Protein 8ZU4 (pdb70)

InterPro domains:
  IPR001279 Metallo-beta-lactamase [PF00753] (97-283)
  IPR001279 Metallo-beta-lactamase [SM00849] (96-302)
  IPR036866 Ribonuclease Z/Hydroxyacylglutathione hydrolase-like [G3DSA:3.60.15.10] (36-331)
  IPR036866 Ribonuclease Z/Hydroxyacylglutathione hydrolase-like [SSF56281] (36-324)
  IPR051013 N-acyl homoserine lactonase-like [PTHR42978] (43-320)

Radius of gyration: 25.01 Å; Cα contacts (8 Å, |Δi|>4): 1445; chains: 2; bounding box: 85×46×51 Å

Solvent-accessible surface area: 22946 Å² total; per-residue (Å²): 102,13,101,47,44,35,63,31,22,47,6,20,31,4,21,71,5,28,72,20,0,0,0,0,0,3,1,5,10,31,62,64,46,8,26,154,62,8,79,33,89,40,104,109,0,58,63,22,0,57,142,22,72,40,147,12,95,20,48,8,2,3,3,0,6,1,0,0,18,53,83,78,0,0,0,2,2,1,2,0,29,64,84,79,27,120,66,7,30,97,1,36,63,16,0,101,50,0,46,1,87,6,86,51,1,34,32,0,0,1,2,0,0,11,4,16,1,0,3,3,0,22,87,56,156,108,43,9,0,52,93,0,49,0,26,0,3,74,122,0,4,87,62,12,40,26,139,86,33,27,106,154,11,123,77,122,82,23,57,33,23,12,118,8,0,26,67,4,0,62,40,0,66,188,52,68,50,35,117,44,10,90,22,104,38,101,15,16,121,26,1,97,2,81,34,4,43,3,2,0,40,0,0,1,3,0,14,0,68,11,130,77,91,68,0,4,3,4,3,4,1,0,24,7,28,14,6,0,9,93,50,8,56,10,10,4,82,55,13,63,71,46,178,28,0,12,84,32,0,89,117,18,0,47,67,0,28,184,54,31,31,21,0,0,0,2,18,0,47,25,29,2,2,0,36,0,52,68,68,86,208,5,31,61,32,21,73,32,40,29,41,45,8,135,60,13,109,47,49,77,69,31,20,47,6,20,29,4,22,72,5,28,82,20,1,0,0,0,0,2,1,3,9,35,65,65,58,8,26,160,62,8,81,30,91,43,96,106,0,62,70,26,0,64,144,27,63,43,154,9,94,20,50,10,3,2,3,0,5,0,0,1,20,41,68,79,0,0,0,1,3,1,1,0,32,66,83,81,33,121,68,6,30,92,1,29,64,15,0,104,49,0,47,1,91,9,92,62,0,45,33,0,0,1,1,0,0,10,6,15,1,0,3,2,0,23,92,64,164,126,41,7,0,46,96,0,48,0,28,0,1,70,115,0,5,88,64,11,40,25,102,82,44,18,96,162,9,121,77,122,75,20,57,34,21,9,121,7,0,21,65,4,0,43,37,0,66,164,55,68,50,34,116,46,12,85,20,105,40,104,16,16,110,19,1,76,2,82,32,4,42,3,3,0,42,0,0,0,3,0,15,0,63,11,131,79,92,64,0,5,3,3,3,4,1,0,25,7,27,13,4,0,10,84,47,7,56,11,10,4,81,51,14,66,71,48,171,30,0,12,86,30,0,88,120,20,0,48,74,0,26,192,53,31,32,21,0,0,0,2,16,0,44,25,30,2,2,0,33,1,58,69,64,85,200,5,33,57,31,22,72,34,38,30,40,48,8,97,76,127

Foldseek 3Di:
DDDDDPDDDQFWAWDDFAPKIKIKFWQFWDFAQVLAWWPDHSVVVQVLQVVVVHGHSGTWIFIKMWIDNVVAIEIEFFFQCPLPHDRGNCRQVSCVVVPDHLQRHAEYEYLAQFRGGQNRQDDVQHGRRNRYAYEFAPQRCCQLQDPVNLVVPDDPNVVSSSVSSCSRCVVCVVVVRYDYDHAWADDPPQKIWHAQAWLHRGRTWIWGHHPRAIEIEREVLDADQSPCQLPVLIDTPSTRHSVSSSVSSVVVQVVQQVSVHKYAYRTQPPVRIFGWHADDPGIDTGHDDRDDDD/DDDDDPDDDQFWAWDDFAQKIKIKFWQFWDFAQVLAFWPDHSVVVQVLQVVVVHGHSGTWIFIKMWIGNVVAIEIEFFFQCCLPHDRGNCRQVSCVVVPDHLQRHAEYEYLAQFRGGQNRQDDVQHGRRNRYQYEFAPQRCCQLQDPVNLVVPDDPNSVSSSVSSCSRCVVCVVVVRYDYDHAWADDPPQKIWHAQAWLHRGRIWIWGHHPRAIEIEREVLDADQSPCQLPVLIDTPSTRHSVSSSVSSQVVLVVQQVSVHKYAYRTQPPVRIFGWHADDPGIDTGHDDRDDDDDD

Nearest PDB structures (foldseek):
  1p9e-assembly1_A  TM=9.949E-01  e=3.026E-61  Pseudomonas sp. WBC-3
  5hif-assembly1_B  TM=9.971E-01  e=7.397E-59  synthetic construct
  4o98-assembly1_A  TM=9.680E-01  e=7.013E-42  Ectopseudomonas oleovorans
  7y7u-assembly1_B  TM=9.588E-01  e=6.552E-36  Labrenzia sp. VG12
  4zo3-assembly1_A  TM=9.083E-01  e=2.420E-29  Chryseobacterium sp. StRB126

Secondary structure (DSSP, 8-state):
-PPP---PPPSEEEEEETTEEEEEEEEEEEEE-HHHHBSS-HHHHHHHHHHTT--SSEEEEEEEEEEE-SS-EEEE----TTTT-TT---HHHHHHHTT--GGG--EEE-S--SHHHHGGGEETTEESSTTPEEE-BHHHHHHHT-HHHHHH--SHHHHHHHHHHHHHHHHHHHTT-B--B-SSEE-STTEEEEE-TTSSTT-EEEEEEETTEEEEE-TTS-S-HHHHTT-TT--BTT-S-HHHHHHHHHHHHHHHHHHT-EEE-TTSSTT-EEEEEEETTEEEEEEPPP----/-------PPPSEEEEEETTEEEEEEEEEEEEE-HHHHBSS-HHHHHHHHHHTT--SSEEEEEEEEEEE-SS-EEEE----TTTT-TT---HHHHHHHTT--GGG--EEE-S--SHHHHGGGEETTEESSTTPEEE-BHHHHHHHT-HHHHHT-SSHHHHHHHHHHHHHHHHHHHTT-B--B-SSEE-STTEEEEE-TTSSTT-EEEEEEETTEEEEE-TTS---HHHHTT-TT--BTT-S-HHHHHHHHHHHHHHHHHHT-EEE-TTSSTT-EEEEEEETTEEEEEEPPP------

Sequence (590 aa):
AAPQVRTSAPGYYRMLLGDFEITALSDGTVALPVDKRLNQPAPKTQSALAKSFQKAPLETSVTGYLVNTGSKLVLVDTGAAGLFGPTLGRLLANLKAAGYQPEQVDEIYLTHMHPDHVGGLMVGEQLAFPNAVVRADQKEADFWLSQTNLDKAPDDESKGFFKGAMASLNPYVKAGKFKPFSGNTDLVPGIKALASHGHTPGHTTYVVESQGQKLALLGDLILVAAVQFDDPSVTTDLDSDSKAVAVERKKAFADAAKGGYLIAASHLPFPGIGHIRAEGKGYRFVPVNYSVVNAAPQVRTSAPGYYRMLLGDFEITALSDGTVALPVDKRLNQPAPKTQSALAKSFQKAPLETSVTGYLVNTGSKLVLVDTGAAGLFGPTLGRLLANLKAAGYQPEQVDEIYLTHMHPDHVGGLMVGEQLAFPNAVVRADQKEADFWLSQTNLDKAPDDESKGFFKGAMASLNPYVKAGKFKPFSGNTDLVPGIKALASHGHTPGHTTYVVESQGQKLALLGDLILVAAVQFDDPSVTTDLDSDSKAVAVERKKAFADAAKGGYLIAASHLPFPGIGHIRAEGKGYRFVPVNYSVVNAA

Organism: Pseudomonas sp. (strain WBC-3) (NCBI:txid165468)

B-factor: mean 28.53, std 10.6, range [12.4, 88.19]

Structure (mmCIF, N/CA/C/O backbone):
data_8ZU4
#
_entry.id   8ZU4
#
_cell.length_a   127.233
_cell.length_b   86.320
_cell.length_c   58.800
_cell.angle_alpha   90.00
_cell.angle_beta   112.81
_cell.angle_gamma   90.00
#
_symmetry.space_group_name_H-M   'C 1 2 1'
#
loop_
_entity.id
_entity.type
_entity.pdbx_description
1 polymer 'Methyl parathion hydrolase'
2 non-polymer 'ZINC ION'
3 water water
#
loop_
_atom_site.group_PDB
_atom_site.id
_atom_site.type_symbol
_atom_site.label_atom_id
_atom_site.label_alt_id
_atom_site.label_comp_id
_atom_site.label_asym_id
_atom_site.label_entity_id
_atom_site.label_seq_id
_atom_site.pdbx_PDB_ins_code
_atom_site.Cartn_x
_atom_site.Cartn_y
_atom_site.Cartn_z
_atom_site.occupancy
_atom_site.B_iso_or_equiv
_atom_site.auth_seq_id
_atom_site.auth_comp_id
_atom_site.auth_asym_id
_atom_site.auth_atom_id
_atom_site.pdbx_PDB_model_num
ATOM 1 N N . ALA A 1 1 ? 36.230 -60.833 -8.575 1.00 33.15 36 ALA A N 1
ATOM 2 C CA . ALA A 1 1 ? 35.912 -59.636 -7.798 1.00 30.99 36 ALA A CA 1
ATOM 3 C C . ALA A 1 1 ? 35.028 -59.943 -6.586 1.00 40.50 36 ALA A C 1
ATOM 4 O O . ALA A 1 1 ? 34.052 -60.689 -6.692 1.00 32.62 36 ALA A O 1
ATOM 6 N N . ALA A 1 2 ? 35.361 -59.354 -5.441 1.00 30.42 37 ALA A N 1
ATOM 7 C CA . ALA A 1 2 ? 34.558 -59.565 -4.240 1.00 27.71 37 ALA A CA 1
ATOM 8 C C . ALA A 1 2 ? 33.176 -58.950 -4.432 1.00 28.27 37 ALA A C 1
ATOM 9 O O . ALA A 1 2 ? 33.072 -57.768 -4.781 1.00 29.09 37 ALA A O 1
ATOM 11 N N . PRO A 1 3 ? 32.100 -59.705 -4.226 1.00 27.03 38 PRO A N 1
ATOM 12 C CA . PRO A 1 3 ? 30.760 -59.120 -4.360 1.00 26.60 38 PRO A CA 1
ATOM 13 C C . PRO A 1 3 ? 30.520 -58.043 -3.319 1.00 27.43 38 PRO A C 1
ATOM 14 O O . PRO A 1 3 ? 31.031 -58.101 -2.199 1.00 27.08 38 PRO A O 1
ATOM 18 N N . GLN A 1 4 ? 29.725 -57.048 -3.692 1.00 25.06 39 GLN A N 1
ATOM 19 C CA . GLN A 1 4 ? 29.297 -56.084 -2.695 1.00 24.18 39 GLN A CA 1
ATOM 20 C C . GLN A 1 4 ? 28.302 -56.744 -1.751 1.00 33.08 39 GLN A C 1
ATOM 21 O O . GLN A 1 4 ? 27.633 -57.719 -2.104 1.00 28.85 39 GLN A O 1
ATOM 27 N N . VAL A 1 5 ? 28.231 -56.227 -0.531 1.00 26.56 40 VAL A N 1
ATOM 28 C CA . VAL A 1 5 ? 27.345 -56.763 0.496 1.00 28.49 40 VAL A CA 1
ATOM 29 C C . VAL A 1 5 ? 26.060 -55.955 0.598 1.00 23.36 40 VAL A C 1
ATOM 30 O O . VAL A 1 5 ? 24.963 -56.513 0.547 1.00 28.22 40 VAL A O 1
ATOM 34 N N . ARG A 1 6 ? 26.187 -54.631 0.725 1.00 23.59 41 ARG A N 1
ATOM 35 C CA . ARG A 1 6 ? 25.051 -53.708 0.653 1.00 25.30 41 ARG A CA 1
ATOM 36 C C . ARG A 1 6 ? 23.990 -53.984 1.718 1.00 32.24 41 ARG A C 1
ATOM 37 O O . ARG A 1 6 ? 22.789 -53.986 1.445 1.00 29.02 41 ARG A O 1
ATOM 45 N N . THR A 1 7 ? 24.438 -54.211 2.945 1.00 24.54 42 THR A N 1
ATOM 46 C CA . THR A 1 7 ? 23.534 -54.255 4.081 1.00 21.36 42 THR A CA 1
ATOM 47 C C . THR A 1 7 ? 24.082 -53.369 5.189 1.00 29.70 42 THR A C 1
ATOM 48 O O . THR A 1 7 ? 25.296 -53.218 5.348 1.00 24.48 42 THR A O 1
ATOM 52 N N . SER A 1 8 ? 23.175 -52.762 5.939 1.00 23.69 43 SER A N 1
ATOM 53 C CA . SER A 1 8 ? 23.585 -51.881 7.014 1.00 19.90 43 SER A CA 1
ATOM 54 C C . SER A 1 8 ? 23.870 -52.682 8.279 1.00 20.84 43 SER A C 1
ATOM 55 O O . SER A 1 8 ? 23.400 -53.809 8.455 1.00 24.81 43 SER A O 1
ATOM 58 N N . ALA A 1 9 ? 24.645 -52.070 9.174 1.00 19.00 44 ALA A N 1
ATOM 59 C CA . ALA A 1 9 ? 24.938 -52.672 10.460 1.00 24.78 44 ALA A CA 1
ATOM 60 C C . ALA A 1 9 ? 23.656 -52.783 11.285 1.00 23.89 44 ALA A C 1
ATOM 61 O O . ALA A 1 9 ? 22.686 -52.063 11.032 1.00 22.78 44 ALA A O 1
ATOM 63 N N . PRO A 1 10 ? 23.627 -53.681 12.275 1.00 23.33 45 PRO A N 1
ATOM 64 C CA . PRO A 1 10 ? 22.461 -53.759 13.164 1.00 25.34 45 PRO A CA 1
ATOM 65 C C . PRO A 1 10 ? 22.149 -52.396 13.763 1.00 26.75 45 PRO A C 1
ATOM 66 O O . PRO A 1 10 ? 23.041 -51.654 14.182 1.00 21.82 45 PRO A O 1
ATOM 70 N N . GLY A 1 11 ? 20.865 -52.057 13.775 1.00 24.90 46 GLY A N 1
ATOM 71 C CA . GLY A 1 11 ? 20.461 -50.710 14.116 1.00 19.51 46 GLY A CA 1
ATOM 72 C C . GLY A 1 11 ? 20.241 -50.519 15.599 1.00 23.11 46 GLY A C 1
ATOM 73 O O . GLY A 1 11 ? 19.109 -50.310 16.041 1.00 21.03 46 GLY A O 1
ATOM 74 N N . TYR A 1 12 ? 21.308 -50.621 16.386 1.00 20.04 47 TYR A N 1
ATOM 75 C CA . TYR A 1 12 ? 21.252 -50.245 17.790 1.00 20.43 47 TYR A CA 1
ATOM 76 C C . TYR A 1 12 ? 22.491 -49.440 18.144 1.00 28.35 47 TYR A C 1
ATOM 77 O O . TYR A 1 12 ? 23.571 -49.648 17.581 1.00 23.89 47 TYR A O 1
ATOM 86 N N . TYR A 1 13 ? 22.312 -48.498 19.066 1.00 19.41 48 TYR A N 1
ATOM 87 C CA . TYR A 1 13 ? 23.393 -47.626 19.514 1.00 17.45 48 TYR A CA 1
ATOM 88 C C . TYR A 1 13 ? 23.408 -47.594 21.036 1.00 18.79 48 TYR A C 1
ATOM 89 O O . TYR A 1 13 ? 22.444 -47.137 21.656 1.00 20.32 48 TYR A O 1
ATOM 98 N N . ARG A 1 14 ? 24.498 -48.062 21.638 1.00 17.12 49 ARG A N 1
ATOM 99 C CA . ARG A 1 14 ? 24.592 -48.143 23.091 1.00 17.42 49 ARG A CA 1
ATOM 100 C C . ARG A 1 14 ? 25.254 -46.899 23.678 1.00 18.85 49 ARG A C 1
ATOM 101 O O . ARG A 1 14 ? 26.245 -46.387 23.142 1.00 21.75 49 ARG A O 1
ATOM 109 N N . MET A 1 15 ? 24.725 -46.433 24.811 1.00 20.80 50 MET A N 1
ATOM 110 C CA . MET A 1 15 ? 25.290 -45.255 25.447 1.00 24.03 50 MET A CA 1
ATOM 111 C C . MET A 1 15 ? 25.029 -45.343 26.942 1.00 24.16 50 MET A C 1
ATOM 112 O O . MET A 1 15 ? 23.929 -45.695 27.368 1.00 23.99 50 MET A O 1
ATOM 117 N N . LEU A 1 16 ? 26.030 -45.018 27.744 1.00 22.97 51 LEU A N 1
ATOM 118 C CA . LEU A 1 16 ? 25.832 -44.999 29.184 1.00 22.54 51 LEU A CA 1
ATOM 119 C C . LEU A 1 16 ? 25.307 -43.634 29.604 1.00 28.60 51 LEU A C 1
ATOM 120 O O . LEU A 1 16 ? 25.706 -42.606 29.053 1.00 28.19 51 LEU A O 1
ATOM 125 N N . LEU A 1 17 ? 24.396 -43.630 30.573 1.00 24.77 52 LEU A N 1
ATOM 126 C CA . LEU A 1 17 ? 23.887 -42.401 31.173 1.00 23.06 52 LEU A CA 1
ATOM 127 C C . LEU A 1 17 ? 23.934 -42.614 32.681 1.00 27.73 52 LEU A C 1
ATOM 128 O O . LEU A 1 17 ? 23.020 -43.213 33.259 1.00 23.96 52 LEU A O 1
ATOM 133 N N . GLY A 1 18 ? 24.993 -42.122 33.317 1.00 29.28 53 GLY A N 1
ATOM 134 C CA . GLY A 1 18 ? 25.210 -42.454 34.714 1.00 25.97 53 GLY A CA 1
ATOM 135 C C . GLY A 1 18 ? 25.367 -43.957 34.848 1.00 27.13 53 GLY A C 1
ATOM 136 O O . GLY A 1 18 ? 26.220 -44.575 34.192 1.00 32.09 53 GLY A O 1
ATOM 137 N N . ASP A 1 19 ? 24.542 -44.562 35.703 1.00 26.05 54 ASP A N 1
ATOM 138 C CA . ASP A 1 19 ? 24.520 -46.010 35.872 1.00 32.96 54 ASP A CA 1
ATOM 139 C C . ASP A 1 19 ? 23.545 -46.707 34.929 1.00 28.60 54 ASP A C 1
ATOM 140 O O . ASP A 1 19 ? 23.495 -47.943 34.922 1.00 29.02 54 ASP A O 1
ATOM 145 N N . PHE A 1 20 ? 22.777 -45.954 34.143 1.00 28.40 55 PHE A N 1
ATOM 146 C CA . PHE A 1 20 ? 21.785 -46.527 33.246 1.00 28.52 55 PHE A CA 1
ATOM 147 C C . PHE A 1 20 ? 22.407 -46.842 31.892 1.00 26.32 55 PHE A C 1
ATOM 148 O O . PHE A 1 20 ? 23.347 -46.180 31.444 1.00 26.60 55 PHE A O 1
ATOM 156 N N . GLU A 1 21 ? 21.854 -47.852 31.230 1.00 26.27 56 GLU A N 1
ATOM 157 C CA . GLU A 1 21 ? 22.255 -48.207 29.876 1.00 22.72 56 GLU A CA 1
ATOM 158 C C . GLU A 1 21 ? 21.138 -47.788 28.929 1.00 23.23 56 GLU A C 1
ATOM 159 O O . GLU A 1 21 ? 19.993 -48.224 29.085 1.00 20.78 56 GLU A O 1
ATOM 165 N N . ILE A 1 22 ? 21.462 -46.943 27.959 1.00 21.39 57 ILE A N 1
ATOM 166 C CA . ILE A 1 22 ? 20.524 -46.515 26.928 1.00 18.59 57 ILE A CA 1
ATOM 167 C C . ILE A 1 22 ? 20.880 -47.260 25.655 1.00 26.40 57 ILE A C 1
ATOM 168 O O . ILE A 1 22 ? 22.058 -47.353 25.292 1.00 21.87 57 ILE A O 1
ATOM 173 N N . THR A 1 23 ? 19.878 -47.818 24.987 1.00 20.52 58 THR A N 1
ATOM 174 C CA . THR A 1 23 ? 20.081 -48.395 23.664 1.00 19.64 58 THR A CA 1
ATOM 175 C C . THR A 1 23 ? 19.079 -47.754 22.717 1.00 18.10 58 THR A C 1
ATOM 176 O O . THR A 1 23 ? 17.871 -47.986 22.836 1.00 21.21 58 THR A O 1
ATOM 180 N N . ALA A 1 24 ? 19.572 -46.930 21.803 1.00 16.13 59 ALA A N 1
ATOM 181 C CA . ALA A 1 24 ? 18.721 -46.453 20.720 1.00 17.29 59 ALA A CA 1
ATOM 182 C C . ALA A 1 24 ? 18.472 -47.614 19.770 1.00 19.96 59 ALA A C 1
ATOM 183 O O . ALA A 1 24 ? 19.412 -48.316 19.379 1.00 17.48 59 ALA A O 1
ATOM 185 N N . LEU A 1 25 ? 17.210 -47.833 19.412 1.00 16.02 60 LEU A N 1
ATOM 186 C CA . LEU A 1 25 ? 16.810 -48.952 18.572 1.00 17.67 60 LEU A CA 1
ATOM 187 C C . LEU A 1 25 ? 16.161 -48.413 17.309 1.00 19.04 60 LEU A C 1
ATOM 188 O O . LEU A 1 25 ? 15.108 -47.766 17.373 1.00 19.11 60 LEU A O 1
ATOM 193 N N . SER A 1 26 ? 16.784 -48.690 16.163 1.00 19.07 61 SER A N 1
ATOM 194 C CA . SER A 1 26 ? 16.227 -48.272 14.885 1.00 17.92 61 SER A CA 1
ATOM 195 C C . SER A 1 26 ? 15.058 -49.166 14.489 1.00 16.50 61 SER A C 1
ATOM 196 O O . SER A 1 26 ? 15.154 -50.395 14.534 1.00 20.16 61 SER A O 1
ATOM 199 N N . ASP A 1 27 ? 13.948 -48.546 14.101 1.00 16.20 62 ASP A N 1
ATOM 200 C CA . ASP A 1 27 ? 12.860 -49.242 13.437 1.00 21.13 62 ASP A CA 1
ATOM 201 C C . ASP A 1 27 ? 13.028 -49.241 11.930 1.00 17.15 62 ASP A C 1
ATOM 202 O O . ASP A 1 27 ? 12.210 -49.844 11.226 1.00 18.63 62 ASP A O 1
ATOM 207 N N . GLY A 1 28 ? 14.058 -48.577 11.432 1.00 17.67 63 GLY A N 1
ATOM 208 C CA . GLY A 1 28 ? 14.280 -48.390 10.016 1.00 19.52 63 GLY A CA 1
ATOM 209 C C . GLY A 1 28 ? 14.232 -46.921 9.661 1.00 19.72 63 GLY A C 1
ATOM 210 O O . GLY A 1 28 ? 14.304 -46.037 10.521 1.00 20.04 63 GLY A O 1
ATOM 211 N N . THR A 1 29 ? 14.140 -46.660 8.361 1.00 20.63 64 THR A N 1
ATOM 212 C CA . THR A 1 29 ? 13.970 -45.309 7.853 1.00 21.56 64 THR A CA 1
ATOM 213 C C . THR A 1 29 ? 12.872 -45.316 6.804 1.00 20.96 64 THR A C 1
ATOM 214 O O . THR A 1 29 ? 12.575 -46.344 6.192 1.00 22.28 64 THR A O 1
ATOM 218 N N . VAL A 1 30 ? 12.292 -44.144 6.583 1.00 20.18 65 VAL A N 1
ATOM 219 C CA . VAL A 1 30 ? 11.240 -43.967 5.591 1.00 21.79 65 VAL A CA 1
ATOM 220 C C . VAL A 1 30 ? 11.421 -42.615 4.909 1.00 21.70 65 VAL A C 1
ATOM 221 O O . VAL A 1 30 ? 11.798 -41.627 5.547 1.00 18.39 65 VAL A O 1
ATOM 225 N N . ALA A 1 31 ? 11.176 -42.574 3.601 1.00 22.40 66 ALA A N 1
ATOM 226 C CA . ALA A 1 31 ? 11.303 -41.340 2.835 1.00 23.13 66 ALA A CA 1
ATOM 227 C C . ALA A 1 31 ? 10.005 -40.553 2.966 1.00 25.87 66 ALA A C 1
ATOM 228 O O . ALA A 1 31 ? 8.935 -41.044 2.589 1.00 25.46 66 ALA A O 1
ATOM 230 N N . LEU A 1 32 ? 10.099 -39.333 3.498 1.00 21.41 67 LEU A N 1
ATOM 231 C CA . LEU A 1 32 ? 8.926 -38.542 3.827 1.00 22.49 67 LEU A CA 1
ATOM 232 C C . LEU A 1 32 ? 8.883 -37.262 3.003 1.00 34.46 67 LEU A C 1
ATOM 233 O O . LEU A 1 32 ? 9.897 -36.565 2.885 1.00 22.32 67 LEU A O 1
ATOM 238 N N . PRO A 1 33 ? 7.718 -36.913 2.440 1.00 27.59 68 PRO A N 1
ATOM 239 C CA . PRO A 1 33 ? 7.569 -35.639 1.703 1.00 30.52 68 PRO A CA 1
ATOM 240 C C . PRO A 1 33 ? 7.406 -34.476 2.674 1.00 26.90 68 PRO A C 1
ATOM 241 O O . PRO A 1 33 ? 6.329 -33.882 2.837 1.00 30.07 68 PRO A O 1
ATOM 245 N N . VAL A 1 34 ? 8.497 -34.144 3.369 1.00 24.77 69 VAL A N 1
ATOM 246 C CA . VAL A 1 34 ? 8.421 -33.136 4.421 1.00 30.92 69 VAL A CA 1
ATOM 247 C C . VAL A 1 34 ? 8.074 -31.762 3.862 1.00 31.86 69 VAL A C 1
ATOM 248 O O . VAL A 1 34 ? 7.512 -30.928 4.583 1.00 26.47 69 VAL A O 1
ATOM 252 N N . ASP A 1 35 ? 8.382 -31.514 2.587 1.00 26.67 70 ASP A N 1
ATOM 253 C CA . ASP A 1 35 ? 8.013 -30.247 1.966 1.00 24.33 70 ASP A CA 1
ATOM 254 C C . ASP A 1 35 ? 6.501 -30.089 1.875 1.00 32.55 70 ASP A C 1
ATOM 255 O O . ASP A 1 35 ? 5.998 -28.961 1.853 1.00 38.77 70 ASP A O 1
ATOM 260 N N . LYS A 1 36 ? 5.767 -31.200 1.823 1.00 26.79 71 LYS A N 1
ATOM 261 C CA . LYS A 1 36 ? 4.311 -31.161 1.766 1.00 34.63 71 LYS A CA 1
ATOM 262 C C . LYS A 1 36 ? 3.666 -31.099 3.142 1.00 31.22 71 LYS A C 1
ATOM 263 O O . LYS A 1 36 ? 2.555 -30.569 3.273 1.00 44.18 71 LYS A O 1
ATOM 269 N N . ARG A 1 37 ? 4.332 -31.616 4.174 1.00 26.94 72 ARG A N 1
ATOM 270 C CA . ARG A 1 37 ? 3.724 -31.675 5.498 1.00 32.85 72 ARG A CA 1
ATOM 271 C C . ARG A 1 37 ? 4.032 -30.457 6.360 1.00 29.04 72 ARG A C 1
ATOM 272 O O . ARG A 1 37 ? 3.218 -30.098 7.218 1.00 28.14 72 ARG A O 1
ATOM 280 N N . LEU A 1 38 ? 5.183 -29.820 6.163 1.00 23.63 73 LEU A N 1
ATOM 281 C CA . LEU A 1 38 ? 5.532 -28.642 6.950 1.00 26.46 73 LEU A CA 1
ATOM 282 C C . LEU A 1 38 ? 4.636 -27.458 6.587 1.00 25.38 73 LEU A C 1
ATOM 283 O O . LEU A 1 38 ? 4.330 -27.222 5.416 1.00 28.89 73 LEU A O 1
ATOM 288 N N . ASN A 1 39 ? 4.217 -26.702 7.606 1.00 22.91 74 ASN A N 1
ATOM 289 C CA . ASN A 1 39 ? 3.335 -25.548 7.410 1.00 28.34 74 ASN A CA 1
ATOM 290 C C . ASN A 1 39 ? 4.147 -24.310 7.023 1.00 28.43 74 ASN A C 1
ATOM 291 O O . ASN A 1 39 ? 4.233 -23.316 7.749 1.00 31.39 74 ASN A O 1
ATOM 296 N N . GLN A 1 40 ? 4.741 -24.386 5.836 1.00 26.96 75 GLN A N 1
ATOM 297 C CA . GLN A 1 40 ? 5.439 -23.267 5.219 1.00 29.84 75 GLN A CA 1
ATOM 298 C C . GLN A 1 40 ? 5.616 -23.589 3.741 1.00 32.07 75 GLN A C 1
ATOM 299 O O . GLN A 1 40 ? 5.482 -24.754 3.344 1.00 30.41 75 GLN A O 1
ATOM 305 N N . PRO A 1 41 ? 5.894 -22.584 2.902 1.00 34.32 76 PRO A N 1
ATOM 306 C CA . PRO A 1 41 ? 5.999 -22.838 1.458 1.00 35.93 76 PRO A CA 1
ATOM 307 C C . PRO A 1 41 ? 7.023 -23.917 1.138 1.00 34.00 76 PRO A C 1
ATOM 308 O O . PRO A 1 41 ? 8.100 -23.980 1.734 1.00 29.89 76 PRO A O 1
ATOM 312 N N . ALA A 1 42 ? 6.658 -24.789 0.200 1.00 37.28 77 ALA A N 1
ATOM 313 C CA . ALA A 1 42 ? 7.533 -25.907 -0.146 1.00 33.91 77 ALA A CA 1
ATOM 314 C C . ALA A 1 42 ? 8.920 -25.479 -0.610 1.00 35.16 77 ALA A C 1
ATOM 315 O O . ALA A 1 42 ? 9.902 -26.130 -0.205 1.00 29.42 77 ALA A O 1
ATOM 317 N N . PRO A 1 43 ? 9.082 -24.454 -1.452 1.00 37.69 78 PRO A N 1
ATOM 318 C CA . PRO A 1 43 ? 10.442 -24.004 -1.793 1.00 36.94 78 PRO A CA 1
ATOM 319 C C . PRO A 1 43 ? 11.274 -23.593 -0.589 1.00 42.07 78 PRO A C 1
ATOM 320 O O . PRO A 1 43 ? 12.494 -23.805 -0.586 1.00 28.87 78 PRO A O 1
ATOM 324 N N . LYS A 1 44 ? 10.647 -22.994 0.430 1.00 35.24 79 LYS A N 1
ATOM 325 C CA . LYS A 1 44 ? 11.367 -22.617 1.645 1.00 31.50 79 LYS A CA 1
ATOM 326 C C . LYS A 1 44 ? 11.920 -23.848 2.356 1.00 27.50 79 LYS A C 1
ATOM 327 O O . LYS A 1 44 ? 13.092 -23.881 2.762 1.00 28.30 79 LYS A O 1
ATOM 333 N N . THR A 1 45 ? 11.090 -24.879 2.503 1.00 24.96 80 THR A N 1
ATOM 334 C CA . THR A 1 45 ? 11.578 -26.133 3.055 1.00 26.12 80 THR A CA 1
ATOM 335 C C . THR A 1 45 ? 12.712 -26.690 2.210 1.00 23.09 80 THR A C 1
ATOM 336 O O . THR A 1 45 ? 13.741 -27.113 2.746 1.00 22.29 80 THR A O 1
ATOM 340 N N . GLN A 1 46 ? 12.550 -26.682 0.885 1.00 24.49 81 GLN A N 1
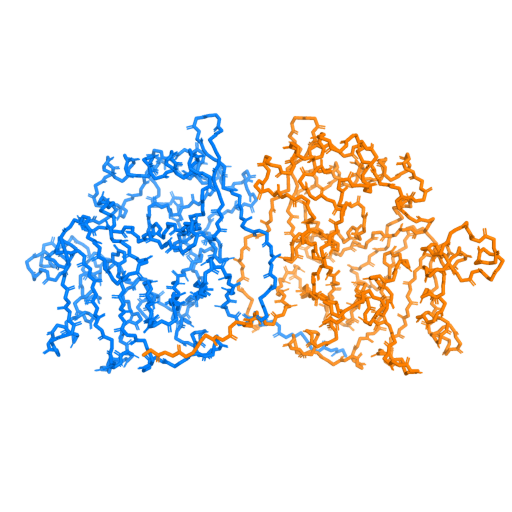ATOM 341 C CA . GLN A 1 46 ? 13.570 -27.273 0.024 1.00 26.61 81 GLN A CA 1
ATOM 342 C C . GLN A 1 46 ? 14.902 -26.539 0.153 1.00 30.64 81 GLN A C 1
ATOM 343 O O . GLN A 1 46 ? 15.964 -27.169 0.160 1.00 23.07 81 GLN A O 1
ATOM 349 N N . SER A 1 47 ? 14.868 -25.207 0.252 1.00 27.71 82 SER A N 1
ATOM 350 C CA . SER A 1 47 ? 16.107 -24.443 0.401 1.00 24.01 82 SER A CA 1
ATOM 351 C C . SER A 1 47 ? 16.744 -24.670 1.774 1.00 23.43 82 SER A C 1
ATOM 352 O O . SER A 1 47 ? 17.980 -24.776 1.892 1.00 25.87 82 SER A O 1
ATOM 355 N N . ALA A 1 48 ? 15.916 -24.775 2.823 1.00 21.89 83 ALA A N 1
ATOM 356 C CA . ALA A 1 48 ? 16.449 -25.130 4.136 1.00 27.20 83 ALA A CA 1
ATOM 357 C C . ALA A 1 48 ? 17.118 -26.499 4.104 1.00 24.96 83 ALA A C 1
ATOM 358 O O . ALA A 1 48 ? 18.196 -26.689 4.679 1.00 24.88 83 ALA A O 1
ATOM 360 N N . LEU A 1 49 ? 16.491 -27.464 3.436 1.00 21.51 84 LEU A N 1
ATOM 361 C CA . LEU A 1 49 ? 17.089 -28.789 3.307 1.00 21.20 84 LEU A CA 1
ATOM 362 C C . LEU A 1 49 ? 18.394 -28.720 2.525 1.00 20.60 84 LEU A C 1
ATOM 363 O O . LEU A 1 49 ? 19.389 -29.350 2.905 1.00 22.21 84 LEU A O 1
ATOM 368 N N . ALA A 1 50 ? 18.416 -27.939 1.438 1.00 20.71 85 ALA A N 1
ATOM 369 C CA . ALA A 1 50 ? 19.624 -27.826 0.627 1.00 22.18 85 ALA A CA 1
ATOM 370 C C . ALA A 1 50 ? 20.793 -27.298 1.446 1.00 20.70 85 ALA A C 1
ATOM 371 O O . ALA A 1 50 ? 21.944 -27.708 1.231 1.00 24.47 85 ALA A O 1
ATOM 373 N N . LYS A 1 51 ? 20.526 -26.375 2.383 1.00 22.28 86 LYS A N 1
ATOM 374 C CA . LYS A 1 51 ? 21.610 -25.896 3.246 1.00 24.82 86 LYS A CA 1
ATOM 375 C C . LYS A 1 51 ? 22.288 -27.043 3.984 1.00 27.45 86 LYS A C 1
ATOM 376 O O . LYS A 1 51 ? 23.495 -26.984 4.245 1.00 28.02 86 LYS A O 1
ATOM 382 N N . SER A 1 52 ? 21.537 -28.090 4.324 1.00 23.03 87 SER A N 1
ATOM 383 C CA . SER A 1 52 ? 22.071 -29.252 5.016 1.00 23.24 87 SER A CA 1
ATOM 384 C C . SER A 1 52 ? 22.351 -30.416 4.072 1.00 25.88 87 SER A C 1
ATOM 385 O O . SER A 1 52 ? 22.455 -31.561 4.529 1.00 21.63 87 SER A O 1
ATOM 388 N N . PHE A 1 53 ? 22.472 -30.146 2.771 1.00 20.18 88 PHE A N 1
ATOM 389 C CA . PHE A 1 53 ? 22.779 -31.179 1.774 1.00 22.31 88 PHE A CA 1
ATOM 390 C C . PHE A 1 53 ? 21.704 -32.271 1.731 1.00 23.83 88 PHE A C 1
ATOM 391 O O . PHE A 1 53 ? 21.995 -33.447 1.506 1.00 25.07 88 PHE A O 1
ATOM 399 N N . GLN A 1 54 ? 20.469 -31.848 1.937 1.00 23.59 89 GLN A N 1
ATOM 400 C CA . GLN A 1 54 ? 19.346 -32.751 1.907 1.00 20.33 89 GLN A CA 1
ATOM 401 C C . GLN A 1 54 ? 18.307 -32.284 0.903 1.00 23.13 89 GLN A C 1
ATOM 402 O O . GLN A 1 54 ? 18.357 -31.169 0.455 1.00 25.40 89 GLN A O 1
ATOM 408 N N . LYS A 1 55 ? 17.455 -33.191 0.478 1.00 24.84 90 LYS A N 1
ATOM 409 C CA . LYS A 1 55 ? 16.370 -32.851 -0.418 1.00 26.01 90 LYS A CA 1
ATOM 410 C C . LYS A 1 55 ? 15.153 -33.708 -0.061 1.00 47.38 90 LYS A C 1
ATOM 411 O O . LYS A 1 55 ? 15.314 -34.810 0.412 1.00 41.61 90 LYS A O 1
ATOM 417 N N . ALA A 1 56 ? 13.954 -33.177 -0.195 1.00 64.77 91 ALA A N 1
ATOM 418 C CA . ALA A 1 56 ? 12.753 -33.970 0.008 1.00 28.94 91 ALA A CA 1
ATOM 419 C C . ALA A 1 56 ? 12.513 -34.759 -1.252 1.00 32.69 91 ALA A C 1
ATOM 420 O O . ALA A 1 56 ? 12.823 -34.266 -2.314 1.00 39.82 91 ALA A O 1
ATOM 422 N N . PRO A 1 57 ? 11.955 -35.962 -1.166 1.00 32.80 92 PRO A N 1
ATOM 423 C CA . PRO A 1 57 ? 11.603 -36.716 0.037 1.00 23.57 92 PRO A CA 1
ATOM 424 C C . PRO A 1 57 ? 12.831 -37.036 0.859 1.00 24.80 92 PRO A C 1
ATOM 425 O O . PRO A 1 57 ? 13.853 -37.416 0.329 1.00 27.97 92 PRO A O 1
ATOM 429 N N . LEU A 1 58 ? 12.688 -36.931 2.163 1.00 20.15 93 LEU A N 1
ATOM 430 C CA . LEU A 1 58 ? 13.827 -37.065 3.029 1.00 18.49 93 LEU A CA 1
ATOM 431 C C . LEU A 1 58 ? 13.795 -38.365 3.801 1.00 22.30 93 LEU A C 1
ATOM 432 O O . LEU A 1 58 ? 12.834 -38.661 4.463 1.00 21.23 93 LEU A O 1
ATOM 437 N N . GLU A 1 59 ? 14.886 -39.102 3.720 1.00 18.93 94 GLU A N 1
ATOM 438 C CA . GLU A 1 59 ? 14.931 -40.335 4.434 1.00 18.38 94 GLU A CA 1
ATOM 439 C C . GLU A 1 59 ? 14.959 -39.950 5.896 1.00 19.23 94 GLU A C 1
ATOM 440 O O . GLU A 1 59 ? 15.878 -39.307 6.337 1.00 19.38 94 GLU A O 1
ATOM 446 N N . THR A 1 60 ? 14.039 -40.506 6.654 1.00 15.71 95 THR A N 1
ATOM 447 C CA . THR A 1 60 ? 13.863 -40.101 8.034 1.00 16.51 95 THR A CA 1
ATOM 448 C C . THR A 1 60 ? 13.921 -41.316 8.952 1.00 17.72 95 THR A C 1
ATOM 449 O O . THR A 1 60 ? 13.289 -42.306 8.691 1.00 19.13 95 THR A O 1
ATOM 453 N N . SER A 1 61 ? 14.708 -41.211 10.000 1.00 15.26 96 SER A N 1
ATOM 454 C CA . SER A 1 61 ? 14.824 -42.282 10.980 1.00 13.83 96 SER A CA 1
ATOM 455 C C . SER A 1 61 ? 13.553 -42.408 11.808 1.00 14.56 96 SER A C 1
ATOM 456 O O . SER A 1 61 ? 12.806 -41.446 12.004 1.00 16.50 96 SER A O 1
ATOM 459 N N . VAL A 1 62 ? 13.306 -43.625 12.283 1.00 15.74 97 VAL A N 1
ATOM 460 C CA . VAL A 1 62 ? 12.271 -43.892 13.274 1.00 15.17 97 VAL A CA 1
ATOM 461 C C . VAL A 1 62 ? 12.947 -44.686 14.384 1.00 16.21 97 VAL A C 1
ATOM 462 O O . VAL A 1 62 ? 13.466 -45.780 14.134 1.00 18.03 97 VAL A O 1
ATOM 466 N N . THR A 1 63 ? 12.977 -44.132 15.596 1.00 13.64 98 THR A N 1
ATOM 467 C CA . THR A 1 63 ? 13.793 -44.704 16.661 1.00 18.11 98 THR A CA 1
ATOM 468 C C . THR A 1 63 ? 12.990 -44.836 17.948 1.00 16.88 98 THR A C 1
ATOM 469 O O . THR A 1 63 ? 12.166 -43.969 18.263 1.00 16.29 98 THR A O 1
ATOM 473 N N . GLY A 1 64 ? 13.227 -45.937 18.671 1.00 16.53 99 GLY A N 1
ATOM 474 C CA . GLY A 1 64 ? 12.803 -46.093 20.047 1.00 17.09 99 GLY A CA 1
ATOM 475 C C . GLY A 1 64 ? 14.019 -46.143 20.966 1.00 16.36 99 GLY A C 1
ATOM 476 O O . GLY A 1 64 ? 15.160 -46.253 20.522 1.00 17.84 99 GLY A O 1
ATOM 477 N N . TYR A 1 65 ? 13.766 -46.045 22.273 1.00 15.49 100 TYR A N 1
ATOM 478 C CA . TYR A 1 65 ? 14.859 -45.925 23.238 1.00 18.78 100 TYR A CA 1
ATOM 479 C C . TYR A 1 65 ? 14.657 -46.878 24.400 1.00 21.93 100 TYR A C 1
ATOM 480 O O . TYR A 1 65 ? 13.682 -46.762 25.146 1.00 19.45 100 TYR A O 1
ATOM 489 N N . LEU A 1 66 ? 15.594 -47.798 24.570 1.00 18.52 101 LEU A N 1
ATOM 490 C CA . LEU A 1 66 ? 15.566 -48.764 25.646 1.00 20.04 101 LEU A CA 1
ATOM 491 C C . LEU A 1 66 ? 16.397 -48.208 26.794 1.00 26.32 101 LEU A C 1
ATOM 492 O O . LEU A 1 66 ? 17.525 -47.758 26.584 1.00 21.63 101 LEU A O 1
ATOM 497 N N . VAL A 1 67 ? 15.834 -48.220 27.997 1.00 21.28 102 VAL A N 1
ATOM 498 C CA . VAL A 1 67 ? 16.516 -47.782 29.205 1.00 20.15 102 VAL A CA 1
ATOM 499 C C . VAL A 1 67 ? 16.566 -48.966 30.156 1.00 27.90 102 VAL A C 1
ATOM 500 O O . VAL A 1 67 ? 15.521 -49.458 30.600 1.00 24.50 102 VAL A O 1
ATOM 504 N N . ASN A 1 68 ? 17.772 -49.436 30.455 1.00 26.49 103 ASN A N 1
ATOM 505 C CA . ASN A 1 68 ? 17.991 -50.409 31.516 1.00 23.43 103 ASN A CA 1
ATOM 506 C C . ASN A 1 68 ? 18.526 -49.655 32.726 1.00 28.28 103 ASN A C 1
ATOM 507 O O . ASN A 1 68 ? 19.676 -49.200 32.729 1.00 28.51 103 ASN A O 1
ATOM 512 N N . THR A 1 69 ? 17.681 -49.506 33.744 1.00 25.61 104 THR A N 1
ATOM 513 C CA . THR A 1 69 ? 18.056 -48.799 34.958 1.00 28.43 104 THR A CA 1
ATOM 514 C C . THR A 1 69 ? 18.893 -49.655 35.894 1.00 31.40 104 THR A C 1
ATOM 515 O O . THR A 1 69 ? 19.391 -49.137 36.901 1.00 37.93 104 THR A O 1
ATOM 519 N N . GLY A 1 70 ? 19.062 -50.941 35.583 1.00 30.20 105 GLY A N 1
ATOM 520 C CA . GLY A 1 70 ? 19.628 -51.913 36.484 1.00 32.72 105 GLY A CA 1
ATOM 521 C C . GLY A 1 70 ? 18.581 -52.734 37.212 1.00 40.98 105 GLY A C 1
ATOM 522 O O . GLY A 1 70 ? 18.831 -53.900 37.532 1.00 44.66 105 GLY A O 1
ATOM 523 N N . SER A 1 71 ? 17.406 -52.153 37.465 1.00 35.10 106 SER A N 1
ATOM 524 C CA . SER A 1 71 ? 16.301 -52.863 38.088 1.00 33.06 106 SER A CA 1
ATOM 525 C C . SER A 1 71 ? 15.090 -53.023 37.184 1.00 34.41 106 SER A C 1
ATOM 526 O O . SER A 1 71 ? 14.276 -53.923 37.427 1.00 32.31 106 SER A O 1
ATOM 529 N N . LYS A 1 72 ? 14.929 -52.168 36.179 1.00 30.46 107 LYS A N 1
ATOM 530 C CA . LYS A 1 72 ? 13.814 -52.251 35.252 1.00 31.64 107 LYS A CA 1
ATOM 531 C C . LYS A 1 72 ? 14.339 -52.054 33.839 1.00 29.52 107 LYS A C 1
ATOM 532 O O . LYS A 1 72 ? 15.286 -51.294 33.610 1.00 29.47 107 LYS A O 1
ATOM 538 N N . LEU A 1 73 ? 13.712 -52.745 32.891 1.00 26.01 108 LEU A N 1
ATOM 539 C CA . LEU A 1 73 ? 13.975 -52.557 31.470 1.00 26.12 108 LEU A CA 1
ATOM 540 C C . LEU A 1 73 ? 12.737 -51.890 30.878 1.00 23.05 108 LEU A C 1
ATOM 541 O O . LEU A 1 73 ? 11.654 -52.490 30.841 1.00 23.19 108 LEU A O 1
ATOM 546 N N . VAL A 1 74 ? 12.902 -50.649 30.431 1.00 20.39 109 VAL A N 1
ATOM 547 C CA . VAL A 1 74 ? 11.820 -49.801 29.952 1.00 23.01 109 VAL A CA 1
ATOM 548 C C . VAL A 1 74 ? 12.096 -49.481 28.496 1.00 24.79 109 VAL A C 1
ATOM 549 O O . VAL A 1 74 ? 13.230 -49.158 28.132 1.00 23.28 109 VAL A O 1
ATOM 553 N N . LEU A 1 75 ? 11.075 -49.573 27.658 1.00 19.13 110 LEU A N 1
ATOM 554 C CA . LEU A 1 75 ? 11.197 -49.211 26.255 1.00 17.08 110 LEU A CA 1
ATOM 555 C C . LEU A 1 75 ? 10.324 -47.995 25.989 1.00 17.91 110 LEU A C 1
ATOM 556 O O . LEU A 1 75 ? 9.125 -48.011 26.295 1.00 17.87 110 LEU A O 1
ATOM 561 N N . VAL A 1 76 ? 10.912 -46.949 25.421 1.00 15.63 111 VAL A N 1
ATOM 562 C CA . VAL A 1 76 ? 10.190 -45.738 25.055 1.00 16.11 111 VAL A CA 1
ATOM 563 C C . VAL A 1 76 ? 9.956 -45.783 23.549 1.00 18.00 111 VAL A C 1
ATOM 564 O O . VAL A 1 76 ? 10.908 -45.663 22.763 1.00 16.34 111 VAL A O 1
ATOM 568 N N . ASP A 1 77 ? 8.682 -45.958 23.164 1.00 16.38 112 ASP A N 1
ATOM 569 C CA . ASP A 1 77 ? 8.243 -46.125 21.775 1.00 15.97 112 ASP A CA 1
ATOM 570 C C . ASP A 1 77 ? 8.692 -47.438 21.147 1.00 17.95 112 ASP A C 1
ATOM 571 O O . ASP A 1 77 ? 9.683 -48.033 21.574 1.00 18.43 112 ASP A O 1
ATOM 576 N N . THR A 1 78 ? 7.944 -47.916 20.143 1.00 16.96 113 THR A N 1
ATOM 577 C CA . THR A 1 78 ? 8.084 -49.291 19.674 1.00 16.03 113 THR A CA 1
ATOM 578 C C . THR A 1 78 ? 8.225 -49.421 18.160 1.00 15.37 113 THR A C 1
ATOM 579 O O . THR A 1 78 ? 8.193 -50.546 17.646 1.00 17.79 113 THR A O 1
ATOM 583 N N . GLY A 1 79 ? 8.344 -48.316 17.434 1.00 16.22 114 GLY A N 1
ATOM 584 C CA . GLY A 1 79 ? 8.348 -48.406 15.990 1.00 17.29 114 GLY A CA 1
ATOM 585 C C . GLY A 1 79 ? 6.958 -48.707 15.432 1.00 20.77 114 GLY A C 1
ATOM 586 O O . GLY A 1 79 ? 5.938 -48.655 16.128 1.00 18.54 114 GLY A O 1
ATOM 587 N N . ALA A 1 80 ? 6.944 -49.045 14.139 1.00 18.55 115 ALA A N 1
ATOM 588 C CA . ALA A 1 80 ? 5.715 -49.132 13.362 1.00 18.63 115 ALA A CA 1
ATOM 589 C C . ALA A 1 80 ? 5.250 -50.554 13.080 1.00 20.56 115 ALA A C 1
ATOM 590 O O . ALA A 1 80 ? 4.161 -50.721 12.520 1.00 21.19 115 ALA A O 1
ATOM 592 N N . ALA A 1 81 ? 6.064 -51.553 13.372 1.00 18.18 116 ALA A N 1
ATOM 593 C CA . ALA A 1 81 ? 5.794 -52.924 12.916 1.00 22.10 116 ALA A CA 1
ATOM 594 C C . ALA A 1 81 ? 5.575 -52.850 11.416 1.00 21.99 116 ALA A C 1
ATOM 595 O O . ALA A 1 81 ? 6.370 -52.287 10.722 1.00 23.81 116 ALA A O 1
ATOM 597 N N . GLY A 1 82 ? 4.496 -53.428 10.920 1.00 24.03 117 GLY A N 1
ATOM 598 C CA . GLY A 1 82 ? 4.153 -53.358 9.511 1.00 25.93 117 GLY A CA 1
ATOM 599 C C . GLY A 1 82 ? 3.182 -52.295 9.068 1.00 29.76 117 GLY A C 1
ATOM 600 O O . GLY A 1 82 ? 2.780 -52.292 7.934 1.00 28.54 117 GLY A O 1
ATOM 601 N N . LEU A 1 83 ? 2.763 -51.428 9.972 1.00 29.40 118 LEU A N 1
ATOM 602 C CA . LEU A 1 83 ? 1.772 -50.384 9.699 1.00 21.52 118 LEU A CA 1
ATOM 603 C C . LEU A 1 83 ? 2.181 -49.357 8.650 1.00 34.51 118 LEU A C 1
ATOM 604 O O . LEU A 1 83 ? 1.331 -48.823 7.974 1.00 33.69 118 LEU A O 1
ATOM 609 N N . PHE A 1 84 ? 3.440 -48.980 8.611 1.00 23.83 119 PHE A N 1
ATOM 610 C CA . PHE A 1 84 ? 3.926 -47.930 7.716 1.00 27.77 119 PHE A CA 1
ATOM 611 C C . PHE A 1 84 ? 4.714 -48.426 6.508 1.00 33.27 119 PHE A C 1
ATOM 612 O O . PHE A 1 84 ? 5.510 -47.696 5.962 1.00 47.42 119 PHE A O 1
ATOM 620 N N . GLY A 1 85 ? 4.565 -49.678 6.157 1.00 26.61 120 GLY A N 1
ATOM 621 C CA . GLY A 1 85 ? 5.311 -50.255 5.079 1.00 30.05 120 GLY A CA 1
ATOM 622 C C . GLY A 1 85 ? 6.572 -51.042 5.313 1.00 42.70 120 GLY A C 1
ATOM 623 O O . GLY A 1 85 ? 7.015 -51.181 6.422 1.00 26.17 120 GLY A O 1
ATOM 624 N N . PRO A 1 86 ? 7.173 -51.537 4.238 1.00 33.17 121 PRO A N 1
ATOM 625 C CA . PRO A 1 86 ? 8.313 -52.459 4.322 1.00 31.37 121 PRO A CA 1
ATOM 626 C C . PRO A 1 86 ? 9.587 -51.905 4.979 1.00 28.16 121 PRO A C 1
ATOM 627 O O . PRO A 1 86 ? 10.348 -52.689 5.501 1.00 31.66 121 PRO A O 1
ATOM 631 N N . THR A 1 87 ? 9.877 -50.641 4.780 1.00 23.02 122 THR A N 1
ATOM 632 C CA . THR A 1 87 ? 11.093 -50.051 5.317 1.00 23.78 122 THR A CA 1
ATOM 633 C C . THR A 1 87 ? 11.152 -49.898 6.853 1.00 24.32 122 THR A C 1
ATOM 634 O O . THR A 1 87 ? 12.193 -49.651 7.385 1.00 22.21 122 THR A O 1
ATOM 638 N N . LEU A 1 88 ? 10.027 -50.069 7.532 1.00 20.33 123 LEU A N 1
ATOM 639 C CA . LEU A 1 88 ? 9.991 -49.931 8.979 1.00 18.35 123 LEU A CA 1
ATOM 640 C C . LEU A 1 88 ? 9.733 -51.291 9.623 1.00 20.79 123 LEU A C 1
ATOM 641 O O . LEU A 1 88 ? 9.727 -52.329 8.949 1.00 27.66 123 LEU A O 1
ATOM 646 N N . GLY A 1 89 ? 9.531 -51.289 10.938 1.00 19.17 124 GLY A N 1
ATOM 647 C CA . GLY A 1 89 ? 9.303 -52.531 11.650 1.00 18.79 124 GLY A CA 1
ATOM 648 C C . GLY A 1 89 ? 10.545 -53.300 12.031 1.00 21.37 124 GLY A C 1
ATOM 649 O O . GLY A 1 89 ? 10.454 -54.498 12.320 1.00 24.38 124 GLY A O 1
ATOM 650 N N . ARG A 1 90 ? 11.707 -52.648 12.045 1.00 19.08 125 ARG A N 1
ATOM 651 C CA . ARG A 1 90 ? 12.961 -53.301 12.404 1.00 20.00 125 ARG A CA 1
ATOM 652 C C . ARG A 1 90 ? 13.252 -53.285 13.901 1.00 19.01 125 ARG A C 1
ATOM 653 O O . ARG A 1 90 ? 14.217 -53.933 14.333 1.00 20.80 125 ARG A O 1
ATOM 661 N N . LEU A 1 91 ? 12.435 -52.594 14.706 1.00 21.18 126 LEU A N 1
ATOM 662 C CA . LEU A 1 91 ? 12.811 -52.362 16.099 1.00 20.60 126 LEU A CA 1
ATOM 663 C C . LEU A 1 91 ? 12.952 -53.666 16.878 1.00 18.33 126 LEU A C 1
ATOM 664 O O . LEU A 1 91 ? 13.883 -53.811 17.673 1.00 19.85 126 LEU A O 1
ATOM 669 N N . LEU A 1 92 ? 12.040 -54.623 16.676 1.00 21.21 127 LEU A N 1
ATOM 670 C CA . LEU A 1 92 ? 12.091 -55.865 17.448 1.00 19.51 127 LEU A CA 1
ATOM 671 C C . LEU A 1 92 ? 13.372 -56.643 17.159 1.00 20.15 127 LEU A C 1
ATOM 672 O O . LEU A 1 92 ? 14.043 -57.140 18.081 1.00 26.36 127 LEU A O 1
ATOM 677 N N . ALA A 1 93 ? 13.748 -56.732 15.881 1.00 22.32 128 ALA A N 1
ATOM 678 C CA . ALA A 1 93 ? 14.973 -57.431 15.520 1.00 26.86 128 ALA A CA 1
ATOM 679 C C . ALA A 1 93 ? 16.194 -56.727 16.099 1.00 21.73 128 ALA A C 1
ATOM 680 O O . ALA A 1 93 ? 17.155 -57.379 16.525 1.00 27.50 128 ALA A O 1
ATOM 682 N N . ASN A 1 94 ? 16.176 -55.392 16.122 1.00 21.91 129 ASN A N 1
ATOM 683 C CA . ASN A 1 94 ? 17.311 -54.656 16.666 1.00 23.33 129 ASN A CA 1
ATOM 684 C C . ASN A 1 94 ? 17.367 -54.760 18.186 1.00 20.69 129 ASN A C 1
ATOM 685 O O . ASN A 1 94 ? 18.456 -54.763 18.767 1.00 25.01 129 ASN A O 1
ATOM 690 N N . LEU A 1 95 ? 16.212 -54.853 18.841 1.00 23.78 130 LEU A N 1
ATOM 691 C CA . LEU A 1 95 ? 16.194 -55.135 20.270 1.00 21.68 130 LEU A CA 1
ATOM 692 C C . LEU A 1 95 ? 16.858 -56.472 20.550 1.00 22.03 130 LEU A C 1
ATOM 693 O O . LEU A 1 95 ? 17.673 -56.595 21.475 1.00 26.06 130 LEU A O 1
ATOM 698 N N . LYS A 1 96 ? 16.535 -57.489 19.744 1.00 24.33 131 LYS A N 1
ATOM 699 C CA . LYS A 1 96 ? 17.196 -58.783 19.893 1.00 27.44 131 LYS A CA 1
ATOM 700 C C . LYS A 1 96 ? 18.694 -58.687 19.606 1.00 26.96 131 LYS A C 1
ATOM 701 O O . LYS A 1 96 ? 19.512 -59.268 20.330 1.00 26.28 131 LYS A O 1
ATOM 707 N N . ALA A 1 97 ? 19.076 -57.952 18.556 1.00 24.56 132 ALA A N 1
ATOM 708 C CA . ALA A 1 97 ? 20.490 -57.781 18.249 1.00 23.29 132 ALA A CA 1
ATOM 709 C C . ALA A 1 97 ? 21.218 -57.052 19.367 1.00 29.95 132 ALA A C 1
ATOM 710 O O . ALA A 1 97 ? 22.401 -57.317 19.616 1.00 26.62 132 ALA A O 1
ATOM 712 N N . ALA A 1 98 ? 20.529 -56.147 20.061 1.00 26.03 133 ALA A N 1
ATOM 713 C CA . ALA A 1 98 ? 21.110 -55.436 21.192 1.00 25.64 133 ALA A CA 1
ATOM 714 C C . ALA A 1 98 ? 21.225 -56.305 22.433 1.00 27.55 133 ALA A C 1
ATOM 715 O O . ALA A 1 98 ? 21.642 -55.802 23.480 1.00 28.03 133 ALA A O 1
ATOM 717 N N . GLY A 1 99 ? 20.859 -57.580 22.347 1.00 28.40 134 GLY A N 1
ATOM 718 C CA . GLY A 1 99 ? 21.070 -58.520 23.425 1.00 28.78 134 GLY A CA 1
ATOM 719 C C . GLY A 1 99 ? 19.908 -58.720 24.369 1.00 31.29 134 GLY A C 1
ATOM 720 O O . GLY A 1 99 ? 20.095 -59.334 25.425 1.00 31.08 134 GLY A O 1
ATOM 721 N N . TYR A 1 100 ? 18.721 -58.239 24.027 1.00 25.70 135 TYR A N 1
ATOM 722 C CA . TYR A 1 100 ? 17.552 -58.389 24.875 1.00 30.28 135 TYR A CA 1
ATOM 723 C C . TYR A 1 100 ? 16.466 -59.154 24.141 1.00 29.28 135 TYR A C 1
ATOM 724 O O . TYR A 1 100 ? 16.425 -59.196 22.909 1.00 36.66 135 TYR A O 1
ATOM 733 N N . GLN A 1 101 ? 15.581 -59.754 24.918 1.00 32.23 136 GLN A N 1
ATOM 734 C CA . GLN A 1 101 ? 14.408 -60.383 24.358 1.00 28.06 136 GLN A CA 1
ATOM 735 C C . GLN A 1 101 ? 13.155 -59.610 24.761 1.00 24.86 136 GLN A C 1
ATOM 736 O O . GLN A 1 101 ? 13.113 -58.990 25.829 1.00 29.92 136 GLN A O 1
ATOM 742 N N . PRO A 1 102 ? 12.123 -59.619 23.915 1.00 25.03 137 PRO A N 1
ATOM 743 C CA . PRO A 1 102 ? 10.918 -58.827 24.213 1.00 27.91 137 PRO A CA 1
ATOM 744 C C . PRO A 1 102 ? 10.299 -59.172 25.553 1.00 29.27 137 PRO A C 1
ATOM 745 O O . PRO A 1 102 ? 9.734 -58.297 26.222 1.00 30.13 137 PRO A O 1
ATOM 749 N N . GLU A 1 103 ? 10.385 -60.437 25.960 1.00 26.16 138 GLU A N 1
ATOM 750 C CA . GLU A 1 103 ? 9.793 -60.867 27.218 1.00 30.86 138 GLU A CA 1
ATOM 751 C C . GLU A 1 103 ? 10.479 -60.241 28.427 1.00 28.26 138 GLU A C 1
ATOM 752 O O . GLU A 1 103 ? 9.900 -60.245 29.519 1.00 29.37 138 GLU A O 1
ATOM 758 N N . GLN A 1 104 ? 11.686 -59.690 28.253 1.00 28.44 139 GLN A N 1
ATOM 759 C CA . GLN A 1 104 ? 12.396 -59.031 29.344 1.00 26.47 139 GLN A CA 1
ATOM 760 C C . GLN A 1 104 ? 11.912 -57.612 29.597 1.00 29.63 139 GLN A C 1
ATOM 761 O O . GLN A 1 104 ? 12.230 -57.043 30.647 1.00 29.45 139 GLN A O 1
ATOM 767 N N . VAL A 1 105 ? 11.169 -57.023 28.663 1.00 24.04 140 VAL A N 1
ATOM 768 C CA . VAL A 1 105 ? 10.754 -55.631 28.801 1.00 27.30 140 VAL A CA 1
ATOM 769 C C . VAL A 1 105 ? 9.679 -55.533 29.878 1.00 26.18 140 VAL A C 1
ATOM 770 O O . VAL A 1 105 ? 8.641 -56.201 29.803 1.00 26.61 140 VAL A O 1
ATOM 774 N N . ASP A 1 106 ? 9.933 -54.702 30.894 1.00 24.55 141 ASP A N 1
ATOM 775 C CA . ASP A 1 106 ? 9.021 -54.559 32.024 1.00 24.58 141 ASP A CA 1
ATOM 776 C C . ASP A 1 106 ? 7.933 -53.526 31.776 1.00 24.61 141 ASP A C 1
ATOM 777 O O . ASP A 1 106 ? 6.772 -53.754 32.138 1.00 24.76 141 ASP A O 1
ATOM 782 N N . GLU A 1 107 ? 8.293 -52.367 31.229 1.00 21.49 142 GLU A N 1
ATOM 783 C CA . GLU A 1 107 ? 7.328 -51.310 30.961 1.00 21.41 142 GLU A CA 1
ATOM 784 C C . GLU A 1 107 ? 7.637 -50.678 29.617 1.00 24.93 142 GLU A C 1
ATOM 785 O O . GLU A 1 107 ? 8.794 -50.624 29.190 1.00 22.34 142 GLU A O 1
ATOM 791 N N . ILE A 1 108 ? 6.587 -50.214 28.946 1.00 19.63 143 ILE A N 1
ATOM 792 C CA . ILE A 1 108 ? 6.701 -49.493 27.686 1.00 17.02 143 ILE A CA 1
ATOM 793 C C . ILE A 1 108 ? 6.035 -48.139 27.879 1.00 17.60 143 ILE A C 1
ATOM 794 O O . ILE A 1 108 ? 4.876 -48.072 28.310 1.00 19.24 143 ILE A O 1
ATOM 799 N N . TYR A 1 109 ? 6.778 -47.069 27.613 1.00 15.84 144 TYR A N 1
ATOM 800 C CA . TYR A 1 109 ? 6.266 -45.710 27.715 1.00 16.85 144 TYR A CA 1
ATOM 801 C C . TYR A 1 109 ? 6.137 -45.165 26.306 1.00 17.87 144 TYR A C 1
ATOM 802 O O . TYR A 1 109 ? 7.080 -45.258 25.516 1.00 18.45 144 TYR A O 1
ATOM 811 N N . LEU A 1 110 ? 4.972 -44.609 25.987 1.00 16.51 145 LEU A N 1
ATOM 812 C CA . LEU A 1 110 ? 4.673 -44.113 24.650 1.00 14.38 145 LEU A CA 1
ATOM 813 C C . LEU A 1 110 ? 4.667 -42.594 24.695 1.00 16.31 145 LEU A C 1
ATOM 814 O O . LEU A 1 110 ? 3.939 -41.997 25.502 1.00 17.53 145 LEU A O 1
ATOM 819 N N . THR A 1 111 ? 5.481 -41.974 23.843 1.00 14.52 146 THR A N 1
ATOM 820 C CA . THR A 1 111 ? 5.410 -40.525 23.730 1.00 13.24 146 THR A CA 1
ATOM 821 C C . THR A 1 111 ? 4.059 -40.112 23.169 1.00 15.23 146 THR A C 1
ATOM 822 O O . THR A 1 111 ? 3.462 -39.131 23.627 1.00 16.27 146 THR A O 1
ATOM 826 N N . HIS A 1 112 ? 3.552 -40.875 22.207 1.00 15.02 147 HIS A N 1
ATOM 827 C CA . HIS A 1 112 ? 2.245 -40.640 21.610 1.00 15.92 147 HIS A CA 1
ATOM 828 C C . HIS A 1 112 ? 1.900 -41.865 20.782 1.00 18.12 147 HIS A C 1
ATOM 829 O O . HIS A 1 112 ? 2.716 -42.781 20.631 1.00 16.86 147 HIS A O 1
ATOM 836 N N . MET A 1 113 ? 0.683 -41.872 20.233 1.00 14.61 148 MET A N 1
ATOM 837 C CA . MET A 1 113 ? 0.126 -43.088 19.656 1.00 13.59 148 MET A CA 1
ATOM 838 C C . MET A 1 113 ? 0.032 -43.068 18.133 1.00 14.48 148 MET A C 1
ATOM 839 O O . MET A 1 113 ? -0.756 -43.832 17.556 1.00 16.84 148 MET A O 1
ATOM 844 N N . HIS A 1 114 ? 0.838 -42.246 17.470 1.00 14.93 149 HIS A N 1
ATOM 845 C CA . HIS A 1 114 ? 0.952 -42.351 16.027 1.00 18.93 149 HIS A CA 1
ATOM 846 C C . HIS A 1 114 ? 1.490 -43.738 15.658 1.00 16.95 149 HIS A C 1
ATOM 847 O O . HIS A 1 114 ? 2.158 -44.390 16.473 1.00 15.59 149 HIS A O 1
ATOM 854 N N . PRO A 1 115 ? 1.176 -44.226 14.447 1.00 17.21 150 PRO A N 1
ATOM 855 C CA . PRO A 1 115 ? 1.484 -45.630 14.104 1.00 16.16 150 PRO A CA 1
ATOM 856 C C . PRO A 1 115 ? 2.954 -45.989 14.206 1.00 16.38 150 PRO A C 1
ATOM 857 O O . PRO A 1 115 ? 3.277 -47.135 14.560 1.00 18.99 150 PRO A O 1
ATOM 861 N N . ASP A 1 116 ? 3.849 -45.049 13.887 1.00 16.76 151 ASP A N 1
ATOM 862 C CA . ASP A 1 116 ? 5.289 -45.290 13.930 1.00 16.69 151 ASP A CA 1
ATOM 863 C C . ASP A 1 116 ? 5.849 -45.348 15.350 1.00 19.91 151 ASP A C 1
ATOM 864 O O . ASP A 1 116 ? 7.065 -45.518 15.515 1.00 16.91 151 ASP A O 1
ATOM 869 N N . HIS A 1 117 ? 4.991 -45.230 16.373 1.00 17.25 152 HIS A N 1
ATOM 870 C CA . HIS A 1 117 ? 5.390 -45.364 17.768 1.00 14.78 152 HIS A CA 1
ATOM 871 C C . HIS A 1 117 ? 4.658 -46.467 18.507 1.00 18.82 152 HIS A C 1
ATOM 872 O O . HIS A 1 117 ? 5.211 -47.006 19.475 1.00 17.45 152 HIS A O 1
ATOM 879 N N . VAL A 1 118 ? 3.451 -46.826 18.073 1.00 15.45 153 VAL A N 1
ATOM 880 C CA . VAL A 1 118 ? 2.664 -47.856 18.738 1.00 19.38 153 VAL A CA 1
ATOM 881 C C . VAL A 1 118 ? 2.599 -49.155 17.959 1.00 19.71 153 VAL A C 1
ATOM 882 O O . VAL A 1 118 ? 2.195 -50.174 18.541 1.00 19.90 153 VAL A O 1
ATOM 886 N N . GLY A 1 119 ? 2.949 -49.156 16.668 1.00 19.74 154 GLY A N 1
ATOM 887 C CA . GLY A 1 119 ? 2.731 -50.343 15.857 1.00 23.00 154 GLY A CA 1
ATOM 888 C C . GLY A 1 119 ? 3.500 -51.548 16.359 1.00 21.23 154 GLY A C 1
ATOM 889 O O . GLY A 1 119 ? 2.998 -52.675 16.324 1.00 20.36 154 GLY A O 1
ATOM 890 N N . GLY A 1 120 ? 4.716 -51.324 16.857 1.00 21.53 155 GLY A N 1
ATOM 891 C CA . GLY A 1 120 ? 5.559 -52.398 17.356 1.00 20.76 155 GLY A CA 1
ATOM 892 C C . GLY A 1 120 ? 5.019 -53.102 18.588 1.00 21.78 155 GLY A C 1
ATOM 893 O O . GLY A 1 120 ? 5.591 -54.121 18.996 1.00 19.13 155 GLY A O 1
ATOM 894 N N . LEU A 1 121 ? 3.933 -52.598 19.182 1.00 18.67 156 LEU A N 1
ATOM 895 C CA . LEU A 1 121 ? 3.342 -53.279 20.329 1.00 19.72 156 LEU A CA 1
ATOM 896 C C . LEU A 1 121 ? 2.824 -54.665 19.976 1.00 21.87 156 LEU A C 1
ATOM 897 O O . LEU A 1 121 ? 2.686 -55.512 20.867 1.00 23.46 156 LEU A O 1
ATOM 902 N N . MET A 1 122 ? 2.537 -54.928 18.707 1.00 20.33 157 MET A N 1
ATOM 903 C CA . MET A 1 122 ? 1.848 -56.153 18.358 1.00 24.15 157 MET A CA 1
ATOM 904 C C . MET A 1 122 ? 2.610 -56.848 17.244 1.00 32.25 157 MET A C 1
ATOM 905 O O . MET A 1 122 ? 3.140 -56.196 16.341 1.00 26.25 157 MET A O 1
ATOM 910 N N . VAL A 1 123 ? 2.685 -58.167 17.322 1.00 26.81 158 VAL A N 1
ATOM 911 C CA . VAL A 1 123 ? 3.170 -58.974 16.213 1.00 30.52 158 VAL A CA 1
ATOM 912 C C . VAL A 1 123 ? 2.002 -59.861 15.795 1.00 44.50 158 VAL A C 1
ATOM 913 O O . VAL A 1 123 ? 1.676 -60.848 16.464 1.00 31.39 158 VAL A O 1
ATOM 917 N N . GLY A 1 124 ? 1.336 -59.489 14.711 1.00 42.16 159 GLY A N 1
ATOM 918 C CA . GLY A 1 124 ? 0.111 -60.184 14.361 1.00 35.09 159 GLY A CA 1
ATOM 919 C C . GLY A 1 124 ? -0.930 -59.925 15.431 1.00 42.03 159 GLY A C 1
ATOM 920 O O . GLY A 1 124 ? -1.151 -58.781 15.846 1.00 42.08 159 GLY A O 1
ATOM 921 N N . GLU A 1 125 ? -1.567 -60.997 15.900 1.00 43.99 160 GLU A N 1
ATOM 922 C CA . GLU A 1 125 ? -2.548 -60.922 16.975 1.00 34.56 160 GLU A CA 1
ATOM 923 C C . GLU A 1 125 ? -1.935 -61.171 18.347 1.00 44.10 160 GLU A C 1
ATOM 924 O O . GLU A 1 125 ? -2.676 -61.294 19.327 1.00 39.77 160 GLU A O 1
ATOM 930 N N . GLN A 1 126 ? -0.611 -61.257 18.438 1.00 35.12 161 GLN A N 1
ATOM 931 C CA . GLN A 1 126 ? 0.078 -61.562 19.684 1.00 28.61 161 GLN A CA 1
ATOM 932 C C . GLN A 1 126 ? 0.758 -60.313 20.226 1.00 31.51 161 GLN A C 1
ATOM 933 O O . GLN A 1 126 ? 1.309 -59.513 19.461 1.00 28.47 161 GLN A O 1
ATOM 939 N N . LEU A 1 127 ? 0.699 -60.133 21.547 1.00 25.01 162 LEU A N 1
ATOM 940 C CA . LEU A 1 127 ? 1.457 -59.055 22.167 1.00 26.77 162 LEU A CA 1
ATOM 941 C C . LEU A 1 127 ? 2.935 -59.249 21.866 1.00 27.66 162 LEU A C 1
ATOM 942 O O . LEU A 1 127 ? 3.485 -60.336 22.072 1.00 28.92 162 LEU A O 1
ATOM 947 N N . ALA A 1 128 ? 3.574 -58.192 21.366 1.00 28.95 163 ALA A N 1
ATOM 948 C CA . ALA A 1 128 ? 5.006 -58.260 21.113 1.00 29.50 163 ALA A CA 1
ATOM 949 C C . ALA A 1 128 ? 5.794 -58.312 22.413 1.00 26.17 163 ALA A C 1
ATOM 950 O O . ALA A 1 128 ? 6.897 -58.863 22.443 1.00 27.23 163 ALA A O 1
ATOM 952 N N . PHE A 1 129 ? 5.238 -57.754 23.492 1.00 23.77 164 PHE A N 1
ATOM 953 C CA . PHE A 1 129 ? 5.927 -57.618 24.774 1.00 26.52 164 PHE A CA 1
ATOM 954 C C . PHE A 1 129 ? 5.038 -58.253 25.827 1.00 24.89 164 PHE A C 1
ATOM 955 O O . PHE A 1 129 ? 4.275 -57.564 26.516 1.00 27.25 164 PHE A O 1
ATOM 963 N N . PRO A 1 130 ? 5.115 -59.577 25.975 1.00 27.67 165 PRO A N 1
ATOM 964 C CA . PRO A 1 130 ? 4.079 -60.306 26.728 1.00 34.48 165 PRO A CA 1
ATOM 965 C C . PRO A 1 130 ? 4.071 -60.051 28.230 1.00 33.38 165 PRO A C 1
ATOM 966 O O . PRO A 1 130 ? 3.078 -60.402 28.884 1.00 27.58 165 PRO A O 1
ATOM 970 N N . ASN A 1 131 ? 5.123 -59.467 28.801 1.00 26.90 166 ASN A N 1
ATOM 971 C CA . ASN A 1 131 ? 5.173 -59.187 30.233 1.00 28.27 166 ASN A CA 1
ATOM 972 C C . ASN A 1 131 ? 5.152 -57.703 30.578 1.00 32.18 166 ASN A C 1
ATOM 973 O O . ASN A 1 131 ? 5.183 -57.357 31.763 1.00 37.57 166 ASN A O 1
ATOM 978 N N . ALA A 1 132 ? 5.086 -56.823 29.588 1.00 25.17 167 ALA A N 1
ATOM 979 C CA . ALA A 1 132 ? 5.217 -55.395 29.823 1.00 24.77 167 ALA A CA 1
ATOM 980 C C . ALA A 1 132 ? 3.876 -54.771 30.185 1.00 26.97 167 ALA A C 1
ATOM 981 O O . ALA A 1 132 ? 2.815 -55.227 29.750 1.00 29.83 167 ALA A O 1
ATOM 983 N N . VAL A 1 133 ? 3.937 -53.725 31.005 1.00 21.84 168 VAL A N 1
ATOM 984 C CA . VAL A 1 133 ? 2.824 -52.801 31.193 1.00 20.39 168 VAL A CA 1
ATOM 985 C C . VAL A 1 133 ? 3.099 -51.584 30.324 1.00 23.52 168 VAL A C 1
ATOM 986 O O . VAL A 1 133 ? 4.217 -51.058 30.323 1.00 23.69 168 VAL A O 1
ATOM 990 N N . VAL A 1 134 ? 2.092 -51.146 29.576 1.00 21.82 169 VAL A N 1
ATOM 991 C CA . VAL A 1 134 ? 2.197 -49.989 28.696 1.00 18.72 169 VAL A CA 1
ATOM 992 C C . VAL A 1 134 ? 1.641 -48.774 29.426 1.00 20.13 169 VAL A C 1
ATOM 993 O O . VAL A 1 134 ? 0.606 -48.856 30.100 1.00 20.52 169 VAL A O 1
ATOM 997 N N . ARG A 1 135 ? 2.346 -47.656 29.328 1.00 16.49 170 ARG A N 1
ATOM 998 C CA . ARG A 1 135 ? 1.911 -46.415 29.952 1.00 16.28 170 ARG A CA 1
ATOM 999 C C . ARG A 1 135 ? 1.959 -45.288 28.932 1.00 19.53 170 ARG A C 1
ATOM 1000 O O . ARG A 1 135 ? 2.861 -45.229 28.088 1.00 18.24 170 ARG A O 1
ATOM 1008 N N . ALA A 1 136 ? 0.961 -44.413 29.005 1.00 18.13 171 ALA A N 1
ATOM 1009 C CA . ALA A 1 136 ? 0.881 -43.210 28.193 1.00 16.02 171 ALA A CA 1
ATOM 1010 C C . ALA A 1 136 ? -0.033 -42.241 28.929 1.00 17.28 171 ALA A C 1
ATOM 1011 O O . ALA A 1 136 ? -0.729 -42.621 29.875 1.00 16.78 171 ALA A O 1
ATOM 1013 N N . ASP A 1 137 ? -0.008 -40.981 28.512 1.00 14.50 172 ASP A N 1
ATOM 1014 C CA . ASP A 1 137 ? -0.908 -40.023 29.139 1.00 17.77 172 ASP A CA 1
ATOM 1015 C C . ASP A 1 137 ? -2.370 -40.382 28.880 1.00 17.09 172 ASP A C 1
ATOM 1016 O O . ASP A 1 137 ? -2.744 -40.844 27.795 1.00 16.30 172 ASP A O 1
ATOM 1021 N N . GLN A 1 138 ? -3.201 -40.150 29.903 1.00 17.64 173 GLN A N 1
ATOM 1022 C CA . GLN A 1 138 ? -4.637 -40.370 29.778 1.00 16.45 173 GLN A CA 1
ATOM 1023 C C . GLN A 1 138 ? -5.217 -39.629 28.578 1.00 17.81 173 GLN A C 1
ATOM 1024 O O . GLN A 1 138 ? -6.080 -40.162 27.871 1.00 18.20 173 GLN A O 1
ATOM 1030 N N . LYS A 1 139 ? -4.764 -38.395 28.335 1.00 17.01 174 LYS A N 1
ATOM 1031 C CA . LYS A 1 139 ? -5.293 -37.625 27.211 1.00 15.48 174 LYS A CA 1
ATOM 1032 C C . LYS A 1 139 ? -4.979 -38.292 25.873 1.00 14.58 174 LYS A C 1
ATOM 1033 O O . LYS A 1 139 ? -5.806 -38.284 24.949 1.00 20.84 174 LYS A O 1
ATOM 1039 N N . GLU A 1 140 ? -3.789 -38.889 25.761 1.00 15.97 175 GLU A N 1
ATOM 1040 C CA . GLU A 1 140 ? -3.402 -39.579 24.538 1.00 17.22 175 GLU A CA 1
ATOM 1041 C C . GLU A 1 140 ? -4.313 -40.773 24.279 1.00 19.15 175 GLU A C 1
ATOM 1042 O O . GLU A 1 140 ? -4.901 -40.910 23.194 1.00 17.65 175 GLU A O 1
ATOM 1048 N N . ALA A 1 141 ? -4.459 -41.637 25.285 1.00 17.44 176 ALA A N 1
ATOM 1049 C CA . ALA A 1 141 ? -5.305 -42.817 25.144 1.00 15.73 176 ALA A CA 1
ATOM 1050 C C . ALA A 1 141 ? -6.753 -42.429 24.884 1.00 18.21 176 ALA A C 1
ATOM 1051 O O . ALA A 1 141 ? -7.416 -43.005 24.011 1.00 18.22 176 ALA A O 1
ATOM 1053 N N . ASP A 1 142 ? -7.267 -41.455 25.634 1.00 16.04 177 ASP A N 1
ATOM 1054 C CA . ASP A 1 142 ? -8.665 -41.074 25.468 1.00 18.47 177 ASP A CA 1
ATOM 1055 C C . ASP A 1 142 ? -8.911 -40.574 24.054 1.00 16.09 177 ASP A C 1
ATOM 1056 O O . ASP A 1 142 ? -9.974 -40.836 23.469 1.00 19.69 177 ASP A O 1
ATOM 1061 N N . PHE A 1 143 ? -7.946 -39.835 23.491 1.00 18.42 178 PHE A N 1
ATOM 1062 C CA . PHE A 1 143 ? -8.133 -39.311 22.149 1.00 16.40 178 PHE A CA 1
ATOM 1063 C C . PHE A 1 143 ? -8.089 -40.417 21.102 1.00 16.22 178 PHE A C 1
ATOM 1064 O O . PHE A 1 143 ? -8.985 -40.510 20.253 1.00 18.73 178 PHE A O 1
ATOM 1072 N N . TRP A 1 144 ? -7.045 -41.258 21.130 1.00 20.28 179 TRP A N 1
ATOM 1073 C CA . TRP A 1 144 ? -6.839 -42.187 20.020 1.00 13.66 179 TRP A CA 1
ATOM 1074 C C . TRP A 1 144 ? -7.684 -43.449 20.122 1.00 17.73 179 TRP A C 1
ATOM 1075 O O . TRP A 1 144 ? -7.907 -44.110 19.097 1.00 18.19 179 TRP A O 1
ATOM 1086 N N . LEU A 1 145 ? -8.156 -43.801 21.314 1.00 14.42 180 LEU A N 1
ATOM 1087 C CA . LEU A 1 145 ? -8.992 -44.975 21.481 1.00 16.74 180 LEU A CA 1
ATOM 1088 C C . LEU A 1 145 ? -10.472 -44.633 21.376 1.00 19.79 180 LEU A C 1
ATOM 1089 O O . LEU A 1 145 ? -11.318 -45.499 21.619 1.00 19.06 180 LEU A O 1
ATOM 1094 N N . SER A 1 146 ? -10.796 -43.393 21.008 1.00 18.54 181 SER A N 1
ATOM 1095 C CA . SER A 1 146 ? -12.173 -42.911 20.909 1.00 18.97 181 SER A CA 1
ATOM 1096 C C . SER A 1 146 ? -12.832 -43.410 19.625 1.00 17.78 181 SER A C 1
ATOM 1097 O O . SER A 1 146 ? -12.436 -43.016 18.523 1.00 20.82 181 SER A O 1
ATOM 1100 N N . GLN A 1 147 ? -13.863 -44.251 19.770 1.00 17.08 182 GLN A N 1
ATOM 1101 C CA . GLN A 1 147 ? -14.619 -44.724 18.608 1.00 20.37 182 GLN A CA 1
ATOM 1102 C C . GLN A 1 147 ? -15.269 -43.572 17.848 1.00 19.53 182 GLN A C 1
ATOM 1103 O O . GLN A 1 147 ? -15.341 -43.598 16.614 1.00 23.54 182 GLN A O 1
ATOM 1109 N N . THR A 1 148 ? -15.778 -42.563 18.561 1.00 19.75 183 THR A N 1
ATOM 1110 C CA . THR A 1 148 ? -16.434 -41.464 17.855 1.00 20.85 183 THR A CA 1
ATOM 1111 C C . THR A 1 148 ? -15.420 -40.562 17.155 1.00 20.04 183 THR A C 1
ATOM 1112 O O . THR A 1 148 ? -15.721 -40.015 16.087 1.00 23.77 183 THR A O 1
ATOM 1116 N N . ASN A 1 149 ? -14.232 -40.386 17.737 1.00 19.15 184 ASN A N 1
ATOM 1117 C CA . ASN A 1 149 ? -13.179 -39.670 17.020 1.00 21.77 184 ASN A CA 1
ATOM 1118 C C . ASN A 1 149 ? -12.836 -40.381 15.718 1.00 20.43 184 ASN A C 1
ATOM 1119 O O . ASN A 1 149 ? -12.621 -39.734 14.688 1.00 21.87 184 ASN A O 1
ATOM 1124 N N . LEU A 1 150 ? -12.775 -41.717 15.749 1.00 20.70 185 LEU A N 1
ATOM 1125 C CA . LEU A 1 150 ? -12.518 -42.473 14.527 1.00 19.85 185 LEU A CA 1
ATOM 1126 C C . LEU A 1 150 ? -13.639 -42.272 13.515 1.00 25.08 185 LEU A C 1
ATOM 1127 O O . LEU A 1 150 ? -13.387 -42.050 12.326 1.00 25.08 185 LEU A O 1
ATOM 1132 N N . ASP A 1 151 ? -14.894 -42.334 13.973 1.00 24.77 186 ASP A N 1
ATOM 1133 C CA . ASP A 1 151 ? -16.004 -42.110 13.055 1.00 29.98 186 ASP A CA 1
ATOM 1134 C C . ASP A 1 151 ? -16.006 -40.703 12.467 1.00 25.00 186 ASP A C 1
ATOM 1135 O O . ASP A 1 151 ? -16.524 -40.509 11.366 1.00 29.45 186 ASP A O 1
ATOM 1140 N N . LYS A 1 152 ? -15.407 -39.735 13.157 1.00 25.85 187 LYS A N 1
ATOM 1141 C CA . LYS A 1 152 ? -15.380 -38.347 12.716 1.00 25.31 187 LYS A CA 1
ATOM 1142 C C . LYS A 1 152 ? -14.149 -38.019 11.876 1.00 31.28 187 LYS A C 1
ATOM 1143 O O . LYS A 1 152 ? -14.092 -36.935 11.285 1.00 33.56 187 LYS A O 1
ATOM 1149 N N . ALA A 1 153 ? -13.186 -38.931 11.787 1.00 31.13 188 ALA A N 1
ATOM 1150 C CA . ALA A 1 153 ? -11.927 -38.629 11.118 1.00 30.68 188 ALA A CA 1
ATOM 1151 C C . ALA A 1 153 ? -12.171 -38.337 9.638 1.00 35.99 188 ALA A C 1
ATOM 1152 O O . ALA A 1 153 ? -12.930 -39.066 8.981 1.00 32.41 188 ALA A O 1
ATOM 1154 N N . PRO A 1 154 ? -11.549 -37.291 9.079 1.00 34.36 189 PRO A N 1
ATOM 1155 C CA . PRO A 1 154 ? -11.953 -36.836 7.736 1.00 36.46 189 PRO A CA 1
ATOM 1156 C C . PRO A 1 154 ? -11.526 -37.749 6.599 1.00 39.65 189 PRO A C 1
ATOM 1157 O O . PRO A 1 154 ? -12.291 -37.915 5.639 1.00 50.02 189 PRO A O 1
ATOM 1161 N N . ASP A 1 155 ? -10.326 -38.326 6.651 1.00 31.45 190 ASP A N 1
ATOM 1162 C CA . ASP A 1 155 ? -9.799 -39.077 5.519 1.00 38.02 190 ASP A CA 1
ATOM 1163 C C . ASP A 1 155 ? -9.235 -40.407 5.998 1.00 39.97 190 ASP A C 1
ATOM 1164 O O . ASP A 1 155 ? -9.229 -40.718 7.194 1.00 36.81 190 ASP A O 1
ATOM 1169 N N . ASP A 1 156 ? -8.734 -41.192 5.042 1.00 40.99 191 ASP A N 1
ATOM 1170 C CA . ASP A 1 156 ? -8.251 -42.528 5.373 1.00 46.52 191 ASP A CA 1
ATOM 1171 C C . ASP A 1 156 ? -6.927 -42.506 6.132 1.00 28.59 191 ASP A C 1
ATOM 1172 O O . ASP A 1 156 ? -6.671 -43.418 6.923 1.00 31.73 191 ASP A O 1
ATOM 1177 N N . GLU A 1 157 ? -6.082 -41.486 5.933 1.00 35.39 192 GLU A N 1
ATOM 1178 C CA . GLU A 1 157 ? -4.869 -41.371 6.749 1.00 35.34 192 GLU A CA 1
ATOM 1179 C C . GLU A 1 157 ? -5.204 -41.242 8.235 1.00 25.58 192 GLU A C 1
ATOM 1180 O O . GLU A 1 157 ? -4.667 -41.974 9.080 1.00 27.38 192 GLU A O 1
ATOM 1186 N N . SER A 1 158 ? -6.105 -40.317 8.577 1.00 29.48 193 SER A N 1
ATOM 1187 C CA . SER A 1 158 ? -6.467 -40.138 9.983 1.00 35.81 193 SER A CA 1
ATOM 1188 C C . SER A 1 158 ? -7.221 -41.349 10.535 1.00 23.54 193 SER A C 1
ATOM 1189 O O . SER A 1 158 ? -6.934 -41.809 11.652 1.00 22.83 193 SER A O 1
ATOM 1192 N N . LYS A 1 159 ? -8.186 -41.877 9.772 1.00 24.38 194 LYS A N 1
ATOM 1193 C CA . LYS A 1 159 ? -8.859 -43.100 10.204 1.00 23.44 194 LYS A CA 1
ATOM 1194 C C . LYS A 1 159 ? -7.848 -44.210 10.461 1.00 29.11 194 LYS A C 1
ATOM 1195 O O . LYS A 1 159 ? -7.970 -44.954 11.440 1.00 25.21 194 LYS A O 1
ATOM 1201 N N . GLY A 1 160 ? -6.834 -44.318 9.599 1.00 25.47 195 GLY A N 1
ATOM 1202 C CA . GLY A 1 160 ? -5.796 -45.314 9.798 1.00 23.36 195 GLY A CA 1
ATOM 1203 C C . GLY A 1 160 ? -5.005 -45.095 11.072 1.00 22.81 195 GLY A C 1
ATOM 1204 O O . GLY A 1 160 ? -4.593 -46.054 11.721 1.00 22.23 195 GLY A O 1
ATOM 1205 N N . PHE A 1 161 ? -4.778 -43.829 11.445 1.00 19.37 196 PHE A N 1
ATOM 1206 C CA . PHE A 1 161 ? -4.127 -43.538 12.725 1.00 21.47 196 PHE A CA 1
ATOM 1207 C C . PHE A 1 161 ? -4.955 -44.072 13.896 1.00 23.55 196 PHE A C 1
ATOM 1208 O O . PHE A 1 161 ? -4.428 -44.738 14.803 1.00 20.46 196 PHE A O 1
ATOM 1216 N N . PHE A 1 162 ? -6.261 -43.788 13.889 1.00 18.90 197 PHE A N 1
ATOM 1217 C CA . PHE A 1 162 ? -7.115 -44.297 14.964 1.00 17.42 197 PHE A CA 1
ATOM 1218 C C . PHE A 1 162 ? -7.143 -45.821 14.975 1.00 21.74 197 PHE A C 1
ATOM 1219 O O . PHE A 1 162 ? -6.993 -46.448 16.033 1.00 22.02 197 PHE A O 1
ATOM 1227 N N . LYS A 1 163 ? -7.328 -46.435 13.801 1.00 17.14 198 LYS A N 1
ATOM 1228 C CA . LYS A 1 163 ? -7.372 -47.891 13.724 1.00 18.29 198 LYS A CA 1
ATOM 1229 C C . LYS A 1 163 ? -6.064 -48.513 14.198 1.00 22.41 198 LYS A C 1
ATOM 1230 O O . LYS A 1 163 ? -6.074 -49.526 14.905 1.00 23.67 198 LYS A O 1
ATOM 1236 N N . GLY A 1 164 ? -4.929 -47.917 13.829 1.00 20.21 199 GLY A N 1
ATOM 1237 C CA . GLY A 1 164 ? -3.647 -48.459 14.247 1.00 22.16 199 GLY A CA 1
ATOM 1238 C C . GLY A 1 164 ? -3.436 -48.359 15.743 1.00 20.37 199 GLY A C 1
ATOM 1239 O O . GLY A 1 164 ? -2.963 -49.310 16.375 1.00 20.80 199 GLY A O 1
ATOM 1240 N N . ALA A 1 165 ? -3.799 -47.216 16.336 1.00 19.55 200 ALA A N 1
ATOM 1241 C CA . ALA A 1 165 ? -3.702 -47.088 17.788 1.00 19.83 200 ALA A CA 1
ATOM 1242 C C . ALA A 1 165 ? -4.585 -48.114 18.482 1.00 21.28 200 ALA A C 1
ATOM 1243 O O . ALA A 1 165 ? -4.171 -48.755 19.456 1.00 20.38 200 ALA A O 1
ATOM 1245 N N . MET A 1 166 ? -5.810 -48.286 17.989 1.00 17.41 201 MET A N 1
ATOM 1246 C CA . MET A 1 166 ? -6.736 -49.226 18.606 1.00 16.65 201 MET A CA 1
ATOM 1247 C C . MET A 1 166 ? -6.203 -50.652 18.510 1.00 20.86 201 MET A C 1
ATOM 1248 O O . MET A 1 166 ? -6.101 -51.362 19.519 1.00 22.29 201 MET A O 1
ATOM 1253 N N . ALA A 1 167 ? -5.787 -51.059 17.312 1.00 17.61 202 ALA A N 1
ATOM 1254 C CA . ALA A 1 167 ? -5.290 -52.413 17.117 1.00 22.61 202 ALA A CA 1
ATOM 1255 C C . ALA A 1 167 ? -4.024 -52.670 17.917 1.00 20.20 202 ALA A C 1
ATOM 1256 O O . ALA A 1 167 ? -3.783 -53.809 18.338 1.00 23.32 202 ALA A O 1
ATOM 1258 N N . SER A 1 168 ? -3.195 -51.638 18.124 1.00 18.54 203 SER A N 1
ATOM 1259 C CA . SER A 1 168 ? -1.928 -51.832 18.817 1.00 20.06 203 SER A CA 1
ATOM 1260 C C . SER A 1 168 ? -2.092 -51.826 20.329 1.00 19.84 203 SER A C 1
ATOM 1261 O O . SER A 1 168 ? -1.367 -52.546 21.026 1.00 23.33 203 SER A O 1
ATOM 1264 N N . LEU A 1 169 ? -3.021 -51.029 20.853 1.00 19.87 204 LEU A N 1
ATOM 1265 C CA . LEU A 1 169 ? -3.096 -50.810 22.288 1.00 16.63 204 LEU A CA 1
ATOM 1266 C C . LEU A 1 169 ? -4.218 -51.590 22.956 1.00 19.81 204 LEU A C 1
ATOM 1267 O O . LEU A 1 169 ? -4.046 -52.055 24.087 1.00 21.18 204 LEU A O 1
ATOM 1272 N N . ASN A 1 170 ? -5.360 -51.756 22.290 1.00 17.99 205 ASN A N 1
ATOM 1273 C CA . ASN A 1 170 ? -6.475 -52.453 22.919 1.00 22.38 205 ASN A CA 1
ATOM 1274 C C . ASN A 1 170 ? -6.168 -53.885 23.355 1.00 22.11 205 ASN A C 1
ATOM 1275 O O . ASN A 1 170 ? -6.772 -54.322 24.349 1.00 24.64 205 ASN A O 1
ATOM 1280 N N . PRO A 1 171 ? -5.294 -54.659 22.695 1.00 21.17 206 PRO A N 1
ATOM 1281 C CA . PRO A 1 171 ? -4.919 -55.957 23.286 1.00 26.39 206 PRO A CA 1
ATOM 1282 C C . PRO A 1 171 ? -4.244 -55.837 24.645 1.00 22.37 206 PRO A C 1
ATOM 1283 O O . PRO A 1 171 ? -4.433 -56.718 25.498 1.00 24.34 206 PRO A O 1
ATOM 1287 N N . TYR A 1 172 ? -3.460 -54.776 24.874 1.00 22.23 207 TYR A N 1
ATOM 1288 C CA . TYR A 1 172 ? -2.884 -54.566 26.199 1.00 21.21 207 TYR A CA 1
ATOM 1289 C C . TYR A 1 172 ? -3.942 -54.099 27.198 1.00 21.01 207 TYR A C 1
ATOM 1290 O O . TYR A 1 172 ? -3.940 -54.526 28.358 1.00 22.30 207 TYR A O 1
ATOM 1299 N N . VAL A 1 173 ? -4.839 -53.206 26.770 1.00 21.39 208 VAL A N 1
ATOM 1300 C CA . VAL A 1 173 ? -5.954 -52.796 27.622 1.00 21.55 208 VAL A CA 1
ATOM 1301 C C . VAL A 1 173 ? -6.758 -54.014 28.061 1.00 23.15 208 VAL A C 1
ATOM 1302 O O . VAL A 1 173 ? -7.085 -54.180 29.244 1.00 24.85 208 VAL A O 1
ATOM 1306 N N . LYS A 1 174 ? -7.085 -54.888 27.107 1.00 21.61 209 LYS A N 1
ATOM 1307 C CA . LYS A 1 174 ? -7.890 -56.065 27.407 1.00 28.52 209 LYS A CA 1
ATOM 1308 C C . LYS A 1 174 ? -7.192 -56.962 28.418 1.00 28.88 209 LYS A C 1
ATOM 1309 O O . LYS A 1 174 ? -7.840 -57.546 29.296 1.00 28.22 209 LYS A O 1
ATOM 1315 N N . ALA A 1 175 ? -5.867 -57.076 28.314 1.00 27.95 210 ALA A N 1
ATOM 1316 C CA . ALA A 1 175 ? -5.087 -57.907 29.218 1.00 28.54 210 ALA A CA 1
ATOM 1317 C C . ALA A 1 175 ? -4.827 -57.246 30.566 1.00 24.68 210 ALA A C 1
ATOM 1318 O O . ALA A 1 175 ? -4.124 -57.834 31.394 1.00 29.44 210 ALA A O 1
ATOM 1320 N N . GLY A 1 176 ? -5.370 -56.051 30.809 1.00 23.89 211 GLY A N 1
ATOM 1321 C CA . GLY A 1 176 ? -5.092 -55.358 32.054 1.00 25.98 211 GLY A CA 1
ATOM 1322 C C . GLY A 1 176 ? -3.695 -54.791 32.155 1.00 30.17 211 GLY A C 1
ATOM 1323 O O . GLY A 1 176 ? -3.192 -54.592 33.263 1.00 27.27 211 GLY A O 1
ATOM 1324 N N . LYS A 1 177 ? -3.053 -54.521 31.021 1.00 22.17 212 LYS A N 1
ATOM 1325 C CA . LYS A 1 177 ? -1.648 -54.138 30.991 1.00 21.71 212 LYS A CA 1
ATOM 1326 C C . LYS A 1 177 ? -1.430 -52.724 30.467 1.00 24.17 212 LYS A C 1
ATOM 1327 O O . LYS A 1 177 ? -0.301 -52.374 30.106 1.00 24.72 212 LYS A O 1
ATOM 1333 N N . PHE A 1 178 ? -2.473 -51.899 30.419 1.00 22.24 213 PHE A N 1
ATOM 1334 C CA . PHE A 1 178 ? -2.328 -50.486 30.101 1.00 21.67 213 PHE A CA 1
ATOM 1335 C C . PHE A 1 178 ? -2.615 -49.674 31.355 1.00 22.20 213 PHE A C 1
ATOM 1336 O O . PHE A 1 178 ? -3.698 -49.785 31.939 1.00 22.14 213 PHE A O 1
ATOM 1344 N N . LYS A 1 179 ? -1.648 -48.858 31.763 1.00 21.39 214 LYS A N 1
ATOM 1345 C CA . LYS A 1 179 ? -1.771 -48.057 32.979 1.00 19.64 214 LYS A CA 1
ATOM 1346 C C . LYS A 1 179 ? -1.466 -46.612 32.618 1.00 24.06 214 LYS A C 1
ATOM 1347 O O . LYS A 1 179 ? -0.289 -46.235 32.473 1.00 18.67 214 LYS A O 1
ATOM 1353 N N . PRO A 1 180 ? -2.485 -45.783 32.424 1.00 19.24 215 PRO A N 1
ATOM 1354 C CA . PRO A 1 180 ? -2.232 -44.390 32.050 1.00 17.08 215 PRO A CA 1
ATOM 1355 C C . PRO A 1 180 ? -1.667 -43.601 33.225 1.00 22.62 215 PRO A C 1
ATOM 1356 O O . PRO A 1 180 ? -1.771 -43.995 34.387 1.00 22.07 215 PRO A O 1
ATOM 1360 N N . PHE A 1 181 ? -1.035 -42.477 32.900 1.00 17.43 216 PHE A N 1
ATOM 1361 C CA . PHE A 1 181 ? -0.702 -41.451 33.881 1.00 20.08 216 PHE A CA 1
ATOM 1362 C C . PHE A 1 181 ? -1.331 -40.146 33.413 1.00 20.68 216 PHE A C 1
ATOM 1363 O O . PHE A 1 181 ? -1.871 -40.057 32.307 1.00 19.93 216 PHE A O 1
ATOM 1371 N N . SER A 1 182 ? -1.275 -39.118 34.256 1.00 19.63 217 SER A N 1
ATOM 1372 C CA . SER A 1 182 ? -1.861 -37.831 33.901 1.00 20.95 217 SER A CA 1
ATOM 1373 C C . SER A 1 182 ? -0.875 -36.716 34.207 1.00 24.86 217 SER A C 1
ATOM 1374 O O . SER A 1 182 ? -0.577 -36.460 35.378 1.00 27.54 217 SER A O 1
ATOM 1377 N N . GLY A 1 183 ? -0.402 -36.034 33.160 1.00 20.21 218 GLY A N 1
ATOM 1378 C CA . GLY A 1 183 ? 0.501 -34.913 33.341 1.00 26.25 218 GLY A CA 1
ATOM 1379 C C . GLY A 1 183 ? 1.859 -35.384 33.838 1.00 28.28 218 GLY A C 1
ATOM 1380 O O . GLY A 1 183 ? 2.221 -36.562 33.733 1.00 27.41 218 GLY A O 1
ATOM 1381 N N . ASN A 1 184 ? 2.617 -34.441 34.399 1.00 24.20 219 ASN A N 1
ATOM 1382 C CA . ASN A 1 184 ? 3.926 -34.780 34.941 1.00 22.05 219 ASN A CA 1
ATOM 1383 C C . ASN A 1 184 ? 3.772 -35.846 36.017 1.00 26.50 219 ASN A C 1
ATOM 1384 O O . ASN A 1 184 ? 2.965 -35.699 36.938 1.00 25.78 219 ASN A O 1
ATOM 1389 N N . THR A 1 185 ? 4.560 -36.914 35.903 1.00 22.46 220 THR A N 1
ATOM 1390 C CA . THR A 1 185 ? 4.417 -38.068 36.784 1.00 22.22 220 THR A CA 1
ATOM 1391 C C . THR A 1 185 ? 5.765 -38.751 36.927 1.00 23.26 220 THR A C 1
ATOM 1392 O O . THR A 1 185 ? 6.411 -39.058 35.921 1.00 24.63 220 THR A O 1
ATOM 1396 N N . ASP A 1 186 ? 6.170 -39.004 38.167 1.00 22.06 221 ASP A N 1
ATOM 1397 C CA . ASP A 1 186 ? 7.277 -39.915 38.410 1.00 25.98 221 ASP A CA 1
ATOM 1398 C C . ASP A 1 186 ? 6.829 -41.331 38.066 1.00 26.12 221 ASP A C 1
ATOM 1399 O O . ASP A 1 186 ? 5.876 -41.858 38.649 1.00 29.49 221 ASP A O 1
ATOM 1404 N N . LEU A 1 187 ? 7.475 -41.914 37.071 1.00 23.51 222 LEU A N 1
ATOM 1405 C CA . LEU A 1 187 ? 7.322 -43.322 36.741 1.00 22.22 222 LEU A CA 1
ATOM 1406 C C . LEU A 1 187 ? 8.421 -44.018 37.528 1.00 42.27 222 LEU A C 1
ATOM 1407 O O . LEU A 1 187 ? 8.786 -43.534 38.606 1.00 74.78 222 LEU A O 1
ATOM 1412 N N . VAL A 1 188 ? 8.887 -45.176 37.076 1.00 31.70 223 VAL A N 1
ATOM 1413 C CA . VAL A 1 188 ? 9.960 -45.903 37.762 1.00 25.87 223 VAL A CA 1
ATOM 1414 C C . VAL A 1 188 ? 11.070 -44.957 38.224 1.00 31.26 223 VAL A C 1
ATOM 1415 O O . VAL A 1 188 ? 11.292 -43.903 37.604 1.00 28.04 223 VAL A O 1
ATOM 1419 N N . PRO A 1 189 ? 11.769 -45.266 39.319 1.00 30.25 224 PRO A N 1
ATOM 1420 C CA . PRO A 1 189 ? 12.864 -44.388 39.755 1.00 27.40 224 PRO A CA 1
ATOM 1421 C C . PRO A 1 189 ? 13.861 -44.139 38.632 1.00 29.75 224 PRO A C 1
ATOM 1422 O O . PRO A 1 189 ? 14.392 -45.083 38.036 1.00 27.64 224 PRO A O 1
ATOM 1426 N N . GLY A 1 190 ? 14.098 -42.867 38.322 1.00 24.43 225 GLY A N 1
ATOM 1427 C CA . GLY A 1 190 ? 15.003 -42.494 37.260 1.00 28.11 225 GLY A CA 1
ATOM 1428 C C . GLY A 1 190 ? 14.338 -42.052 35.973 1.00 25.76 225 GLY A C 1
ATOM 1429 O O . GLY A 1 190 ? 15.027 -41.495 35.107 1.00 22.99 225 GLY A O 1
ATOM 1430 N N . ILE A 1 191 ? 13.029 -42.278 35.810 1.00 20.42 226 ILE A N 1
ATOM 1431 C CA . ILE A 1 191 ? 12.307 -41.862 34.616 1.00 21.54 226 ILE A CA 1
ATOM 1432 C C . ILE A 1 191 ? 11.048 -41.119 35.027 1.00 25.33 226 ILE A C 1
ATOM 1433 O O . ILE A 1 191 ? 10.253 -41.630 35.825 1.00 25.66 226 ILE A O 1
ATOM 1438 N N . LYS A 1 192 ? 10.863 -39.929 34.465 1.00 21.84 227 LYS A N 1
ATOM 1439 C CA . LYS A 1 192 ? 9.707 -39.085 34.733 1.00 22.02 227 LYS A CA 1
ATOM 1440 C C . LYS A 1 192 ? 8.964 -38.818 33.434 1.00 21.77 227 LYS A C 1
ATOM 1441 O O . LYS A 1 192 ? 9.580 -38.677 32.369 1.00 20.24 227 LYS A O 1
ATOM 1447 N N . ALA A 1 193 ? 7.642 -38.750 33.520 1.00 19.80 228 ALA A N 1
ATOM 1448 C CA . ALA A 1 193 ? 6.834 -38.232 32.423 1.00 20.34 228 ALA A CA 1
ATOM 1449 C C . ALA A 1 193 ? 6.742 -36.713 32.551 1.00 23.88 228 ALA A C 1
ATOM 1450 O O . ALA A 1 193 ? 6.478 -36.193 33.637 1.00 21.39 228 ALA A O 1
ATOM 1452 N N . LEU A 1 194 ? 6.973 -36.009 31.446 1.00 18.57 229 LEU A N 1
ATOM 1453 C CA . LEU A 1 194 ? 6.849 -34.560 31.356 1.00 19.43 229 LEU A CA 1
ATOM 1454 C C . LEU A 1 194 ? 5.848 -34.251 30.253 1.00 18.36 229 LEU A C 1
ATOM 1455 O O . LEU A 1 194 ? 6.109 -34.543 29.083 1.00 19.62 229 LEU A O 1
ATOM 1460 N N . ALA A 1 195 ? 4.721 -33.640 30.608 1.00 20.22 230 ALA A N 1
ATOM 1461 C CA . ALA A 1 195 ? 3.728 -33.327 29.588 1.00 21.36 230 ALA A CA 1
ATOM 1462 C C . ALA A 1 195 ? 4.314 -32.370 28.558 1.00 20.15 230 ALA A C 1
ATOM 1463 O O . ALA A 1 195 ? 4.893 -31.335 28.906 1.00 21.98 230 ALA A O 1
ATOM 1465 N N . SER A 1 196 ? 4.191 -32.742 27.288 1.00 19.86 231 SER A N 1
ATOM 1466 C CA . SER A 1 196 ? 4.625 -31.912 26.167 1.00 21.73 231 SER A CA 1
ATOM 1467 C C . SER A 1 196 ? 3.549 -31.935 25.089 1.00 18.01 231 SER A C 1
ATOM 1468 O O . SER A 1 196 ? 3.813 -32.216 23.919 1.00 19.46 231 SER A O 1
ATOM 1471 N N . HIS A 1 197 ? 2.307 -31.677 25.494 1.00 18.59 232 HIS A N 1
ATOM 1472 C CA . HIS A 1 197 ? 1.163 -31.854 24.610 1.00 18.07 232 HIS A CA 1
ATOM 1473 C C . HIS A 1 197 ? 1.205 -30.889 23.425 1.00 26.56 232 HIS A C 1
ATOM 1474 O O . HIS A 1 197 ? 1.670 -29.749 23.526 1.00 23.31 232 HIS A O 1
ATOM 1481 N N . GLY A 1 198 ? 0.660 -31.349 22.303 1.00 20.58 233 GLY A N 1
ATOM 1482 C CA . GLY A 1 198 ? 0.401 -30.500 21.156 1.00 21.69 233 GLY A CA 1
ATOM 1483 C C . GLY A 1 198 ? 0.653 -31.157 19.814 1.00 23.30 233 GLY A C 1
ATOM 1484 O O . GLY A 1 198 ? -0.166 -30.998 18.907 1.00 24.90 233 GLY A O 1
ATOM 1485 N N . HIS A 1 199 ? 1.709 -31.963 19.685 1.00 17.50 234 HIS A N 1
ATOM 1486 C CA . HIS A 1 199 ? 1.824 -32.809 18.504 1.00 19.16 234 HIS A CA 1
ATOM 1487 C C . HIS A 1 199 ? 0.651 -33.775 18.451 1.00 21.71 234 HIS A C 1
ATOM 1488 O O . HIS A 1 199 ? 0.062 -34.006 17.387 1.00 19.03 234 HIS A O 1
ATOM 1495 N N . THR A 1 200 ? 0.298 -34.329 19.597 1.00 17.29 235 THR A N 1
ATOM 1496 C CA . THR A 1 200 ? -0.937 -35.043 19.874 1.00 19.09 235 THR A CA 1
ATOM 1497 C C . THR A 1 200 ? -1.466 -34.536 21.207 1.00 19.70 235 THR A C 1
ATOM 1498 O O . THR A 1 200 ? -0.729 -33.913 21.983 1.00 18.83 235 THR A O 1
ATOM 1502 N N . PRO A 1 201 ? -2.741 -34.784 21.506 1.00 19.14 236 PRO A N 1
ATOM 1503 C CA . PRO A 1 201 ? -3.325 -34.231 22.743 1.00 17.07 236 PRO A CA 1
ATOM 1504 C C . PRO A 1 201 ? -2.627 -34.659 24.024 1.00 16.86 236 PRO A C 1
ATOM 1505 O O . PRO A 1 201 ? -2.690 -33.921 25.019 1.00 20.85 236 PRO A O 1
ATOM 1509 N N . GLY A 1 202 ? -1.962 -35.815 24.035 1.00 17.27 237 GLY A N 1
ATOM 1510 C CA . GLY A 1 202 ? -1.274 -36.281 25.225 1.00 16.29 237 GLY A CA 1
ATOM 1511 C C . GLY A 1 202 ? 0.198 -36.578 25.013 1.00 16.63 237 GLY A C 1
ATOM 1512 O O . GLY A 1 202 ? 0.776 -37.405 25.727 1.00 18.46 237 GLY A O 1
ATOM 1513 N N . HIS A 1 203 ? 0.815 -35.922 24.030 1.00 16.18 238 HIS A N 1
ATOM 1514 C CA . HIS A 1 203 ? 2.227 -36.150 23.764 1.00 16.30 238 HIS A CA 1
ATOM 1515 C C . HIS A 1 203 ? 3.055 -35.887 25.013 1.00 17.58 238 HIS A C 1
ATOM 1516 O O . HIS A 1 203 ? 2.914 -34.844 25.661 1.00 17.73 238 HIS A O 1
ATOM 1523 N N . THR A 1 204 ? 3.946 -36.827 25.321 1.00 16.16 239 THR A N 1
ATOM 1524 C CA . THR A 1 204 ? 4.686 -36.832 26.575 1.00 13.99 239 THR A CA 1
ATOM 1525 C C . THR A 1 204 ? 6.167 -37.044 26.296 1.00 17.36 239 THR A C 1
ATOM 1526 O O . THR A 1 204 ? 6.539 -37.921 25.507 1.00 16.80 239 THR A O 1
ATOM 1530 N N . THR A 1 205 ? 7.002 -36.231 26.940 1.00 16.17 240 THR A N 1
ATOM 1531 C CA . THR A 1 205 ? 8.448 -36.377 26.958 1.00 17.54 240 THR A CA 1
ATOM 1532 C C . THR A 1 205 ? 8.823 -37.237 28.160 1.00 16.78 240 THR A C 1
ATOM 1533 O O . THR A 1 205 ? 8.193 -37.152 29.212 1.00 19.04 240 THR A O 1
ATOM 1537 N N . TYR A 1 206 ? 9.856 -38.062 28.016 1.00 16.55 241 TYR A N 1
ATOM 1538 C CA . TYR A 1 206 ? 10.317 -38.880 29.133 1.00 16.06 241 TYR A CA 1
ATOM 1539 C C . TYR A 1 206 ? 11.723 -38.467 29.519 1.00 18.32 241 TYR A C 1
ATOM 1540 O O . TYR A 1 206 ? 12.638 -38.530 28.699 1.00 19.42 241 TYR A O 1
ATOM 1549 N N . VAL A 1 207 ? 11.887 -38.047 30.764 1.00 17.11 242 VAL A N 1
ATOM 1550 C CA . VAL A 1 207 ? 13.155 -37.530 31.252 1.00 21.79 242 VAL A CA 1
ATOM 1551 C C . VAL A 1 207 ? 13.805 -38.623 32.086 1.00 23.16 242 VAL A C 1
ATOM 1552 O O . VAL A 1 207 ? 13.235 -39.072 33.089 1.00 22.72 242 VAL A O 1
ATOM 1556 N N . VAL A 1 208 ? 15.006 -39.027 31.680 1.00 22.68 243 VAL A N 1
ATOM 1557 C CA . VAL A 1 208 ? 15.770 -40.101 32.301 1.00 21.81 243 VAL A CA 1
ATOM 1558 C C . VAL A 1 208 ? 16.947 -39.452 33.010 1.00 22.84 243 VAL A C 1
ATOM 1559 O O . VAL A 1 208 ? 17.604 -38.574 32.442 1.00 25.01 243 VAL A O 1
ATOM 1563 N N . GLU A 1 209 ? 17.207 -39.862 34.251 1.00 21.95 244 GLU A N 1
ATOM 1564 C CA . GLU A 1 209 ? 18.236 -39.206 35.048 1.00 27.43 244 GLU A CA 1
ATOM 1565 C C . GLU A 1 209 ? 18.930 -40.254 35.898 1.00 24.66 244 GLU A C 1
ATOM 1566 O O . GLU A 1 209 ? 18.264 -41.009 36.613 1.00 24.07 244 GLU A O 1
ATOM 1572 N N . SER A 1 210 ? 20.264 -40.282 35.838 1.00 25.45 245 SER A N 1
ATOM 1573 C CA . SER A 1 210 ? 21.051 -41.161 36.697 1.00 26.55 245 SER A CA 1
ATOM 1574 C C . SER A 1 210 ? 22.386 -40.506 37.028 1.00 29.23 245 SER A C 1
ATOM 1575 O O . SER A 1 210 ? 23.092 -40.058 36.121 1.00 28.20 245 SER A O 1
ATOM 1578 N N . GLN A 1 211 ? 22.728 -40.459 38.319 1.00 27.22 246 GLN A N 1
ATOM 1579 C CA . GLN A 1 211 ? 24.005 -39.904 38.777 1.00 34.09 246 GLN A CA 1
ATOM 1580 C C . GLN A 1 211 ? 24.249 -38.503 38.213 1.00 29.00 246 GLN A C 1
ATOM 1581 O O . GLN A 1 211 ? 25.352 -38.166 37.778 1.00 31.51 246 GLN A O 1
ATOM 1587 N N . GLY A 1 212 ? 23.196 -37.686 38.188 1.00 32.52 247 GLY A N 1
ATOM 1588 C CA . GLY A 1 212 ? 23.299 -36.326 37.697 1.00 30.59 247 GLY A CA 1
ATOM 1589 C C . GLY A 1 212 ? 23.324 -36.177 36.190 1.00 35.10 247 GLY A C 1
ATOM 1590 O O . GLY A 1 212 ? 23.482 -35.050 35.701 1.00 37.89 247 GLY A O 1
ATOM 1591 N N . GLN A 1 213 ? 23.176 -37.265 35.438 1.00 26.13 248 GLN A N 1
ATOM 1592 C CA . GLN A 1 213 ? 23.208 -37.241 33.983 1.00 24.38 248 GLN A CA 1
ATOM 1593 C C . GLN A 1 213 ? 21.775 -37.348 33.478 1.00 30.58 248 GLN A C 1
ATOM 1594 O O . GLN A 1 213 ? 21.059 -38.290 33.837 1.00 28.19 248 GLN A O 1
ATOM 1600 N N . LYS A 1 214 ? 21.362 -36.392 32.642 1.00 27.28 249 LYS A N 1
ATOM 1601 C CA . LYS A 1 214 ? 19.975 -36.255 32.211 1.00 23.90 249 LYS A CA 1
ATOM 1602 C C . LYS A 1 214 ? 19.848 -36.421 30.702 1.00 26.43 249 LYS A C 1
ATOM 1603 O O . LYS A 1 214 ? 20.675 -35.915 29.933 1.00 24.02 249 LYS A O 1
ATOM 1609 N N . LEU A 1 215 ? 18.785 -37.113 30.288 1.00 23.24 250 LEU A N 1
ATOM 1610 C CA . LEU A 1 215 ? 18.452 -37.324 28.884 1.00 18.65 250 LEU A CA 1
ATOM 1611 C C . LEU A 1 215 ? 16.950 -37.143 28.724 1.00 21.28 250 LEU A C 1
ATOM 1612 O O . LEU A 1 215 ? 16.168 -37.862 29.350 1.00 20.04 250 LEU A O 1
ATOM 1617 N N . ALA A 1 216 ? 16.537 -36.207 27.878 1.00 19.25 251 ALA A N 1
ATOM 1618 C CA . ALA A 1 216 ? 15.120 -35.954 27.647 1.00 18.33 251 ALA A CA 1
ATOM 1619 C C . ALA A 1 216 ? 14.736 -36.576 26.307 1.00 23.14 251 ALA A C 1
ATOM 1620 O O . ALA A 1 216 ? 15.239 -36.164 25.256 1.00 18.50 251 ALA A O 1
ATOM 1622 N N . LEU A 1 217 ? 13.868 -37.586 26.352 1.00 17.92 252 LEU A N 1
ATOM 1623 C CA . LEU A 1 217 ? 13.341 -38.260 25.172 1.00 15.91 252 LEU A CA 1
ATOM 1624 C C . LEU A 1 217 ? 12.115 -37.474 24.730 1.00 17.25 252 LEU A C 1
ATOM 1625 O O . LEU A 1 217 ? 11.052 -37.551 25.356 1.00 16.67 252 LEU A O 1
ATOM 1630 N N . LEU A 1 218 ? 12.283 -36.689 23.668 1.00 18.44 253 LEU A N 1
ATOM 1631 C CA . LEU A 1 218 ? 11.311 -35.689 23.244 1.00 18.68 253 LEU A CA 1
ATOM 1632 C C . LEU A 1 218 ? 10.243 -36.237 22.307 1.00 20.35 253 LEU A C 1
ATOM 1633 O O . LEU A 1 218 ? 9.360 -35.479 21.892 1.00 19.32 253 LEU A O 1
ATOM 1638 N N . GLY A 1 219 ? 10.287 -37.521 21.966 1.00 18.05 254 GLY A N 1
ATOM 1639 C CA . GLY A 1 219 ? 9.258 -38.048 21.081 1.00 17.80 254 GLY A CA 1
ATOM 1640 C C . GLY A 1 219 ? 9.297 -37.348 19.736 1.00 21.38 254 GLY A C 1
ATOM 1641 O O . GLY A 1 219 ? 10.347 -37.267 19.084 1.00 18.21 254 GLY A O 1
ATOM 1642 N N . ASP A 1 220 ? 8.140 -36.817 19.324 1.00 17.24 255 ASP A N 1
ATOM 1643 C CA . ASP A 1 220 ? 7.976 -36.089 18.070 1.00 15.76 255 ASP A CA 1
ATOM 1644 C C . ASP A 1 220 ? 7.879 -34.573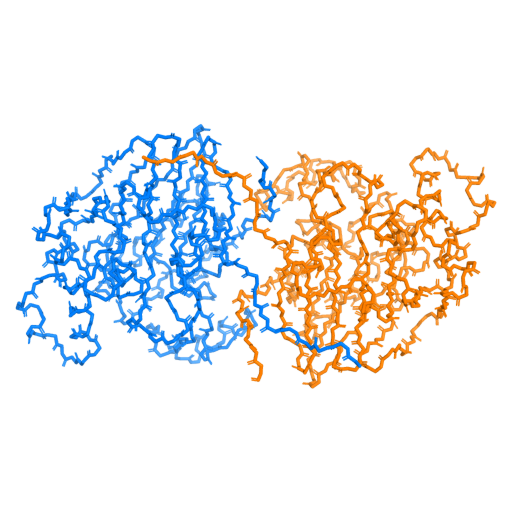 18.269 1.00 22.85 255 ASP A C 1
ATOM 1645 O O . ASP A 1 220 ? 7.250 -33.878 17.458 1.00 19.44 255 ASP A O 1
ATOM 1650 N N . LEU A 1 221 ? 8.497 -34.038 19.331 1.00 14.95 256 LEU A N 1
ATOM 1651 C CA . LEU A 1 221 ? 8.551 -32.587 19.485 1.00 19.32 256 LEU A CA 1
ATOM 1652 C C . LEU A 1 221 ? 9.298 -31.925 18.338 1.00 23.06 256 LEU A C 1
ATOM 1653 O O . LEU A 1 221 ? 9.024 -30.765 18.006 1.00 38.39 256 LEU A O 1
ATOM 1658 N N . ILE A 1 222 ? 10.241 -32.630 17.724 1.00 19.08 257 ILE A N 1
ATOM 1659 C CA . ILE A 1 222 ? 10.864 -32.178 16.489 1.00 22.10 257 ILE A CA 1
ATOM 1660 C C . ILE A 1 222 ? 10.800 -33.297 15.454 1.00 25.46 257 ILE A C 1
ATOM 1661 O O . ILE A 1 222 ? 10.951 -34.480 15.784 1.00 24.31 257 ILE A O 1
ATOM 1666 N N . LEU A 1 223 ? 10.507 -32.920 14.214 1.00 20.70 258 LEU A N 1
ATOM 1667 C CA . LEU A 1 223 ? 10.281 -33.849 13.117 1.00 19.99 258 LEU A CA 1
ATOM 1668 C C . LEU A 1 223 ? 11.293 -33.728 11.988 1.00 24.12 258 LEU A C 1
ATOM 1669 O O . LEU A 1 223 ? 11.641 -34.741 11.379 1.00 26.19 258 LEU A O 1
ATOM 1674 N N . VAL A 1 224 ? 11.767 -32.524 11.687 1.00 20.28 259 VAL A N 1
ATOM 1675 C CA . VAL A 1 224 ? 12.672 -32.273 10.568 1.00 22.49 259 VAL A CA 1
ATOM 1676 C C . VAL A 1 224 ? 13.812 -31.431 11.118 1.00 19.22 259 VAL A C 1
ATOM 1677 O O . VAL A 1 224 ? 13.682 -30.209 11.244 1.00 19.45 259 VAL A O 1
ATOM 1681 N N . ALA A 1 225 ? 14.943 -32.074 11.422 1.00 19.77 260 ALA A N 1
ATOM 1682 C CA . ALA A 1 225 ? 16.055 -31.370 12.064 1.00 24.58 260 ALA A CA 1
ATOM 1683 C C . ALA A 1 225 ? 16.535 -30.184 11.235 1.00 18.24 260 ALA A C 1
ATOM 1684 O O . ALA A 1 225 ? 16.807 -29.106 11.783 1.00 21.62 260 ALA A O 1
ATOM 1686 N N . ALA A 1 226 ? 16.634 -30.351 9.912 1.00 19.03 261 ALA A N 1
ATOM 1687 C CA . ALA A 1 226 ? 17.188 -29.302 9.059 1.00 21.34 261 ALA A CA 1
ATOM 1688 C C . ALA A 1 226 ? 16.285 -28.078 8.939 1.00 22.61 261 ALA A C 1
ATOM 1689 O O . ALA A 1 226 ? 16.721 -27.063 8.382 1.00 26.32 261 ALA A O 1
ATOM 1691 N N . VAL A 1 227 ? 15.050 -28.144 9.433 1.00 19.87 262 VAL A N 1
ATOM 1692 C CA . VAL A 1 227 ? 14.131 -27.014 9.423 1.00 21.14 262 VAL A CA 1
ATOM 1693 C C . VAL A 1 227 ? 13.874 -26.488 10.832 1.00 23.17 262 VAL A C 1
ATOM 1694 O O . VAL A 1 227 ? 13.976 -25.285 11.084 1.00 22.07 262 VAL A O 1
ATOM 1698 N N . GLN A 1 228 ? 13.546 -27.379 11.763 1.00 18.47 263 GLN A N 1
ATOM 1699 C CA . GLN A 1 228 ? 12.924 -26.965 13.014 1.00 20.27 263 GLN A CA 1
ATOM 1700 C C . GLN A 1 228 ? 13.905 -26.644 14.136 1.00 24.89 263 GLN A C 1
ATOM 1701 O O . GLN A 1 228 ? 13.474 -26.144 15.180 1.00 25.17 263 GLN A O 1
ATOM 1707 N N . PHE A 1 229 ? 15.197 -26.922 13.976 1.00 22.26 264 PHE A N 1
ATOM 1708 C CA . PHE A 1 229 ? 16.138 -26.388 14.956 1.00 24.36 264 PHE A CA 1
ATOM 1709 C C . PHE A 1 229 ? 16.419 -24.916 14.685 1.00 24.94 264 PHE A C 1
ATOM 1710 O O . PHE A 1 229 ? 16.445 -24.099 15.615 1.00 25.30 264 PHE A O 1
ATOM 1718 N N . ASP A 1 230 ? 16.618 -24.569 13.412 1.00 20.63 265 ASP A N 1
ATOM 1719 C CA . ASP A 1 230 ? 16.856 -23.181 13.033 1.00 22.22 265 ASP A CA 1
ATOM 1720 C C . ASP A 1 230 ? 15.609 -22.336 13.251 1.00 32.59 265 ASP A C 1
ATOM 1721 O O . ASP A 1 230 ? 15.707 -21.160 13.621 1.00 28.76 265 ASP A O 1
ATOM 1726 N N . ASP A 1 231 ? 14.431 -22.910 12.997 1.00 27.00 266 ASP A N 1
ATOM 1727 C CA . ASP A 1 231 ? 13.159 -22.206 13.137 1.00 24.94 266 ASP A CA 1
ATOM 1728 C C . ASP A 1 231 ? 12.195 -23.120 13.876 1.00 21.65 266 ASP A C 1
ATOM 1729 O O . ASP A 1 231 ? 11.411 -23.854 13.256 1.00 23.46 266 ASP A O 1
ATOM 1734 N N . PRO A 1 232 ? 12.221 -23.104 15.211 1.00 24.18 267 PRO A N 1
ATOM 1735 C CA . PRO A 1 232 ? 11.327 -23.988 15.973 1.00 22.59 267 PRO A CA 1
ATOM 1736 C C . PRO A 1 232 ? 9.851 -23.661 15.824 1.00 27.49 267 PRO A C 1
ATOM 1737 O O . PRO A 1 232 ? 9.020 -24.451 16.288 1.00 26.99 267 PRO A O 1
ATOM 1741 N N . SER A 1 233 ? 9.489 -22.535 15.205 1.00 25.58 268 SER A N 1
ATOM 1742 C CA . SER A 1 233 ? 8.074 -22.204 15.074 1.00 23.76 268 SER A CA 1
ATOM 1743 C C . SER A 1 233 ? 7.388 -22.930 13.918 1.00 28.09 268 SER A C 1
ATOM 1744 O O . SER A 1 233 ? 6.153 -22.914 13.847 1.00 28.40 268 SER A O 1
ATOM 1747 N N . VAL A 1 234 ? 8.137 -23.571 13.025 1.00 25.59 269 VAL A N 1
ATOM 1748 C CA . VAL A 1 234 ? 7.533 -24.252 11.884 1.00 28.75 269 VAL A CA 1
ATOM 1749 C C . VAL A 1 234 ? 6.920 -25.560 12.368 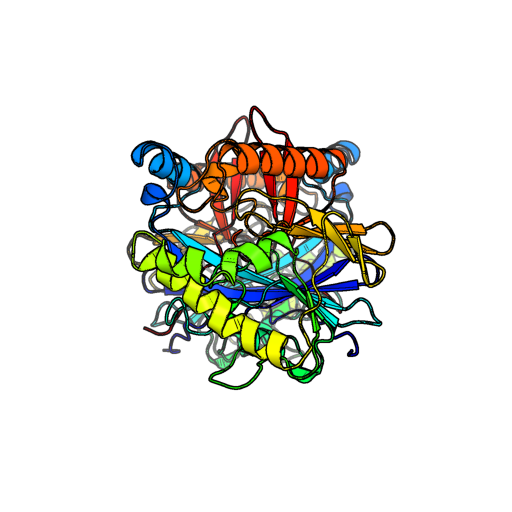1.00 22.35 269 VAL A C 1
ATOM 1750 O O . VAL A 1 234 ? 7.605 -26.396 12.969 1.00 20.81 269 VAL A O 1
ATOM 1754 N N . THR A 1 235 ? 5.630 -25.744 12.101 1.00 22.67 270 THR A N 1
ATOM 1755 C CA . THR A 1 235 ? 4.896 -26.936 12.499 1.00 24.05 270 THR A CA 1
ATOM 1756 C C . THR A 1 235 ? 4.526 -27.753 11.264 1.00 21.04 270 THR A C 1
ATOM 1757 O O . THR A 1 235 ? 4.894 -27.421 10.137 1.00 25.85 270 THR A O 1
ATOM 1761 N N . THR A 1 236 ? 3.791 -28.842 11.486 1.00 24.31 271 THR A N 1
ATOM 1762 C CA . THR A 1 236 ? 3.327 -29.692 10.398 1.00 22.41 271 THR A CA 1
ATOM 1763 C C . THR A 1 236 ? 1.815 -29.857 10.484 1.00 24.14 271 THR A C 1
ATOM 1764 O O . THR A 1 236 ? 1.190 -29.588 11.516 1.00 23.94 271 THR A O 1
ATOM 1768 N N . ASP A 1 237 ? 1.229 -30.307 9.375 1.00 25.46 272 ASP A N 1
ATOM 1769 C CA . ASP A 1 237 ? -0.195 -30.620 9.366 1.00 28.94 272 ASP A CA 1
ATOM 1770 C C . ASP A 1 237 ? -0.531 -31.892 10.143 1.00 24.20 272 ASP A C 1
ATOM 1771 O O . ASP A 1 237 ? -1.714 -32.221 10.278 1.00 33.03 272 ASP A O 1
ATOM 1776 N N . LEU A 1 238 ? 0.470 -32.603 10.653 1.00 24.06 273 LEU A N 1
ATOM 1777 C CA . LEU A 1 238 ? 0.253 -33.752 11.517 1.00 28.95 273 LEU A CA 1
ATOM 1778 C C . LEU A 1 238 ? 0.211 -33.375 12.991 1.00 33.02 273 LEU A C 1
ATOM 1779 O O . LEU A 1 238 ? -0.065 -34.240 13.827 1.00 32.71 273 LEU A O 1
ATOM 1784 N N . ASP A 1 239 ? 0.501 -32.120 13.330 1.00 25.47 274 ASP A N 1
ATOM 1785 C CA . ASP A 1 239 ? 0.418 -31.669 14.711 1.00 27.17 274 ASP A CA 1
ATOM 1786 C C . ASP A 1 239 ? -1.037 -31.367 15.046 1.00 25.71 274 ASP A C 1
ATOM 1787 O O . ASP A 1 239 ? -1.733 -30.689 14.282 1.00 25.86 274 ASP A O 1
ATOM 1792 N N . SER A 1 240 ? -1.502 -31.887 16.187 1.00 21.06 275 SER A N 1
ATOM 1793 C CA . SER A 1 240 ? -2.891 -31.678 16.580 1.00 22.68 275 SER A CA 1
ATOM 1794 C C . SER A 1 240 ? -3.163 -30.224 16.945 1.00 26.93 275 SER A C 1
ATOM 1795 O O . SER A 1 240 ? -4.269 -29.720 16.715 1.00 28.72 275 SER A O 1
ATOM 1798 N N . ASP A 1 241 ? -2.173 -29.542 17.517 1.00 21.92 276 ASP A N 1
ATOM 1799 C CA . ASP A 1 241 ? -2.323 -28.165 17.980 1.00 26.47 276 ASP A CA 1
ATOM 1800 C C . ASP A 1 241 ? -0.992 -27.468 17.701 1.00 27.95 276 ASP A C 1
ATOM 1801 O O . ASP A 1 241 ? -0.025 -27.630 18.453 1.00 27.83 276 ASP A O 1
ATOM 1806 N N . SER A 1 242 ? -0.954 -26.695 16.613 1.00 24.74 277 SER A N 1
ATOM 1807 C CA . SER A 1 242 ? 0.307 -26.125 16.141 1.00 26.08 277 SER A CA 1
ATOM 1808 C C . SER A 1 242 ? 0.903 -25.146 17.148 1.00 32.79 277 SER A C 1
ATOM 1809 O O . SER A 1 242 ? 2.120 -25.151 17.386 1.00 30.43 277 SER A O 1
ATOM 1812 N N . LYS A 1 243 ? 0.066 -24.284 17.732 1.00 28.66 278 LYS A N 1
ATOM 1813 C CA . LYS A 1 243 ? 0.578 -23.292 18.672 1.00 31.10 278 LYS A CA 1
ATOM 1814 C C . LYS A 1 243 ? 1.203 -23.978 19.880 1.00 29.69 278 LYS A C 1
ATOM 1815 O O . LYS A 1 243 ? 2.301 -23.606 20.327 1.00 35.88 278 LYS A O 1
ATOM 1821 N N . ALA A 1 244 ? 0.531 -25.011 20.393 1.00 25.61 279 ALA A N 1
ATOM 1822 C CA . ALA A 1 244 ? 1.049 -25.739 21.540 1.00 23.88 279 ALA A CA 1
ATOM 1823 C C . ALA A 1 244 ? 2.364 -26.421 21.210 1.00 29.19 279 ALA A C 1
ATOM 1824 O O . ALA A 1 244 ? 3.301 -26.389 22.013 1.00 27.57 279 ALA A O 1
ATOM 1826 N N . VAL A 1 245 ? 2.452 -27.063 20.043 1.00 23.54 280 VAL A N 1
ATOM 1827 C CA . VAL A 1 245 ? 3.677 -27.777 19.707 1.00 27.48 280 VAL A CA 1
ATOM 1828 C C . VAL A 1 245 ? 4.842 -26.800 19.555 1.00 21.75 280 VAL A C 1
ATOM 1829 O O . VAL A 1 245 ? 5.962 -27.084 19.990 1.00 28.87 280 VAL A O 1
ATOM 1833 N N . ALA A 1 246 ? 4.591 -25.616 18.986 1.00 22.02 281 ALA A N 1
ATOM 1834 C CA . ALA A 1 246 ? 5.652 -24.613 18.909 1.00 25.15 281 ALA A CA 1
ATOM 1835 C C . ALA A 1 246 ? 6.095 -24.169 20.300 1.00 29.73 281 ALA A C 1
ATOM 1836 O O . ALA A 1 246 ? 7.299 -24.082 20.581 1.00 28.28 281 ALA A O 1
ATOM 1838 N N . VAL A 1 247 ? 5.136 -23.913 21.193 1.00 24.26 282 VAL A N 1
ATOM 1839 C CA . VAL A 1 247 ? 5.478 -23.503 22.556 1.00 26.21 282 VAL A CA 1
ATOM 1840 C C . VAL A 1 247 ? 6.289 -24.588 23.258 1.00 27.85 282 VAL A C 1
ATOM 1841 O O . VAL A 1 247 ? 7.325 -24.312 23.879 1.00 29.06 282 VAL A O 1
ATOM 1845 N N . GLU A 1 248 ? 5.829 -25.837 23.168 1.00 24.52 283 GLU A N 1
ATOM 1846 C CA . GLU A 1 248 ? 6.484 -26.934 23.877 1.00 25.37 283 GLU A CA 1
ATOM 1847 C C . GLU A 1 248 ? 7.864 -27.229 23.305 1.00 24.50 283 GLU A C 1
ATOM 1848 O O . GLU A 1 248 ? 8.799 -27.533 24.057 1.00 24.88 283 GLU A O 1
ATOM 1854 N N . ARG A 1 249 ? 8.016 -27.141 21.979 1.00 23.87 284 ARG A N 1
ATOM 1855 C CA . ARG A 1 249 ? 9.330 -27.319 21.373 1.00 20.78 284 ARG A CA 1
ATOM 1856 C C . ARG A 1 249 ? 10.297 -26.242 21.827 1.00 24.09 284 ARG A C 1
ATOM 1857 O O . ARG A 1 249 ? 11.450 -26.535 22.169 1.00 23.91 284 ARG A O 1
ATOM 1865 N N . LYS A 1 250 ? 9.862 -24.977 21.804 1.00 23.06 285 LYS A N 1
ATOM 1866 C CA . LYS A 1 250 ? 10.759 -23.921 22.259 1.00 27.39 285 LYS A CA 1
ATOM 1867 C C . LYS A 1 250 ? 11.122 -24.109 23.722 1.00 24.45 285 LYS A C 1
ATOM 1868 O O . LYS A 1 250 ? 12.281 -23.920 24.107 1.00 29.02 285 LYS A O 1
ATOM 1874 N N . LYS A 1 251 ? 10.153 -24.518 24.545 1.00 26.42 286 LYS A N 1
ATOM 1875 C CA . LYS A 1 251 ? 10.421 -24.754 25.958 1.00 29.62 286 LYS A CA 1
ATOM 1876 C C . LYS A 1 251 ? 11.464 -25.855 26.141 1.00 23.88 286 LYS A C 1
ATOM 1877 O O . LYS A 1 251 ? 12.412 -25.708 26.926 1.00 27.60 286 LYS A O 1
ATOM 1883 N N . ALA A 1 252 ? 11.317 -26.956 25.401 1.00 26.60 287 ALA A N 1
ATOM 1884 C CA . ALA A 1 252 ? 12.254 -28.068 25.526 1.00 20.91 287 ALA A CA 1
ATOM 1885 C C . ALA A 1 252 ? 13.647 -27.668 25.066 1.00 22.05 287 ALA A C 1
ATOM 1886 O O . ALA A 1 252 ? 14.644 -27.971 25.737 1.00 25.39 287 ALA A O 1
ATOM 1888 N N . PHE A 1 253 ? 13.737 -26.983 23.922 1.00 24.66 288 PHE A N 1
ATOM 1889 C CA . PHE A 1 253 ? 15.040 -26.559 23.420 1.00 22.58 288 PHE A CA 1
ATOM 1890 C C . PHE A 1 253 ? 15.704 -25.574 24.370 1.00 23.51 288 PHE A C 1
ATOM 1891 O O . PHE A 1 253 ? 16.906 -25.679 24.641 1.00 27.07 288 PHE A O 1
ATOM 1899 N N . ALA A 1 254 ? 14.946 -24.604 24.882 1.00 23.37 289 ALA A N 1
ATOM 1900 C CA . ALA A 1 254 ? 15.525 -23.637 25.801 1.00 27.23 289 ALA A CA 1
ATOM 1901 C C . ALA A 1 254 ? 16.009 -24.318 27.070 1.00 28.78 289 ALA A C 1
ATOM 1902 O O . ALA A 1 254 ? 17.091 -23.998 27.577 1.00 31.46 289 ALA A O 1
ATOM 1904 N N . ASP A 1 255 ? 15.233 -25.276 27.588 1.00 24.38 290 ASP A N 1
ATOM 1905 C CA . ASP A 1 255 ? 15.630 -25.942 28.825 1.00 30.82 290 ASP A CA 1
ATOM 1906 C C . ASP A 1 255 ? 16.874 -26.796 28.622 1.00 23.36 290 ASP A C 1
ATOM 1907 O O . ASP A 1 255 ? 17.785 -26.785 29.463 1.00 29.47 290 ASP A O 1
ATOM 1912 N N . ALA A 1 256 ? 16.944 -27.518 27.505 1.00 23.94 291 ALA A N 1
ATOM 1913 C CA . ALA A 1 256 ? 18.120 -28.337 27.234 1.00 25.22 291 ALA A CA 1
ATOM 1914 C C . ALA A 1 256 ? 19.351 -27.491 26.921 1.00 28.06 291 ALA A C 1
ATOM 1915 O O . ALA A 1 256 ? 20.472 -27.882 27.265 1.00 25.96 291 ALA A O 1
ATOM 1917 N N . ALA A 1 257 ? 19.172 -26.343 26.264 1.00 23.45 292 ALA A N 1
ATOM 1918 C CA . ALA A 1 257 ? 20.293 -25.431 26.076 1.00 32.09 292 ALA A CA 1
ATOM 1919 C C . ALA A 1 257 ? 20.778 -24.868 27.406 1.00 28.19 292 ALA A C 1
ATOM 1920 O O . ALA A 1 257 ? 21.988 -24.777 27.643 1.00 28.32 292 ALA A O 1
ATOM 1922 N N . LYS A 1 258 ? 19.849 -24.486 28.286 1.00 30.96 293 LYS A N 1
ATOM 1923 C CA . LYS A 1 258 ? 20.227 -23.906 29.569 1.00 28.09 293 LYS A CA 1
ATOM 1924 C C . LYS A 1 258 ? 20.917 -24.928 30.465 1.00 34.70 293 LYS A C 1
ATOM 1925 O O . LYS A 1 258 ? 21.918 -24.612 31.119 1.00 34.14 293 LYS A O 1
ATOM 1931 N N . GLY A 1 259 ? 20.397 -26.154 30.510 1.00 30.32 294 GLY A N 1
ATOM 1932 C CA . GLY A 1 259 ? 20.912 -27.179 31.399 1.00 31.40 294 GLY A CA 1
ATOM 1933 C C . GLY A 1 259 ? 22.081 -27.961 30.833 1.00 26.78 294 GLY A C 1
ATOM 1934 O O . GLY A 1 259 ? 22.797 -28.640 31.576 1.00 31.53 294 GLY A O 1
ATOM 1935 N N . GLY A 1 260 ? 22.294 -27.863 29.522 1.00 25.75 295 GLY A N 1
ATOM 1936 C CA . GLY A 1 260 ? 23.400 -28.561 28.893 1.00 30.73 295 GLY A CA 1
ATOM 1937 C C . GLY A 1 260 ? 23.295 -30.073 28.870 1.00 30.38 295 GLY A C 1
ATOM 1938 O O . GLY A 1 260 ? 24.321 -30.746 28.754 1.00 30.18 295 GLY A O 1
ATOM 1939 N N . TYR A 1 261 ? 22.092 -30.634 28.984 1.00 26.83 296 TYR A N 1
ATOM 1940 C CA . TYR A 1 261 ? 21.922 -32.080 29.015 1.00 28.22 296 TYR A CA 1
ATOM 1941 C C . TYR A 1 261 ? 21.550 -32.624 27.634 1.00 26.13 296 TYR A C 1
ATOM 1942 O O . TYR A 1 261 ? 21.346 -31.879 26.673 1.00 25.00 296 TYR A O 1
ATOM 1951 N N . LEU A 1 262 ? 21.444 -33.948 27.546 1.00 21.99 297 LEU A N 1
ATOM 1952 C CA . LEU A 1 262 ? 21.157 -34.606 26.282 1.00 21.00 297 LEU A CA 1
ATOM 1953 C C . LEU A 1 262 ? 19.666 -34.635 25.996 1.00 22.43 297 LEU A C 1
ATOM 1954 O O . LEU A 1 262 ? 18.832 -34.737 26.902 1.00 20.97 297 LEU A O 1
ATOM 1959 N N . ILE A 1 263 ? 19.341 -34.583 24.708 1.00 18.07 298 ILE A N 1
ATOM 1960 C CA . ILE A 1 263 ? 17.997 -34.832 24.226 1.00 16.58 298 ILE A CA 1
ATOM 1961 C C . ILE A 1 263 ? 18.076 -35.934 23.180 1.00 25.09 298 ILE A C 1
ATOM 1962 O O . ILE A 1 263 ? 19.138 -36.228 22.616 1.00 21.03 298 ILE A O 1
ATOM 1967 N N . ALA A 1 264 ? 16.936 -36.567 22.947 1.00 18.33 299 ALA A N 1
ATOM 1968 C CA . ALA A 1 264 ? 16.787 -37.492 21.837 1.00 17.96 299 ALA A CA 1
ATOM 1969 C C . ALA A 1 264 ? 15.379 -37.350 21.282 1.00 21.82 299 ALA A C 1
ATOM 1970 O O . ALA A 1 264 ? 14.458 -36.941 21.994 1.00 20.48 299 ALA A O 1
ATOM 1972 N N . ALA A 1 265 ? 15.220 -37.663 19.999 1.00 15.47 300 ALA A N 1
ATOM 1973 C CA . ALA A 1 265 ? 13.901 -37.607 19.390 1.00 18.32 300 ALA A CA 1
ATOM 1974 C C . ALA A 1 265 ? 13.807 -38.671 18.313 1.00 19.06 300 ALA A C 1
ATOM 1975 O O . ALA A 1 265 ? 14.796 -38.992 17.644 1.00 19.18 300 ALA A O 1
ATOM 1977 N N . SER A 1 266 ? 12.584 -39.174 18.127 1.00 14.23 301 SER A N 1
ATOM 1978 C CA . SER A 1 266 ? 12.364 -40.375 17.330 1.00 16.09 301 SER A CA 1
ATOM 1979 C C . SER A 1 266 ? 12.806 -40.202 15.890 1.00 16.01 301 SER A C 1
ATOM 1980 O O . SER A 1 266 ? 13.192 -41.180 15.242 1.00 18.45 301 SER A O 1
ATOM 1983 N N . HIS A 1 267 ? 12.721 -38.988 15.358 1.00 14.56 302 HIS A N 1
ATOM 1984 C CA . HIS A 1 267 ? 12.987 -38.760 13.946 1.00 15.40 302 HIS A CA 1
ATOM 1985 C C . HIS A 1 267 ? 14.211 -37.910 13.689 1.00 14.63 302 HIS A C 1
ATOM 1986 O O . HIS A 1 267 ? 14.422 -37.486 12.546 1.00 16.99 302 HIS A O 1
ATOM 1993 N N . LEU A 1 268 ? 15.013 -37.641 14.711 1.00 14.06 303 LEU A N 1
ATOM 1994 C CA . LEU A 1 268 ? 16.345 -37.143 14.435 1.00 15.80 303 LEU A CA 1
ATOM 1995 C C . LEU A 1 268 ? 17.152 -38.278 13.808 1.00 15.38 303 LEU A C 1
ATOM 1996 O O . LEU A 1 268 ? 16.831 -39.454 14.003 1.00 15.66 303 LEU A O 1
ATOM 2001 N N . PRO A 1 269 ? 18.163 -37.962 13.004 1.00 17.10 304 PRO A N 1
ATOM 2002 C CA . PRO A 1 269 ? 18.917 -39.037 12.350 1.00 17.49 304 PRO A CA 1
ATOM 2003 C C . PRO A 1 269 ? 19.493 -39.983 13.393 1.00 15.57 304 PRO A C 1
ATOM 2004 O O . PRO A 1 269 ? 20.137 -39.550 14.352 1.00 16.17 304 PRO A O 1
ATOM 2008 N N . PHE A 1 270 ? 19.287 -41.284 13.169 1.00 16.72 305 PHE A N 1
ATOM 2009 C CA . PHE A 1 270 ? 19.677 -42.307 14.130 1.00 15.60 305 PHE A CA 1
ATOM 2010 C C . PHE A 1 270 ? 21.147 -42.139 14.515 1.00 18.00 305 PHE A C 1
ATOM 2011 O O . PHE A 1 270 ? 21.999 -41.933 13.639 1.00 17.16 305 PHE A O 1
ATOM 2019 N N . PRO A 1 271 ? 21.489 -42.234 15.812 1.00 18.75 306 PRO A N 1
ATOM 2020 C CA . PRO A 1 271 ? 20.639 -42.622 16.955 1.00 18.19 306 PRO A CA 1
ATOM 2021 C C . PRO A 1 271 ? 19.792 -41.486 17.524 1.00 18.42 306 PRO A C 1
ATOM 2022 O O . PRO A 1 271 ? 19.028 -41.684 18.472 1.00 17.60 306 PRO A O 1
ATOM 2026 N N . GLY A 1 272 ? 19.930 -40.281 1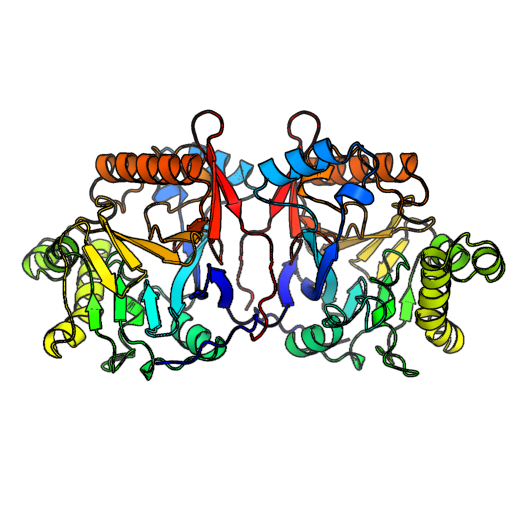6.976 1.00 16.54 307 GLY A N 1
ATOM 2027 C CA . GLY A 1 272 ? 19.070 -39.172 17.349 1.00 16.37 307 GLY A CA 1
ATOM 2028 C C . GLY A 1 272 ? 19.322 -38.572 18.715 1.00 15.55 307 GLY A C 1
ATOM 2029 O O . GLY A 1 272 ? 18.406 -37.981 19.292 1.00 20.73 307 GLY A O 1
ATOM 2030 N N . ILE A 1 273 ? 20.529 -38.717 19.260 1.00 16.75 308 ILE A N 1
ATOM 2031 C CA . ILE A 1 273 ? 20.867 -38.245 20.599 1.00 18.16 308 ILE A CA 1
ATOM 2032 C C . ILE A 1 273 ? 21.900 -37.133 20.476 1.00 20.18 308 ILE A C 1
ATOM 2033 O O . ILE A 1 273 ? 22.864 -37.257 19.709 1.00 19.33 308 ILE A O 1
ATOM 2038 N N . GLY A 1 274 ? 21.713 -36.053 21.228 1.00 20.44 309 GLY A N 1
ATOM 2039 C CA . GLY A 1 274 ? 22.701 -34.987 21.196 1.00 20.98 309 GLY A CA 1
ATOM 2040 C C . GLY A 1 274 ? 22.385 -33.894 22.195 1.00 22.31 309 GLY A C 1
ATOM 2041 O O . GLY A 1 274 ? 21.400 -33.953 22.939 1.00 21.32 309 GLY A O 1
ATOM 2042 N N . HIS A 1 275 ? 23.268 -32.904 22.220 1.00 18.99 310 HIS A N 1
ATOM 2043 C CA . HIS A 1 275 ? 23.073 -31.686 22.986 1.00 19.82 310 HIS A CA 1
ATOM 2044 C C . HIS A 1 275 ? 22.463 -30.613 22.089 1.00 20.81 310 HIS A C 1
ATOM 2045 O O . HIS A 1 275 ? 22.323 -30.781 20.876 1.00 22.85 310 HIS A O 1
ATOM 2052 N N . ILE A 1 276 ? 22.127 -29.473 22.682 1.00 21.58 311 ILE A N 1
ATOM 2053 C CA . ILE A 1 276 ? 21.565 -28.371 21.911 1.00 22.24 311 ILE A CA 1
ATOM 2054 C C . ILE A 1 276 ? 22.075 -27.054 22.485 1.00 22.22 311 ILE A C 1
ATOM 2055 O O . ILE A 1 276 ? 22.191 -26.899 23.706 1.00 24.36 311 ILE A O 1
ATOM 2060 N N . ARG A 1 277 ? 22.421 -26.111 21.606 1.00 21.19 312 ARG A N 1
ATOM 2061 C CA . ARG A 1 277 ? 22.801 -24.775 22.051 1.00 26.87 312 ARG A CA 1
ATOM 2062 C C . ARG A 1 277 ? 21.993 -23.718 21.314 1.00 28.87 312 ARG A C 1
ATOM 2063 O O . ARG A 1 277 ? 21.594 -23.912 20.167 1.00 28.82 312 ARG A O 1
ATOM 2071 N N . ALA A 1 278 ? 21.730 -22.606 21.995 1.00 26.06 313 ALA A N 1
ATOM 2072 C CA . ALA A 1 278 ? 20.910 -21.545 21.421 1.00 41.17 313 ALA A CA 1
ATOM 2073 C C . ALA A 1 278 ? 21.765 -20.673 20.516 1.00 40.81 313 ALA A C 1
ATOM 2074 O O . ALA A 1 278 ? 22.846 -20.229 20.915 1.00 40.84 313 ALA A O 1
ATOM 2076 N N . GLU A 1 279 ? 21.277 -20.421 19.299 1.00 35.04 314 GLU A N 1
ATOM 2077 C CA . GLU A 1 279 ? 22.071 -19.752 18.270 1.00 38.65 314 GLU A CA 1
ATOM 2078 C C . GLU A 1 279 ? 21.132 -18.927 17.405 1.00 35.93 314 GLU A C 1
ATOM 2079 O O . GLU A 1 279 ? 20.191 -19.477 16.820 1.00 43.39 314 GLU A O 1
ATOM 2085 N N . GLY A 1 280 ? 21.389 -17.625 17.318 1.00 37.67 315 GLY A N 1
ATOM 2086 C CA . GLY A 1 280 ? 20.515 -16.754 16.552 1.00 39.46 315 GLY A CA 1
ATOM 2087 C C . GLY A 1 280 ? 19.080 -16.865 17.014 1.00 45.99 315 GLY A C 1
ATOM 2088 O O . GLY A 1 280 ? 18.789 -16.921 18.212 1.00 50.83 315 GLY A O 1
ATOM 2089 N N . LYS A 1 281 ? 18.163 -16.939 16.051 1.00 43.63 316 LYS A N 1
ATOM 2090 C CA . LYS A 1 281 ? 16.748 -17.090 16.360 1.00 34.21 316 LYS A CA 1
ATOM 2091 C C . LYS A 1 281 ? 16.360 -18.526 16.685 1.00 38.20 316 LYS A C 1
ATOM 2092 O O . LYS A 1 281 ? 15.193 -18.780 17.005 1.00 52.21 316 LYS A O 1
ATOM 2098 N N . GLY A 1 282 ? 17.294 -19.469 16.618 1.00 31.95 317 GLY A N 1
ATOM 2099 C CA . GLY A 1 282 ? 16.945 -20.846 16.887 1.00 29.60 317 GLY A CA 1
ATOM 2100 C C . GLY A 1 282 ? 17.982 -21.589 17.698 1.00 30.61 317 GLY A C 1
ATOM 2101 O O . GLY A 1 282 ? 18.530 -21.058 18.669 1.00 30.63 317 GLY A O 1
ATOM 2102 N N . TYR A 1 283 ? 18.267 -22.824 17.293 1.00 26.63 318 TYR A N 1
ATOM 2103 C CA . TYR A 1 283 ? 19.136 -23.711 18.047 1.00 25.98 318 TYR A CA 1
ATOM 2104 C C . TYR A 1 283 ? 19.982 -24.530 17.085 1.00 28.63 318 TYR A C 1
ATOM 2105 O O . TYR A 1 283 ? 19.655 -24.690 15.907 1.00 27.70 318 TYR A O 1
ATOM 2114 N N . ARG A 1 284 ? 21.090 -25.037 17.607 1.00 26.44 319 ARG A N 1
ATOM 2115 C CA . ARG A 1 284 ? 21.958 -25.957 16.894 1.00 28.31 319 ARG A CA 1
ATOM 2116 C C . ARG A 1 284 ? 21.992 -27.260 17.673 1.00 33.06 319 ARG A C 1
ATOM 2117 O O . ARG A 1 284 ? 22.258 -27.260 18.883 1.00 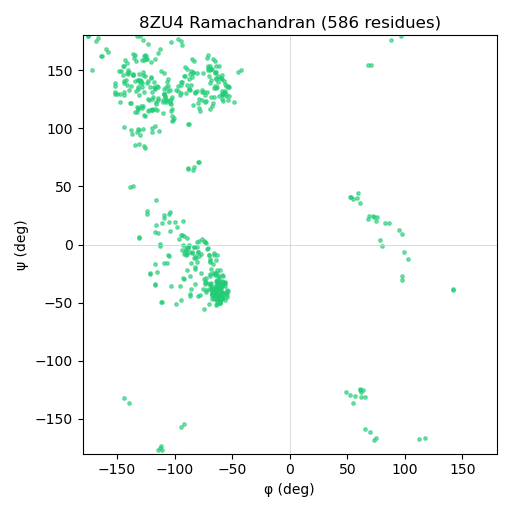28.30 319 ARG A O 1
ATOM 2125 N N . PHE A 1 285 ? 21.704 -28.358 16.977 1.00 24.50 320 PHE A N 1
ATOM 2126 C CA . PHE A 1 285 ? 21.783 -29.698 17.534 1.00 22.95 320 PHE A CA 1
ATOM 2127 C C . PHE A 1 285 ? 23.204 -30.215 17.356 1.00 21.32 320 PHE A C 1
ATOM 2128 O O . PHE A 1 285 ? 23.795 -30.069 16.281 1.00 26.36 320 PHE A O 1
ATOM 2136 N N . VAL A 1 286 ? 23.753 -30.798 18.412 1.00 24.16 321 VAL A N 1
ATOM 2137 C CA . VAL A 1 286 ? 25.109 -31.325 18.415 1.00 24.63 321 VAL A CA 1
ATOM 2138 C C . VAL A 1 286 ? 25.030 -32.817 18.705 1.00 20.73 321 VAL A C 1
ATOM 2139 O O . VAL A 1 286 ? 24.869 -33.228 19.854 1.00 21.55 321 VAL A O 1
ATOM 2143 N N . PRO A 1 287 ? 25.117 -33.661 17.676 1.00 25.45 322 PRO A N 1
ATOM 2144 C CA . PRO A 1 287 ? 25.016 -35.111 17.890 1.00 18.82 322 PRO A CA 1
ATOM 2145 C C . PRO A 1 287 ? 26.105 -35.605 18.828 1.00 20.39 322 PRO A C 1
ATOM 2146 O O . PRO A 1 287 ? 27.242 -35.124 18.801 1.00 22.37 322 PRO A O 1
ATOM 2150 N N . VAL A 1 288 ? 25.742 -36.579 19.666 1.00 20.12 323 VAL A N 1
ATOM 2151 C CA . VAL A 1 288 ? 26.707 -37.136 20.604 1.00 18.34 323 VAL A CA 1
ATOM 2152 C C . VAL A 1 288 ? 27.900 -37.706 19.854 1.00 25.48 323 VAL A C 1
ATOM 2153 O O . VAL A 1 288 ? 27.770 -38.269 18.756 1.00 21.67 323 VAL A O 1
ATOM 2157 N N . ASN A 1 289 ? 29.076 -37.514 20.443 1.00 27.46 324 ASN A N 1
ATOM 2158 C CA . ASN A 1 289 ? 30.317 -38.089 19.945 1.00 27.02 324 ASN A CA 1
ATOM 2159 C C . ASN A 1 289 ? 30.238 -39.609 20.029 1.00 17.88 324 ASN A C 1
ATOM 2160 O O . ASN A 1 289 ? 29.828 -40.161 21.052 1.00 21.46 324 ASN A O 1
ATOM 2165 N N . TYR A 1 290 ? 30.652 -40.291 18.956 1.00 21.88 325 TYR A N 1
ATOM 2166 C CA . TYR A 1 290 ? 30.698 -41.750 18.997 1.00 17.79 325 TYR A CA 1
ATOM 2167 C C . TYR A 1 290 ? 31.551 -42.210 20.175 1.00 20.54 325 TYR A C 1
ATOM 2168 O O . TYR A 1 290 ? 32.692 -41.778 20.346 1.00 20.39 325 TYR A O 1
ATOM 2177 N N . SER A 1 291 ? 30.989 -43.085 20.999 1.00 20.67 326 SER A N 1
ATOM 2178 C CA . SER A 1 291 ? 31.683 -43.548 22.190 1.00 23.55 326 SER A CA 1
ATOM 2179 C C . SER A 1 291 ? 31.394 -45.029 22.359 1.00 24.05 326 SER A C 1
ATOM 2180 O O . SER A 1 291 ? 30.255 -45.465 22.183 1.00 27.35 326 SER A O 1
ATOM 2183 N N . VAL A 1 292 ? 32.422 -45.791 22.693 1.00 21.21 327 VAL A N 1
ATOM 2184 C CA . VAL A 1 292 ? 32.305 -47.239 22.836 1.00 33.59 327 VAL A CA 1
ATOM 2185 C C . VAL A 1 292 ? 31.914 -47.577 24.272 1.00 30.17 327 VAL A C 1
ATOM 2186 O O . VAL A 1 292 ? 32.436 -46.995 25.231 1.00 25.30 327 VAL A O 1
ATOM 2190 N N . VAL A 1 293 ? 30.988 -48.524 24.422 1.00 23.42 328 VAL A N 1
ATOM 2191 C CA . VAL A 1 293 ? 30.567 -49.034 25.724 1.00 25.20 328 VAL A CA 1
ATOM 2192 C C . VAL A 1 293 ? 31.157 -50.426 25.918 1.00 29.90 328 VAL A C 1
ATOM 2193 O O . VAL A 1 293 ? 31.137 -51.251 24.997 1.00 28.98 328 VAL A O 1
ATOM 2197 N N . ASN A 1 294 ? 31.679 -50.690 27.117 1.00 26.26 329 ASN A N 1
ATOM 2198 C CA . ASN A 1 294 ? 32.216 -52.017 27.450 1.00 32.27 329 ASN A CA 1
ATOM 2199 C C . ASN A 1 294 ? 31.604 -52.623 28.718 1.00 28.45 329 ASN A C 1
ATOM 2200 O O . ASN A 1 294 ? 31.143 -51.898 29.598 1.00 35.12 329 ASN A O 1
ATOM 2205 N N . ALA B 1 1 ? 13.028 -57.753 34.857 1.00 63.04 36 ALA B N 1
ATOM 2206 C CA . ALA B 1 1 ? 13.939 -57.015 33.983 1.00 47.33 36 ALA B CA 1
ATOM 2207 C C . ALA B 1 1 ? 14.993 -57.911 33.347 1.00 75.26 36 ALA B C 1
ATOM 2208 O O . ALA B 1 1 ? 14.682 -58.992 32.840 1.00 88.19 36 ALA B O 1
ATOM 2210 N N . ALA B 1 2 ? 16.245 -57.452 33.394 1.00 69.06 37 ALA B N 1
ATOM 2211 C CA . ALA B 1 2 ? 17.322 -58.084 32.652 1.00 44.49 37 ALA B CA 1
ATOM 2212 C C . ALA B 1 2 ? 18.658 -57.477 33.059 1.00 48.91 37 ALA B C 1
ATOM 2213 O O . ALA B 1 2 ? 18.720 -56.300 33.438 1.00 41.15 37 ALA B O 1
ATOM 2215 N N . PRO B 1 3 ? 19.745 -58.237 32.993 1.00 41.58 38 PRO B N 1
ATOM 2216 C CA . PRO B 1 3 ? 21.069 -57.632 33.164 1.00 40.15 38 PRO B CA 1
ATOM 2217 C C . PRO B 1 3 ? 21.397 -56.705 32.003 1.00 38.19 38 PRO B C 1
ATOM 2218 O O . PRO B 1 3 ? 20.932 -56.890 30.876 1.00 36.19 38 PRO B O 1
ATOM 2222 N N . GLN B 1 4 ? 22.207 -55.693 32.290 1.00 36.16 39 GLN B N 1
ATOM 2223 C CA . GLN B 1 4 ? 22.689 -54.829 31.225 1.00 33.56 39 GLN B CA 1
ATOM 2224 C C . GLN B 1 4 ? 23.656 -55.591 30.333 1.00 40.77 39 GLN B C 1
ATOM 2225 O O . GLN B 1 4 ? 24.351 -56.512 30.773 1.00 40.39 39 GLN B O 1
ATOM 2231 N N . VAL B 1 5 ? 23.686 -55.202 29.066 1.00 33.61 40 VAL B N 1
ATOM 2232 C CA . VAL B 1 5 ? 24.549 -55.821 28.072 1.00 30.11 40 VAL B CA 1
ATOM 2233 C C . VAL B 1 5 ? 25.867 -55.066 27.930 1.00 40.14 40 VAL B C 1
ATOM 2234 O O . VAL B 1 5 ? 26.942 -55.667 27.953 1.00 33.38 40 VAL B O 1
ATOM 2238 N N . ARG B 1 6 ? 25.791 -53.740 27.801 1.00 29.49 41 ARG B N 1
ATOM 2239 C CA . ARG B 1 6 ? 26.957 -52.848 27.850 1.00 25.31 41 ARG B CA 1
ATOM 2240 C C . ARG B 1 6 ? 28.002 -53.169 26.784 1.00 31.36 41 ARG B C 1
ATOM 2241 O O . ARG B 1 6 ? 29.207 -53.104 27.034 1.00 31.30 41 ARG B O 1
ATOM 2249 N N . THR B 1 7 ? 27.548 -53.500 25.579 1.00 27.30 42 THR B N 1
ATOM 2250 C CA . THR B 1 7 ? 28.433 -53.667 24.433 1.00 29.06 42 THR B CA 1
ATOM 2251 C C . THR B 1 7 ? 27.956 -52.786 23.286 1.00 26.87 42 THR B C 1
ATOM 2252 O O . THR B 1 7 ? 26.753 -52.570 23.113 1.00 26.37 42 THR B O 1
ATOM 2256 N N . SER B 1 8 ? 28.899 -52.264 22.516 1.00 25.00 43 SER B N 1
ATOM 2257 C CA . SER B 1 8 ? 28.518 -51.460 21.368 1.00 24.71 43 SER B CA 1
ATOM 2258 C C . SER B 1 8 ? 28.202 -52.356 20.171 1.00 22.71 43 SER B C 1
ATOM 2259 O O . SER B 1 8 ? 28.642 -53.508 20.083 1.00 24.98 43 SER B O 1
ATOM 2262 N N . ALA B 1 9 ? 27.422 -51.806 19.243 1.00 22.35 44 ALA B N 1
ATOM 2263 C CA . ALA B 1 9 ? 27.102 -52.510 18.014 1.00 22.84 44 ALA B CA 1
ATOM 2264 C C . ALA B 1 9 ? 28.366 -52.670 17.173 1.00 27.41 44 ALA B C 1
ATOM 2265 O O . ALA B 1 9 ? 29.355 -51.962 17.385 1.00 22.83 44 ALA B O 1
ATOM 2267 N N . PRO B 1 10 ? 28.371 -53.618 16.232 1.00 25.42 45 PRO B N 1
ATOM 2268 C CA . PRO B 1 10 ? 29.548 -53.783 15.367 1.00 26.74 45 PRO B CA 1
ATOM 2269 C C . PRO B 1 10 ? 29.888 -52.479 14.662 1.00 19.16 45 PRO B C 1
ATOM 2270 O O . PRO B 1 10 ? 29.010 -51.770 14.165 1.00 21.14 45 PRO B O 1
ATOM 2274 N N . GLY B 1 11 ? 31.178 -52.169 14.627 1.00 22.29 46 GLY B N 1
ATOM 2275 C CA . GLY B 1 11 ? 31.627 -50.865 14.188 1.00 19.24 46 GLY B CA 1
ATOM 2276 C C . GLY B 1 11 ? 31.853 -50.764 12.698 1.00 24.47 46 GLY B C 1
ATOM 2277 O O . GLY B 1 11 ? 32.987 -50.594 12.238 1.00 17.89 46 GLY B O 1
ATOM 2278 N N . TYR B 1 12 ? 30.779 -50.895 11.927 1.00 19.33 47 TYR B N 1
ATOM 2279 C CA . TYR B 1 12 ? 30.843 -50.641 10.499 1.00 18.13 47 TYR B CA 1
ATOM 2280 C C . TYR B 1 12 ? 29.638 -49.825 10.065 1.00 22.13 47 TYR B C 1
ATOM 2281 O O . TYR B 1 12 ? 28.538 -49.949 10.619 1.00 18.94 47 TYR B O 1
ATOM 2290 N N . TYR B 1 13 ? 29.872 -48.963 9.083 1.00 15.32 48 TYR B N 1
ATOM 2291 C CA . TYR B 1 13 ? 28.834 -48.082 8.556 1.00 14.66 48 TYR B CA 1
ATOM 2292 C C . TYR B 1 13 ? 28.848 -48.173 7.043 1.00 17.50 48 TYR B C 1
ATOM 2293 O O . TYR B 1 13 ? 29.836 -47.787 6.410 1.00 18.13 48 TYR B O 1
ATOM 2302 N N . ARG B 1 14 ? 27.748 -48.651 6.464 1.00 15.71 49 ARG B N 1
ATOM 2303 C CA . ARG B 1 14 ? 27.669 -48.848 5.024 1.00 17.01 49 ARG B CA 1
ATOM 2304 C C . ARG B 1 14 ? 27.038 -47.631 4.364 1.00 17.80 49 ARG B C 1
ATOM 2305 O O . ARG B 1 14 ? 26.069 -47.062 4.877 1.00 18.80 49 ARG B O 1
ATOM 2313 N N . MET B 1 15 ? 27.579 -47.243 3.210 1.00 16.75 50 MET B N 1
ATOM 2314 C CA . MET B 1 15 ? 27.060 -46.100 2.474 1.00 15.52 50 MET B CA 1
ATOM 2315 C C . MET B 1 15 ? 27.338 -46.318 0.990 1.00 23.35 50 MET B C 1
ATOM 2316 O O . MET B 1 15 ? 28.418 -46.781 0.616 1.00 20.38 50 MET B O 1
ATOM 2321 N N . LEU B 1 16 ? 26.373 -45.980 0.143 1.00 18.88 51 LEU B N 1
ATOM 2322 C CA . LEU B 1 16 ? 26.599 -46.055 -1.293 1.00 18.96 51 LEU B CA 1
ATOM 2323 C C . LEU B 1 16 ? 27.232 -44.761 -1.796 1.00 26.16 51 LEU B C 1
ATOM 2324 O O . LEU B 1 16 ? 26.970 -43.674 -1.277 1.00 25.73 51 LEU B O 1
ATOM 2329 N N . LEU B 1 17 ? 28.081 -44.891 -2.814 1.00 18.50 52 LEU B N 1
ATOM 2330 C CA . LEU B 1 17 ? 28.695 -43.745 -3.487 1.00 20.45 52 LEU B CA 1
ATOM 2331 C C . LEU B 1 17 ? 28.637 -44.056 -4.978 1.00 26.15 52 LEU B C 1
ATOM 2332 O O . LEU B 1 17 ? 29.515 -44.749 -5.505 1.00 23.44 52 LEU B O 1
ATOM 2337 N N . GLY B 1 18 ? 27.607 -43.556 -5.652 1.00 21.87 53 GLY B N 1
ATOM 2338 C CA . GLY B 1 18 ? 27.404 -43.967 -7.031 1.00 23.69 53 GLY B CA 1
ATOM 2339 C C . GLY B 1 18 ? 27.181 -45.470 -7.084 1.00 27.87 53 GLY B C 1
ATOM 2340 O O . GLY B 1 18 ? 26.300 -46.019 -6.407 1.00 26.41 53 GLY B O 1
ATOM 2341 N N . ASP B 1 19 ? 27.990 -46.161 -7.876 1.00 22.54 54 ASP B N 1
ATOM 2342 C CA . ASP B 1 19 ? 27.908 -47.612 -7.965 1.00 23.37 54 ASP B CA 1
ATOM 2343 C C . ASP B 1 19 ? 28.847 -48.317 -6.991 1.00 23.73 54 ASP B C 1
ATOM 2344 O O . ASP B 1 19 ? 28.880 -49.553 -6.972 1.00 28.48 54 ASP B O 1
ATOM 2349 N N . PHE B 1 20 ? 29.615 -47.566 -6.205 1.00 20.07 55 PHE B N 1
ATOM 2350 C CA . PHE B 1 20 ? 30.558 -48.128 -5.246 1.00 21.33 55 PHE B CA 1
ATOM 2351 C C . PHE B 1 20 ? 29.904 -48.310 -3.883 1.00 24.65 55 PHE B C 1
ATOM 2352 O O . PHE B 1 20 ? 28.989 -47.571 -3.500 1.00 22.57 55 PHE B O 1
ATOM 2360 N N . GLU B 1 21 ? 30.419 -49.275 -3.130 1.00 19.60 56 GLU B N 1
ATOM 2361 C CA . GLU B 1 21 ? 30.022 -49.484 -1.744 1.00 20.48 56 GLU B CA 1
ATOM 2362 C C . GLU B 1 21 ? 31.153 -49.015 -0.839 1.00 17.09 56 GLU B C 1
ATOM 2363 O O . GLU B 1 21 ? 32.284 -49.498 -0.958 1.00 18.42 56 GLU B O 1
ATOM 2369 N N . ILE B 1 22 ? 30.846 -48.104 0.080 1.00 15.77 57 ILE B N 1
ATOM 2370 C CA . ILE B 1 22 ? 31.785 -47.622 1.083 1.00 16.36 57 ILE B CA 1
ATOM 2371 C C . ILE B 1 22 ? 31.392 -48.243 2.411 1.00 22.94 57 ILE B C 1
ATOM 2372 O O . ILE B 1 22 ? 30.209 -48.246 2.772 1.00 18.24 57 ILE B O 1
ATOM 2377 N N . THR B 1 23 ? 32.366 -48.793 3.130 1.00 16.48 58 THR B N 1
ATOM 2378 C CA . THR B 1 23 ? 32.128 -49.256 4.495 1.00 18.87 58 THR B CA 1
ATOM 2379 C C . THR B 1 23 ? 33.157 -48.606 5.403 1.00 18.32 58 THR B C 1
ATOM 2380 O O . THR B 1 23 ? 34.350 -48.907 5.309 1.00 16.97 58 THR B O 1
ATOM 2384 N N . ALA B 1 24 ? 32.703 -47.714 6.271 1.00 14.81 59 ALA B N 1
ATOM 2385 C CA . ALA B 1 24 ? 33.591 -47.207 7.302 1.00 13.15 59 ALA B CA 1
ATOM 2386 C C . ALA B 1 24 ? 33.757 -48.297 8.347 1.00 21.20 59 ALA B C 1
ATOM 2387 O O . ALA B 1 24 ? 32.770 -48.900 8.784 1.00 16.19 59 ALA B O 1
ATOM 2389 N N . LEU B 1 25 ? 35.006 -48.571 8.723 1.00 15.23 60 LEU B N 1
ATOM 2390 C CA . LEU B 1 25 ? 35.353 -49.625 9.667 1.00 16.80 60 LEU B CA 1
ATOM 2391 C C . LEU B 1 25 ? 35.994 -48.983 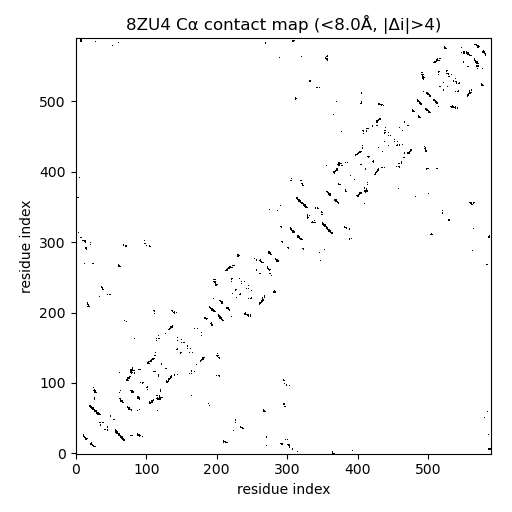10.888 1.00 20.59 60 LEU B C 1
ATOM 2392 O O . LEU B 1 25 ? 37.063 -48.369 10.787 1.00 16.75 60 LEU B O 1
ATOM 2397 N N . SER B 1 26 ? 35.349 -49.124 12.039 1.00 17.98 61 SER B N 1
ATOM 2398 C CA . SER B 1 26 ? 35.915 -48.579 13.263 1.00 15.81 61 SER B CA 1
ATOM 2399 C C . SER B 1 26 ? 37.047 -49.469 13.758 1.00 16.47 61 SER B C 1
ATOM 2400 O O . SER B 1 26 ? 36.918 -50.701 13.796 1.00 18.20 61 SER B O 1
ATOM 2403 N N . ASP B 1 27 ? 38.168 -48.850 14.119 1.00 15.92 62 ASP B N 1
ATOM 2404 C CA . ASP B 1 27 ? 39.217 -49.555 14.840 1.00 17.57 62 ASP B CA 1
ATOM 2405 C C . ASP B 1 27 ? 39.022 -49.506 16.347 1.00 20.60 62 ASP B C 1
ATOM 2406 O O . ASP B 1 27 ? 39.814 -50.110 17.083 1.00 20.86 62 ASP B O 1
ATOM 2411 N N . GLY B 1 28 ? 37.994 -48.812 16.817 1.00 17.70 63 GLY B N 1
ATOM 2412 C CA . GLY B 1 28 ? 37.837 -48.479 18.213 1.00 17.28 63 GLY B CA 1
ATOM 2413 C C . GLY B 1 28 ? 37.984 -46.983 18.423 1.00 20.66 63 GLY B C 1
ATOM 2414 O O . GLY B 1 28 ? 37.935 -46.180 17.486 1.00 20.19 63 GLY B O 1
ATOM 2415 N N . THR B 1 29 ? 38.119 -46.607 19.689 1.00 18.72 64 THR B N 1
ATOM 2416 C CA . THR B 1 29 ? 38.348 -45.217 20.052 1.00 20.46 64 THR B CA 1
ATOM 2417 C C . THR B 1 29 ? 39.445 -45.181 21.104 1.00 22.49 64 THR B C 1
ATOM 2418 O O . THR B 1 29 ? 39.718 -46.178 21.777 1.00 22.10 64 THR B O 1
ATOM 2422 N N . VAL B 1 30 ? 40.064 -44.015 21.255 1.00 18.37 65 VAL B N 1
ATOM 2423 C CA . VAL B 1 30 ? 41.111 -43.839 22.260 1.00 18.69 65 VAL B CA 1
ATOM 2424 C C . VAL B 1 30 ? 41.011 -42.432 22.837 1.00 23.51 65 VAL B C 1
ATOM 2425 O O . VAL B 1 30 ? 40.722 -41.477 22.116 1.00 21.96 65 VAL B O 1
ATOM 2429 N N . ALA B 1 31 ? 41.214 -42.305 24.149 1.00 21.05 66 ALA B N 1
ATOM 2430 C CA . ALA B 1 31 ? 41.162 -40.992 24.787 1.00 22.19 66 ALA B CA 1
ATOM 2431 C C . ALA B 1 31 ? 42.482 -40.268 24.548 1.00 36.58 66 ALA B C 1
ATOM 2432 O O . ALA B 1 31 ? 43.546 -40.775 24.917 1.00 31.23 66 ALA B O 1
ATOM 2434 N N . LEU B 1 32 ? 42.416 -39.073 23.920 1.00 26.84 67 LEU B N 1
ATOM 2435 C CA . LEU B 1 32 ? 43.611 -38.319 23.569 1.00 22.80 67 LEU B CA 1
ATOM 2436 C C . LEU B 1 32 ? 43.664 -37.004 24.331 1.00 32.41 67 LEU B C 1
ATOM 2437 O O . LEU B 1 32 ? 42.640 -36.322 24.466 1.00 26.56 67 LEU B O 1
ATOM 2442 N N . PRO B 1 33 ? 44.834 -36.634 24.857 1.00 28.30 68 PRO B N 1
ATOM 2443 C CA . PRO B 1 33 ? 45.007 -35.310 25.490 1.00 28.64 68 PRO B CA 1
ATOM 2444 C C . PRO B 1 33 ? 45.210 -34.229 24.435 1.00 31.59 68 PRO B C 1
ATOM 2445 O O . PRO B 1 33 ? 46.299 -33.673 24.249 1.00 29.41 68 PRO B O 1
ATOM 2449 N N . VAL B 1 34 ? 44.131 -33.925 23.708 1.00 27.89 69 VAL B N 1
ATOM 2450 C CA . VAL B 1 34 ? 44.230 -33.008 22.575 1.00 28.35 69 VAL B CA 1
ATOM 2451 C C . VAL B 1 34 ? 44.650 -31.613 23.017 1.00 27.45 69 VAL B C 1
ATOM 2452 O O . VAL B 1 34 ? 45.314 -30.892 22.261 1.00 28.88 69 VAL B O 1
ATOM 2456 N N . ASP B 1 35 ? 44.282 -31.209 24.237 1.00 28.06 70 ASP B N 1
ATOM 2457 C CA . ASP B 1 35 ? 44.693 -29.896 24.726 1.00 31.12 70 ASP B CA 1
ATOM 2458 C C . ASP B 1 35 ? 46.210 -29.781 24.823 1.00 35.39 70 ASP B C 1
ATOM 2459 O O . ASP B 1 35 ? 46.753 -28.673 24.729 1.00 41.35 70 ASP B O 1
ATOM 2464 N N . LYS B 1 36 ? 46.909 -30.903 25.018 1.00 28.87 71 LYS B N 1
ATOM 2465 C CA . LYS B 1 36 ? 48.364 -30.889 25.097 1.00 32.27 71 LYS B CA 1
ATOM 2466 C C . LYS B 1 36 ? 49.053 -31.054 23.746 1.00 32.53 71 LYS B C 1
ATOM 2467 O O . LYS B 1 36 ? 50.217 -30.660 23.619 1.00 40.24 71 LYS B O 1
ATOM 2473 N N . ARG B 1 37 ? 48.377 -31.621 22.742 1.00 28.82 72 ARG B N 1
ATOM 2474 C CA . ARG B 1 37 ? 49.006 -31.814 21.437 1.00 32.01 72 ARG B CA 1
ATOM 2475 C C . ARG B 1 37 ? 48.764 -30.662 20.467 1.00 27.75 72 ARG B C 1
ATOM 2476 O O . ARG B 1 37 ? 49.607 -30.411 19.599 1.00 35.72 72 ARG B O 1
ATOM 2484 N N . LEU B 1 38 ? 47.642 -29.955 20.589 1.00 30.51 73 LEU B N 1
ATOM 2485 C CA . LEU B 1 38 ? 47.367 -28.828 19.703 1.00 25.07 73 LEU B CA 1
ATOM 2486 C C . LEU B 1 38 ? 48.316 -27.664 19.969 1.00 31.57 73 LEU B C 1
ATOM 2487 O O . LEU B 1 38 ? 48.649 -27.359 21.118 1.00 33.64 73 LEU B O 1
ATOM 2492 N N . ASN B 1 39 ? 48.739 -27.001 18.887 1.00 26.46 74 ASN B N 1
ATOM 2493 C CA . ASN B 1 39 ? 49.691 -25.892 18.958 1.00 29.54 74 ASN B CA 1
ATOM 2494 C C . ASN B 1 39 ? 48.956 -24.588 19.275 1.00 32.68 74 ASN B C 1
ATOM 2495 O O . ASN B 1 39 ? 48.917 -23.639 18.488 1.00 41.15 74 ASN B O 1
ATOM 2500 N N . GLN B 1 40 ? 48.364 -24.554 20.466 1.00 29.64 75 GLN B N 1
ATOM 2501 C CA . GLN B 1 40 ? 47.731 -23.352 20.990 1.00 30.90 75 GLN B CA 1
ATOM 2502 C C . GLN B 1 40 ? 47.534 -23.540 22.486 1.00 32.73 75 GLN B C 1
ATOM 2503 O O . GLN B 1 40 ? 47.592 -24.674 22.980 1.00 29.65 75 GLN B O 1
ATOM 2509 N N . PRO B 1 41 ? 47.313 -22.457 23.236 1.00 37.05 76 PRO B N 1
ATOM 2510 C CA . PRO B 1 41 ? 47.172 -22.594 24.691 1.00 37.28 76 PRO B CA 1
ATOM 2511 C C . PRO B 1 41 ? 46.046 -23.546 25.068 1.00 33.90 76 PRO B C 1
ATOM 2512 O O . PRO B 1 41 ? 44.982 -23.569 24.443 1.00 28.58 76 PRO B O 1
ATOM 2516 N N . ALA B 1 42 ? 46.299 -24.340 26.103 1.00 34.34 77 ALA B N 1
ATOM 2517 C CA . ALA B 1 42 ? 45.306 -25.303 26.572 1.00 30.26 77 ALA B CA 1
ATOM 2518 C C . ALA B 1 42 ? 43.945 -24.691 26.894 1.00 28.86 77 ALA B C 1
ATOM 2519 O O . ALA B 1 42 ? 42.927 -25.320 26.550 1.00 29.29 77 ALA B O 1
ATOM 2521 N N . PRO B 1 43 ? 43.838 -23.527 27.548 1.00 30.56 78 PRO B N 1
ATOM 2522 C CA . PRO B 1 43 ? 42.499 -22.956 27.790 1.00 34.08 78 PRO B CA 1
ATOM 2523 C C . PRO B 1 43 ? 41.714 -22.650 26.525 1.00 36.65 78 PRO B C 1
ATOM 2524 O O . PRO B 1 43 ? 40.483 -22.783 26.529 1.00 30.95 78 PRO B O 1
ATOM 2528 N N . LYS B 1 44 ? 42.380 -22.231 25.444 1.00 29.23 79 LYS B N 1
ATOM 2529 C CA . LYS B 1 44 ? 41.665 -21.979 24.195 1.00 28.52 79 LYS B CA 1
ATOM 2530 C C . LYS B 1 44 ? 41.074 -23.270 23.626 1.00 34.99 79 LYS B C 1
ATOM 2531 O O . LYS B 1 44 ? 39.915 -23.293 23.177 1.00 31.08 79 LYS B O 1
ATOM 2537 N N . THR B 1 45 ? 41.848 -24.364 23.659 1.00 28.94 80 THR B N 1
ATOM 2538 C CA . THR B 1 45 ? 41.295 -25.660 23.275 1.00 27.01 80 THR B CA 1
ATOM 2539 C C . THR B 1 45 ? 40.130 -26.048 24.173 1.00 23.98 80 THR B C 1
ATOM 2540 O O . THR B 1 45 ? 39.102 -26.538 23.689 1.00 23.96 80 THR B O 1
ATOM 2544 N N . GLN B 1 46 ? 40.272 -25.835 25.480 1.00 27.83 81 GLN B N 1
ATOM 2545 C CA . GLN B 1 46 ? 39.198 -26.188 26.399 1.00 26.40 81 GLN B CA 1
ATOM 2546 C C . GLN B 1 46 ? 37.919 -25.440 26.065 1.00 25.81 81 GLN B C 1
ATOM 2547 O O . GLN B 1 46 ? 36.836 -26.034 26.055 1.00 27.08 81 GLN B O 1
ATOM 2553 N N . SER B 1 47 ? 38.026 -24.138 25.788 1.00 25.86 82 SER B N 1
ATOM 2554 C CA . SER B 1 47 ? 36.843 -23.350 25.444 1.00 28.95 82 SER B CA 1
ATOM 2555 C C . SER B 1 47 ? 36.200 -23.840 24.151 1.00 33.79 82 SER B C 1
ATOM 2556 O O . SER B 1 47 ? 34.966 -23.936 24.056 1.00 29.94 82 SER B O 1
ATOM 2559 N N . ALA B 1 48 ? 37.017 -24.161 23.139 1.00 26.50 83 ALA B N 1
ATOM 2560 C CA . ALA B 1 48 ? 36.449 -24.692 21.899 1.00 24.28 83 ALA B CA 1
ATOM 2561 C C . ALA B 1 48 ? 35.699 -26.001 22.154 1.00 29.34 83 ALA B C 1
ATOM 2562 O O . ALA B 1 48 ? 34.528 -26.170 21.755 1.00 36.97 83 ALA B O 1
ATOM 2564 N N . LEU B 1 49 ? 36.354 -26.933 22.851 1.00 25.98 84 LEU B N 1
ATOM 2565 C CA . LEU B 1 49 ? 35.716 -28.214 23.128 1.00 28.84 84 LEU B CA 1
ATOM 2566 C C . LEU B 1 49 ? 34.419 -28.016 23.899 1.00 25.69 84 LEU B C 1
ATOM 2567 O O . LEU B 1 49 ? 33.411 -28.669 23.606 1.00 25.58 84 LEU B O 1
ATOM 2572 N N . ALA B 1 50 ? 34.420 -27.094 24.869 1.00 24.53 85 ALA B N 1
ATOM 2573 C CA . ALA B 1 50 ? 33.210 -26.817 25.636 1.00 26.22 85 ALA B CA 1
ATOM 2574 C C . ALA B 1 50 ? 32.088 -26.320 24.736 1.00 32.70 85 ALA B C 1
ATOM 2575 O O . ALA B 1 50 ? 30.915 -26.663 24.948 1.00 30.76 85 ALA B O 1
ATOM 2577 N N . LYS B 1 51 ? 32.425 -25.500 23.731 1.00 25.92 86 LYS B N 1
ATOM 2578 C CA . LYS B 1 51 ? 31.421 -25.119 22.737 1.00 29.04 86 LYS B CA 1
ATOM 2579 C C . LYS B 1 51 ? 30.803 -26.342 22.082 1.00 34.85 86 LYS B C 1
ATOM 2580 O O . LYS B 1 51 ? 29.608 -26.337 21.764 1.00 33.25 86 LYS B O 1
ATOM 2586 N N . SER B 1 52 ? 31.588 -27.397 21.872 1.00 29.51 87 SER B N 1
ATOM 2587 C CA . SER B 1 52 ? 31.021 -28.628 21.322 1.00 31.57 87 SER B CA 1
ATOM 2588 C C . SER B 1 52 ? 30.573 -29.646 22.383 1.00 25.05 87 SER B C 1
ATOM 2589 O O . SER B 1 52 ? 30.412 -30.828 22.052 1.00 25.15 87 SER B O 1
ATOM 2592 N N . PHE B 1 53 ? 30.336 -29.211 23.626 1.00 23.51 88 PHE B N 1
ATOM 2593 C CA . PHE B 1 53 ? 29.988 -30.104 24.743 1.00 23.53 88 PHE B CA 1
ATOM 2594 C C . PHE B 1 53 ? 31.014 -31.220 24.945 1.00 34.04 88 PHE B C 1
ATOM 2595 O O . PHE B 1 53 ? 30.662 -32.367 25.225 1.00 34.23 88 PHE B O 1
ATOM 2603 N N . GLN B 1 54 ? 32.276 -30.873 24.787 1.00 28.35 89 GLN B N 1
ATOM 2604 C CA . GLN B 1 54 ? 33.326 -31.846 24.917 1.00 23.57 89 GLN B CA 1
ATOM 2605 C C . GLN B 1 54 ? 34.399 -31.385 25.883 1.00 25.35 89 GLN B C 1
ATOM 2606 O O . GLN B 1 54 ? 34.482 -30.212 26.181 1.00 27.67 89 GLN B O 1
ATOM 2612 N N . LYS B 1 55 ? 35.156 -32.322 26.403 1.00 30.69 90 LYS B N 1
ATOM 2613 C CA . LYS B 1 55 ? 36.270 -31.991 27.268 1.00 34.35 90 LYS B CA 1
ATOM 2614 C C . LYS B 1 55 ? 37.473 -32.866 27.008 1.00 27.56 90 LYS B C 1
ATOM 2615 O O . LYS B 1 55 ? 37.319 -33.979 26.571 1.00 37.36 90 LYS B O 1
ATOM 2621 N N . ALA B 1 56 ? 38.675 -32.350 27.166 1.00 38.55 91 ALA B N 1
ATOM 2622 C CA . ALA B 1 56 ? 39.863 -33.200 27.120 1.00 37.50 91 ALA B CA 1
ATOM 2623 C C . ALA B 1 56 ? 39.954 -33.988 28.425 1.00 45.01 91 ALA B C 1
ATOM 2624 O O . ALA B 1 56 ? 39.576 -33.476 29.454 1.00 66.39 91 ALA B O 1
ATOM 2626 N N . PRO B 1 57 ? 40.475 -35.196 28.414 1.00 41.38 92 PRO B N 1
ATOM 2627 C CA . PRO B 1 57 ? 40.831 -36.014 27.262 1.00 37.14 92 PRO B CA 1
ATOM 2628 C C . PRO B 1 57 ? 39.638 -36.388 26.428 1.00 24.53 92 PRO B C 1
ATOM 2629 O O . PRO B 1 57 ? 38.595 -36.684 26.948 1.00 38.32 92 PRO B O 1
ATOM 2633 N N . LEU B 1 58 ? 39.837 -36.403 25.130 1.00 22.79 93 LEU B N 1
ATOM 2634 C CA . LEU B 1 58 ? 38.732 -36.606 24.248 1.00 24.53 93 LEU B CA 1
ATOM 2635 C C . LEU B 1 58 ? 38.767 -37.958 23.592 1.00 25.07 93 LEU B C 1
ATOM 2636 O O . LEU B 1 58 ? 39.751 -38.318 22.977 1.00 23.33 93 LEU B O 1
ATOM 2641 N N . GLU B 1 59 ? 37.667 -38.673 23.711 1.00 20.13 94 GLU B N 1
ATOM 2642 C CA . GLU B 1 59 ? 37.541 -39.964 23.064 1.00 18.66 94 GLU B CA 1
ATOM 2643 C C . GLU B 1 59 ? 37.513 -39.717 21.572 1.00 22.74 94 GLU B C 1
ATOM 2644 O O . GLU B 1 59 ? 36.628 -39.062 21.078 1.00 23.37 94 GLU B O 1
ATOM 2650 N N . THR B 1 60 ? 38.477 -40.273 20.876 1.00 18.52 95 THR B N 1
ATOM 2651 C CA . THR B 1 60 ? 38.663 -40.003 19.459 1.00 16.97 95 THR B CA 1
ATOM 2652 C C . THR B 1 60 ? 38.541 -41.305 18.684 1.00 15.59 95 THR B C 1
ATOM 2653 O O . THR B 1 60 ? 39.153 -42.312 19.057 1.00 17.12 95 THR B O 1
ATOM 2657 N N . SER B 1 61 ? 37.741 -41.274 17.621 1.00 14.83 96 SER B N 1
ATOM 2658 C CA . SER B 1 61 ? 37.592 -42.414 16.730 1.00 16.99 96 SER B CA 1
ATOM 2659 C C . SER B 1 61 ? 38.872 -42.665 15.937 1.00 15.16 96 SER B C 1
ATOM 2660 O O . SER B 1 61 ? 39.655 -41.754 15.668 1.00 16.97 96 SER B O 1
ATOM 2663 N N . VAL B 1 62 ? 39.085 -43.932 15.580 1.00 14.80 97 VAL B N 1
ATOM 2664 C CA . VAL B 1 62 ? 40.106 -44.336 14.613 1.00 14.46 97 VAL B CA 1
ATOM 2665 C C . VAL B 1 62 ? 39.398 -45.192 13.565 1.00 15.40 97 VAL B C 1
ATOM 2666 O O . VAL B 1 62 ? 38.842 -46.247 13.899 1.00 18.03 97 VAL B O 1
ATOM 2670 N N . THR B 1 63 ? 39.415 -44.752 12.310 1.00 13.33 98 THR B N 1
ATOM 2671 C CA . THR B 1 63 ? 38.573 -45.362 11.289 1.00 14.51 98 THR B CA 1
ATOM 2672 C C . THR B 1 63 ? 39.366 -45.620 10.017 1.00 15.46 98 THR B C 1
ATOM 2673 O O . THR B 1 63 ? 40.228 -44.816 9.637 1.00 19.83 98 THR B O 1
ATOM 2677 N N . GLY B 1 64 ? 39.087 -46.767 9.386 1.00 15.52 99 GLY B N 1
ATOM 2678 C CA . GLY B 1 64 ? 39.546 -47.058 8.045 1.00 15.98 99 GLY B CA 1
ATOM 2679 C C . GLY B 1 64 ? 38.338 -47.143 7.123 1.00 14.36 99 GLY B C 1
ATOM 2680 O O . GLY B 1 64 ? 37.198 -47.241 7.570 1.00 16.20 99 GLY B O 1
ATOM 2681 N N . TYR B 1 65 ? 38.595 -47.085 5.817 1.00 14.89 100 TYR B N 1
ATOM 2682 C CA . TYR B 1 65 ? 37.507 -46.987 4.844 1.00 16.24 100 TYR B CA 1
ATOM 2683 C C . TYR B 1 65 ? 37.662 -48.041 3.763 1.00 17.81 100 TYR B C 1
ATOM 2684 O O . TYR B 1 65 ? 38.654 -48.052 3.031 1.00 17.34 100 TYR B O 1
ATOM 2693 N N . LEU B 1 66 ? 36.678 -48.917 3.649 1.00 17.49 101 LEU B N 1
ATOM 2694 C CA . LEU B 1 66 ? 36.689 -49.974 2.658 1.00 16.76 101 LEU B CA 1
ATOM 2695 C C . LEU B 1 66 ? 35.873 -49.506 1.459 1.00 22.21 101 LEU B C 1
ATOM 2696 O O . LEU B 1 66 ? 34.769 -48.986 1.626 1.00 19.24 101 LEU B O 1
ATOM 2701 N N . VAL B 1 67 ? 36.424 -49.674 0.258 1.00 19.50 102 VAL B N 1
ATOM 2702 C CA . VAL B 1 67 ? 35.779 -49.275 -0.987 1.00 19.90 102 VAL B CA 1
ATOM 2703 C C . VAL B 1 67 ? 35.683 -50.515 -1.860 1.00 22.68 102 VAL B C 1
ATOM 2704 O O . VAL B 1 67 ? 36.710 -51.068 -2.278 1.00 20.65 102 VAL B O 1
ATOM 2708 N N . ASN B 1 68 ? 34.460 -50.953 -2.139 1.00 17.72 103 ASN B N 1
ATOM 2709 C CA . ASN B 1 68 ? 34.220 -52.004 -3.117 1.00 21.73 103 ASN B CA 1
ATOM 2710 C C . ASN B 1 68 ? 33.720 -51.333 -4.390 1.00 22.49 103 ASN B C 1
ATOM 2711 O O . ASN B 1 68 ? 32.576 -50.864 -4.449 1.00 22.81 103 ASN B O 1
ATOM 2716 N N . THR B 1 69 ? 34.587 -51.278 -5.404 1.00 21.01 104 THR B N 1
ATOM 2717 C CA . THR B 1 69 ? 34.234 -50.653 -6.668 1.00 22.70 104 THR B CA 1
ATOM 2718 C C . THR B 1 69 ? 33.394 -51.560 -7.549 1.00 26.90 104 THR B C 1
ATOM 2719 O O . THR B 1 69 ? 32.922 -51.116 -8.603 1.00 28.70 104 THR B O 1
ATOM 2723 N N . GLY B 1 70 ? 33.202 -52.817 -7.144 1.00 26.04 105 GLY B N 1
ATOM 2724 C CA . GLY B 1 70 ? 32.563 -53.831 -7.945 1.00 26.95 105 GLY B CA 1
ATOM 2725 C C . GLY B 1 70 ? 33.545 -54.728 -8.673 1.00 35.50 105 GLY B C 1
ATOM 2726 O O . GLY B 1 70 ? 33.230 -55.890 -8.944 1.00 33.66 105 GLY B O 1
ATOM 2727 N N . SER B 1 71 ? 34.739 -54.216 -8.977 1.00 28.96 106 SER B N 1
ATOM 2728 C CA . SER B 1 71 ? 35.804 -55.028 -9.547 1.00 28.40 106 SER B CA 1
ATOM 2729 C C . SER B 1 71 ? 37.032 -55.139 -8.658 1.00 26.78 106 SER B C 1
ATOM 2730 O O . SER B 1 71 ? 37.856 -56.035 -8.885 1.00 33.46 106 SER B O 1
ATOM 2733 N N . LYS B 1 72 ? 37.180 -54.267 -7.661 1.00 24.51 107 LYS B N 1
ATOM 2734 C CA . LYS B 1 72 ? 38.284 -54.332 -6.715 1.00 28.06 107 LYS B CA 1
ATOM 2735 C C . LYS B 1 72 ? 37.770 -53.992 -5.326 1.00 28.46 107 LYS B C 1
ATOM 2736 O O . LYS B 1 72 ? 36.805 -53.239 -5.170 1.00 23.14 107 LYS B O 1
ATOM 2742 N N . LEU B 1 73 ? 38.416 -54.570 -4.319 1.00 23.19 108 LEU B N 1
ATOM 2743 C CA . LEU B 1 73 ? 38.138 -54.266 -2.922 1.00 24.50 108 LEU B CA 1
ATOM 2744 C C . LEU B 1 73 ? 39.384 -53.617 -2.340 1.00 20.51 108 LEU B C 1
ATOM 2745 O O . LEU B 1 73 ? 40.438 -54.258 -2.256 1.00 22.77 108 LEU B O 1
ATOM 2750 N N . VAL B 1 74 ? 39.260 -52.353 -1.939 1.00 20.31 109 VAL B N 1
ATOM 2751 C CA . VAL B 1 74 ? 40.385 -51.532 -1.515 1.00 22.17 109 VAL B CA 1
ATOM 2752 C C . VAL B 1 74 ? 40.130 -51.080 -0.090 1.00 19.02 109 VAL B C 1
ATOM 2753 O O . VAL B 1 74 ? 39.016 -50.672 0.246 1.00 19.90 109 VAL B O 1
ATOM 2757 N N . LEU B 1 75 ? 41.154 -51.151 0.754 1.00 18.25 110 LEU B N 1
ATOM 2758 C CA . LEU B 1 75 ? 41.043 -50.696 2.136 1.00 17.45 110 LEU B CA 1
ATOM 2759 C C . LEU B 1 75 ? 41.968 -49.499 2.306 1.00 20.18 110 LEU B C 1
ATOM 2760 O O . LEU B 1 75 ? 43.164 -49.586 2.001 1.00 18.89 110 LEU B O 1
ATOM 2765 N N . VAL B 1 76 ? 41.416 -48.382 2.757 1.00 18.09 111 VAL B N 1
ATOM 2766 C CA . VAL B 1 76 ? 42.176 -47.173 3.040 1.00 16.77 111 VAL B CA 1
ATOM 2767 C C . VAL B 1 76 ? 42.384 -47.113 4.549 1.00 16.33 111 VAL B C 1
ATOM 2768 O O . VAL B 1 76 ? 41.432 -46.896 5.311 1.00 18.88 111 VAL B O 1
ATOM 2772 N N . ASP B 1 77 ? 43.634 -47.340 4.964 1.00 14.49 112 ASP B N 1
ATOM 2773 C CA . ASP B 1 77 ? 44.091 -47.383 6.352 1.00 17.77 112 ASP B CA 1
ATOM 2774 C C . ASP B 1 77 ? 43.583 -48.623 7.081 1.00 16.07 112 ASP B C 1
ATOM 2775 O O . ASP B 1 77 ? 42.575 -49.213 6.682 1.00 19.10 112 ASP B O 1
ATOM 2780 N N . THR B 1 78 ? 44.298 -49.059 8.124 1.00 15.32 113 THR B N 1
ATOM 2781 C CA . THR B 1 78 ? 44.078 -50.395 8.673 1.00 19.45 113 THR B CA 1
ATOM 2782 C C . THR B 1 78 ? 43.914 -50.415 10.185 1.00 17.88 113 THR B C 1
ATOM 2783 O O . THR B 1 78 ? 43.835 -51.507 10.767 1.00 18.29 113 THR B O 1
ATOM 2787 N N . GLY B 1 79 ? 43.876 -49.260 10.832 1.00 16.04 114 GLY B N 1
ATOM 2788 C CA . GLY B 1 79 ? 43.849 -49.224 12.277 1.00 17.85 114 GLY B CA 1
ATOM 2789 C C . GLY B 1 79 ? 45.206 -49.539 12.881 1.00 20.70 114 GLY B C 1
ATOM 2790 O O . GLY B 1 79 ? 46.248 -49.566 12.210 1.00 17.22 114 GLY B O 1
ATOM 2791 N N . ALA B 1 80 ? 45.178 -49.801 14.187 1.00 18.70 115 ALA B N 1
ATOM 2792 C CA . ALA B 1 80 ? 46.390 -49.887 14.991 1.00 19.17 115 ALA B CA 1
ATOM 2793 C C . ALA B 1 80 ? 46.785 -51.308 15.372 1.00 19.81 115 ALA B C 1
ATOM 2794 O O . ALA B 1 80 ? 47.880 -51.497 15.911 1.00 20.65 115 ALA B O 1
ATOM 2796 N N . ALA B 1 81 ? 45.943 -52.307 15.113 1.00 18.58 116 ALA B N 1
ATOM 2797 C CA . ALA B 1 81 ? 46.126 -53.652 15.694 1.00 19.04 116 ALA B CA 1
ATOM 2798 C C . ALA B 1 81 ? 46.352 -53.471 17.196 1.00 22.47 116 ALA B C 1
ATOM 2799 O O . ALA B 1 81 ? 45.555 -52.779 17.844 1.00 21.67 116 ALA B O 1
ATOM 2801 N N . GLY B 1 82 ? 47.425 -54.014 17.772 1.00 21.89 117 GLY B N 1
ATOM 2802 C 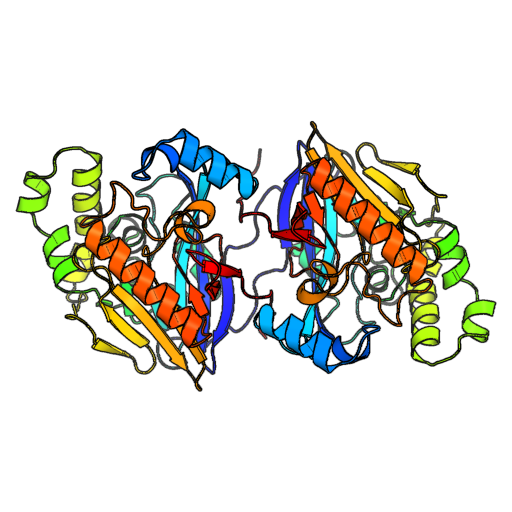CA . GLY B 1 82 ? 47.742 -53.820 19.172 1.00 23.93 117 GLY B CA 1
ATOM 2803 C C . GLY B 1 82 ? 48.768 -52.748 19.479 1.00 27.82 117 GLY B C 1
ATOM 2804 O O . GLY B 1 82 ? 49.272 -52.709 20.607 1.00 33.82 117 GLY B O 1
ATOM 2805 N N . LEU B 1 83 ? 49.086 -51.867 18.527 1.00 22.58 118 LEU B N 1
ATOM 2806 C CA . LEU B 1 83 ? 50.189 -50.930 18.724 1.00 22.64 118 LEU B CA 1
ATOM 2807 C C . LEU B 1 83 ? 49.838 -49.805 19.697 1.00 28.99 118 LEU B C 1
ATOM 2808 O O . LEU B 1 83 ? 50.730 -49.275 20.369 1.00 36.80 118 LEU B O 1
ATOM 2813 N N . PHE B 1 84 ? 48.567 -49.413 19.782 1.00 26.01 119 PHE B N 1
ATOM 2814 C CA . PHE B 1 84 ? 48.131 -48.289 20.612 1.00 29.45 119 PHE B CA 1
ATOM 2815 C C . PHE B 1 84 ? 47.197 -48.710 21.739 1.00 33.05 119 PHE B C 1
ATOM 2816 O O . PHE B 1 84 ? 46.241 -48.003 22.064 1.00 44.94 119 PHE B O 1
ATOM 2824 N N . GLY B 1 85 ? 47.453 -49.859 22.353 1.00 29.52 120 GLY B N 1
ATOM 2825 C CA . GLY B 1 85 ? 46.709 -50.251 23.524 1.00 29.18 120 GLY B CA 1
ATOM 2826 C C . GLY B 1 85 ? 45.431 -51.013 23.227 1.00 46.86 120 GLY B C 1
ATOM 2827 O O . GLY B 1 85 ? 45.014 -51.173 22.073 1.00 27.55 120 GLY B O 1
ATOM 2828 N N . PRO B 1 86 ? 44.761 -51.471 24.290 1.00 28.16 121 PRO B N 1
ATOM 2829 C CA . PRO B 1 86 ? 43.666 -52.437 24.124 1.00 30.43 121 PRO B CA 1
ATOM 2830 C C . PRO B 1 86 ? 42.351 -51.849 23.636 1.00 27.43 121 PRO B C 1
ATOM 2831 O O . PRO B 1 86 ? 41.440 -52.626 23.316 1.00 29.78 121 PRO B O 1
ATOM 2835 N N . THR B 1 87 ? 42.213 -50.523 23.553 1.00 23.42 122 THR B N 1
ATOM 2836 C CA . THR B 1 87 ? 40.956 -49.959 23.073 1.00 20.86 122 THR B CA 1
ATOM 2837 C C . THR B 1 87 ? 40.884 -49.872 21.552 1.00 27.52 122 THR B C 1
ATOM 2838 O O . THR B 1 87 ? 39.818 -49.539 21.020 1.00 23.15 122 THR B O 1
ATOM 2842 N N . LEU B 1 88 ? 41.982 -50.153 20.845 1.00 22.22 123 LEU B N 1
ATOM 2843 C CA . LEU B 1 88 ? 42.024 -50.134 19.393 1.00 19.90 123 LEU B CA 1
ATOM 2844 C C . LEU B 1 88 ? 42.227 -51.548 18.859 1.00 22.37 123 LEU B C 1
ATOM 2845 O O . LEU B 1 88 ? 42.246 -52.529 19.614 1.00 27.02 123 LEU B O 1
ATOM 2850 N N . GLY B 1 89 ? 42.385 -51.652 17.542 1.00 19.09 124 GLY B N 1
ATOM 2851 C CA . GLY B 1 89 ? 42.568 -52.949 16.922 1.00 18.64 124 GLY B CA 1
ATOM 2852 C C . GLY B 1 89 ? 41.295 -53.683 16.578 1.00 20.15 124 GLY B C 1
ATOM 2853 O O . GLY B 1 89 ? 41.335 -54.900 16.378 1.00 23.14 124 GLY B O 1
ATOM 2854 N N . ARG B 1 90 ? 40.165 -52.983 16.498 1.00 17.57 125 ARG B N 1
ATOM 2855 C CA . ARG B 1 90 ? 38.893 -53.605 16.158 1.00 18.43 125 ARG B CA 1
ATOM 2856 C C . ARG B 1 90 ? 38.658 -53.743 14.662 1.00 16.91 125 ARG B C 1
ATOM 2857 O O . ARG B 1 90 ? 37.665 -54.372 14.270 1.00 21.15 125 ARG B O 1
ATOM 2865 N N . LEU B 1 91 ? 39.535 -53.192 13.817 1.00 19.28 126 LEU B N 1
ATOM 2866 C CA . LEU B 1 91 ? 39.174 -53.033 12.411 1.00 21.15 126 LEU B CA 1
ATOM 2867 C C . LEU B 1 91 ? 39.017 -54.374 11.698 1.00 19.23 126 LEU B C 1
ATOM 2868 O O . LEU B 1 91 ? 38.114 -54.526 10.873 1.00 19.88 126 LEU B O 1
ATOM 2873 N N . LEU B 1 92 ? 39.891 -55.351 11.970 1.00 18.59 127 LEU B N 1
ATOM 2874 C CA . LEU B 1 92 ? 39.762 -56.644 11.293 1.00 19.72 127 LEU B CA 1
ATOM 2875 C C . LEU B 1 92 ? 38.441 -57.324 11.640 1.00 18.93 127 LEU B C 1
ATOM 2876 O O . LEU B 1 92 ? 37.749 -57.862 10.759 1.00 22.83 127 LEU B O 1
ATOM 2881 N N . ALA B 1 93 ? 38.061 -57.286 12.920 1.00 19.40 128 ALA B N 1
ATOM 2882 C CA . ALA B 1 93 ? 36.800 -57.893 13.333 1.00 27.01 128 ALA B CA 1
ATOM 2883 C C . ALA B 1 93 ? 35.614 -57.181 12.694 1.00 19.47 128 ALA B C 1
ATOM 2884 O O . ALA B 1 93 ? 34.614 -57.819 12.335 1.00 22.64 128 ALA B O 1
ATOM 2886 N N . ASN B 1 94 ? 35.699 -55.859 12.564 1.00 18.43 129 ASN B N 1
ATOM 2887 C CA . ASN B 1 94 ? 34.606 -55.119 11.943 1.00 19.19 129 ASN B CA 1
ATOM 2888 C C . ASN B 1 94 ? 34.567 -55.325 10.435 1.00 25.93 129 ASN B C 1
ATOM 2889 O O . ASN B 1 94 ? 33.487 -55.311 9.845 1.00 20.76 129 ASN B O 1
ATOM 2894 N N . LEU B 1 95 ? 35.722 -55.520 9.798 1.00 22.73 130 LEU B N 1
ATOM 2895 C CA . LEU B 1 95 ? 35.727 -55.927 8.397 1.00 20.21 130 LEU B CA 1
ATOM 2896 C C . LEU B 1 95 ? 34.962 -57.232 8.222 1.00 19.12 130 LEU B C 1
ATOM 2897 O O . LEU B 1 95 ? 34.132 -57.368 7.310 1.00 22.05 130 LEU B O 1
ATOM 2902 N N . LYS B 1 96 ? 35.230 -58.207 9.100 1.00 21.29 131 LYS B N 1
ATOM 2903 C CA . LYS B 1 96 ? 34.522 -59.484 9.028 1.00 22.26 131 LYS B CA 1
ATOM 2904 C C . LYS B 1 96 ? 33.031 -59.317 9.316 1.00 23.53 131 LYS B C 1
ATOM 2905 O O . LYS B 1 96 ? 32.191 -59.915 8.632 1.00 24.75 131 LYS B O 1
ATOM 2911 N N . ALA B 1 97 ? 32.679 -58.496 10.309 1.00 21.99 132 ALA B N 1
ATOM 2912 C CA . ALA B 1 97 ? 31.266 -58.254 10.590 1.00 21.33 132 ALA B CA 1
ATOM 2913 C C . ALA B 1 97 ? 30.574 -57.577 9.414 1.00 23.37 132 ALA B C 1
ATOM 2914 O O . ALA B 1 97 ? 29.387 -57.825 9.162 1.00 22.38 132 ALA B O 1
ATOM 2916 N N . ALA B 1 98 ? 31.302 -56.733 8.676 1.00 20.61 133 ALA B N 1
ATOM 2917 C CA . ALA B 1 98 ? 30.789 -56.080 7.477 1.00 22.98 133 ALA B CA 1
ATOM 2918 C C . ALA B 1 98 ? 30.657 -57.034 6.291 1.00 22.62 133 ALA B C 1
ATOM 2919 O O . ALA B 1 98 ? 30.254 -56.602 5.204 1.00 22.66 133 ALA B O 1
ATOM 2921 N N . GLY B 1 99 ? 30.987 -58.307 6.461 1.00 21.27 134 GLY B N 1
ATOM 2922 C CA . GLY B 1 99 ? 30.719 -59.304 5.446 1.00 25.08 134 GLY B CA 1
ATOM 2923 C C . GLY B 1 99 ? 31.879 -59.648 4.543 1.00 28.34 134 GLY B C 1
ATOM 2924 O O . GLY B 1 99 ? 31.676 -60.353 3.549 1.00 27.49 134 GLY B O 1
ATOM 2925 N N . TYR B 1 100 ? 33.082 -59.177 4.849 1.00 22.74 135 TYR B N 1
ATOM 2926 C CA . TYR B 1 100 ? 34.247 -59.455 4.027 1.00 24.43 135 TYR B CA 1
ATOM 2927 C C . TYR B 1 100 ? 35.283 -60.246 4.811 1.00 25.77 135 TYR B C 1
ATOM 2928 O O . TYR B 1 100 ? 35.296 -60.251 6.045 1.00 34.91 135 TYR B O 1
ATOM 2937 N N . GLN B 1 101 ? 36.160 -60.908 4.071 1.00 25.20 136 GLN B N 1
ATOM 2938 C CA . GLN B 1 101 ? 37.305 -61.584 4.641 1.00 25.87 136 GLN B CA 1
ATOM 2939 C C . GLN B 1 101 ? 38.578 -60.835 4.267 1.00 26.47 136 GLN B C 1
ATOM 2940 O O . GLN B 1 101 ? 38.658 -60.242 3.186 1.00 25.29 136 GLN B O 1
ATOM 2946 N N . PRO B 1 102 ? 39.589 -60.835 5.139 1.00 27.24 137 PRO B N 1
ATOM 2947 C CA . PRO B 1 102 ? 40.832 -60.117 4.813 1.00 20.41 137 PRO B CA 1
ATOM 2948 C C . PRO B 1 102 ? 41.466 -60.595 3.520 1.00 22.06 137 PRO B C 1
ATOM 2949 O O . PRO B 1 102 ? 42.075 -59.794 2.798 1.00 30.28 137 PRO B O 1
ATOM 2953 N N . GLU B 1 103 ? 41.329 -61.886 3.208 1.00 23.14 138 GLU B N 1
ATOM 2954 C CA . GLU B 1 103 ? 41.878 -62.450 1.984 1.00 25.40 138 GLU B CA 1
ATOM 2955 C C . GLU B 1 103 ? 41.294 -61.796 0.737 1.00 30.56 138 GLU B C 1
ATOM 2956 O O . GLU B 1 103 ? 41.917 -61.856 -0.330 1.00 28.05 138 GLU B O 1
ATOM 2962 N N . GLN B 1 104 ? 40.115 -61.173 0.842 1.00 28.00 139 GLN B N 1
ATOM 2963 C CA . GLN B 1 104 ? 39.468 -60.573 -0.320 1.00 30.86 139 GLN B CA 1
ATOM 2964 C C . GLN B 1 104 ? 39.988 -59.181 -0.650 1.00 26.62 139 GLN B C 1
ATOM 2965 O O . GLN B 1 104 ? 39.671 -58.669 -1.730 1.00 24.56 139 GLN B O 1
ATOM 2971 N N . VAL B 1 105 ? 40.768 -58.561 0.235 1.00 23.04 140 VAL B N 1
ATOM 2972 C CA . VAL B 1 105 ? 41.240 -57.201 -0.007 1.00 22.30 140 VAL B CA 1
ATOM 2973 C C . VAL B 1 105 ? 42.321 -57.226 -1.080 1.00 27.96 140 VAL B C 1
ATOM 2974 O O . VAL B 1 105 ? 43.346 -57.899 -0.932 1.00 26.35 140 VAL B O 1
ATOM 2978 N N . ASP B 1 106 ? 42.103 -56.476 -2.159 1.00 22.94 141 ASP B N 1
ATOM 2979 C CA . ASP B 1 106 ? 43.023 -56.472 -3.290 1.00 21.79 141 ASP B CA 1
ATOM 2980 C C . ASP B 1 106 ? 44.151 -55.471 -3.114 1.00 21.62 141 ASP B C 1
ATOM 2981 O O . ASP B 1 106 ? 45.303 -55.768 -3.460 1.00 25.50 141 ASP B O 1
ATOM 2986 N N . GLU B 1 107 ? 43.840 -54.275 -2.624 1.00 23.05 142 GLU B N 1
ATOM 2987 C CA . GLU B 1 107 ? 44.837 -53.231 -2.457 1.00 21.10 142 GLU B CA 1
ATOM 2988 C C . GLU B 1 107 ? 44.548 -52.500 -1.157 1.00 22.59 142 GLU B C 1
ATOM 2989 O O . GLU B 1 107 ? 43.395 -52.385 -0.732 1.00 19.47 142 GLU B O 1
ATOM 2995 N N . ILE B 1 108 ? 45.610 -52.032 -0.511 1.00 20.32 143 ILE B N 1
ATOM 2996 C CA . ILE B 1 108 ? 45.511 -51.232 0.703 1.00 16.92 143 ILE B CA 1
ATOM 2997 C C . ILE B 1 108 ? 46.241 -49.931 0.432 1.00 24.91 143 ILE B C 1
ATOM 2998 O O . ILE B 1 108 ? 47.398 -49.949 0.001 1.00 22.12 143 ILE B O 1
ATOM 3003 N N . TYR B 1 109 ? 45.558 -48.811 0.637 1.00 19.68 144 TYR B N 1
ATOM 3004 C CA . TYR B 1 109 ? 46.160 -47.501 0.454 1.00 18.64 144 TYR B CA 1
ATOM 3005 C C . TYR B 1 109 ? 46.328 -46.874 1.827 1.00 20.32 144 TYR B C 1
ATOM 3006 O O . TYR B 1 109 ? 45.380 -46.844 2.617 1.00 18.26 144 TYR B O 1
ATOM 3015 N N . LEU B 1 110 ? 47.531 -46.394 2.116 1.00 18.04 145 LEU B N 1
ATOM 3016 C CA . LEU B 1 110 ? 47.840 -45.791 3.404 1.00 17.30 145 LEU B CA 1
ATOM 3017 C C . LEU B 1 110 ? 47.881 -44.277 3.225 1.00 16.02 145 LEU B C 1
ATOM 3018 O O . LEU B 1 110 ? 48.629 -43.771 2.379 1.00 19.53 145 LEU B O 1
ATOM 3023 N N . THR B 1 111 ? 47.072 -43.554 4.008 1.00 15.19 146 THR B N 1
ATOM 3024 C CA . THR B 1 111 ? 47.209 -42.101 4.018 1.00 17.42 146 THR B CA 1
ATOM 3025 C C . THR B 1 111 ? 48.576 -41.696 4.553 1.00 15.99 146 THR B C 1
ATOM 3026 O O . THR B 1 111 ? 49.195 -40.752 4.046 1.00 18.36 146 THR B O 1
ATOM 3030 N N . HIS B 1 112 ? 49.059 -42.398 5.575 1.00 14.64 147 HIS B N 1
ATOM 3031 C CA . HIS B 1 112 ? 50.392 -42.188 6.140 1.00 16.32 147 HIS B CA 1
ATOM 3032 C C . HIS B 1 112 ? 50.696 -43.375 7.046 1.00 17.53 147 HIS B C 1
ATOM 3033 O O . HIS B 1 112 ? 49.857 -44.264 7.226 1.00 20.23 147 HIS B O 1
ATOM 3040 N N . MET B 1 113 ? 51.901 -43.388 7.625 1.00 18.24 148 MET B N 1
ATOM 3041 C CA . MET B 1 113 ? 52.375 -44.583 8.314 1.00 15.52 148 MET B CA 1
ATOM 3042 C C . MET B 1 113 ? 52.439 -44.442 9.831 1.00 17.54 148 MET B C 1
ATOM 3043 O O . MET B 1 113 ? 53.189 -45.167 10.489 1.00 18.13 148 MET B O 1
ATOM 3048 N N . HIS B 1 114 ? 51.635 -43.561 10.409 1.00 16.45 149 HIS B N 1
ATOM 3049 C CA . HIS B 1 114 ? 51.507 -43.548 11.852 1.00 16.68 149 HIS B CA 1
ATOM 3050 C C . HIS B 1 114 ? 50.889 -44.864 12.327 1.00 14.90 149 HIS B C 1
ATOM 3051 O O . HIS B 1 114 ? 50.185 -45.537 11.562 1.00 18.27 149 HIS B O 1
ATOM 3058 N N . PRO B 1 115 ? 51.172 -45.269 13.569 1.00 17.74 150 PRO B N 1
ATOM 3059 C CA . PRO B 1 115 ? 50.806 -46.629 14.002 1.00 16.00 150 PRO B CA 1
ATOM 3060 C C . PRO B 1 115 ? 49.327 -46.920 13.914 1.00 17.12 150 PRO B C 1
ATOM 3061 O O . PRO B 1 115 ? 48.948 -48.068 13.646 1.00 19.30 150 PRO B O 1
ATOM 3065 N N . ASP B 1 116 ? 48.478 -45.918 14.137 1.00 16.30 151 ASP B N 1
ATOM 3066 C CA . ASP B 1 116 ? 47.034 -46.112 14.128 1.00 14.93 151 ASP B CA 1
ATOM 3067 C C . ASP B 1 116 ? 46.468 -46.238 12.715 1.00 18.30 151 ASP B C 1
ATOM 3068 O O . ASP B 1 116 ? 45.245 -46.336 12.543 1.00 17.29 151 ASP B O 1
ATOM 3073 N N . HIS B 1 117 ? 47.333 -46.251 11.700 1.00 16.97 152 HIS B N 1
ATOM 3074 C CA . HIS B 1 117 ? 46.929 -46.463 10.323 1.00 16.84 152 HIS B CA 1
ATOM 3075 C C . HIS B 1 117 ? 47.599 -47.657 9.677 1.00 16.15 152 HIS B C 1
ATOM 3076 O O . HIS B 1 117 ? 47.036 -48.213 8.727 1.00 18.94 152 HIS B O 1
ATOM 3083 N N . VAL B 1 118 ? 48.764 -48.066 10.169 1.00 16.96 153 VAL B N 1
ATOM 3084 C CA . VAL B 1 118 ? 49.496 -49.194 9.606 1.00 17.48 153 VAL B CA 1
ATOM 3085 C C . VAL B 1 118 ? 49.492 -50.425 10.495 1.00 18.09 153 VAL B C 1
ATOM 3086 O O . VAL B 1 118 ? 49.835 -51.515 10.006 1.00 20.16 153 VAL B O 1
ATOM 3090 N N . GLY B 1 119 ? 49.146 -50.294 11.777 1.00 17.18 154 GLY B N 1
ATOM 3091 C CA . GLY B 1 119 ? 49.278 -51.422 12.683 1.00 20.80 154 GLY B CA 1
ATOM 3092 C C . GLY B 1 119 ? 48.459 -52.617 12.242 1.00 23.64 154 GLY B C 1
ATOM 3093 O O . GLY B 1 119 ? 48.904 -53.765 12.361 1.00 21.53 154 GLY B O 1
ATOM 3094 N N . GLY B 1 120 ? 47.269 -52.361 11.693 1.00 19.25 155 GLY B N 1
ATOM 3095 C CA . GLY B 1 120 ? 46.382 -53.419 11.243 1.00 17.81 155 GLY B CA 1
ATOM 3096 C C . GLY B 1 120 ? 46.941 -54.266 10.115 1.00 21.62 155 GLY B C 1
ATOM 3097 O O . GLY B 1 120 ? 46.335 -55.289 9.776 1.00 22.96 155 GLY B O 1
ATOM 3098 N N . LEU B 1 121 ? 48.074 -53.874 9.527 1.00 19.86 156 LEU B N 1
ATOM 3099 C CA . LEU B 1 121 ? 48.632 -54.646 8.421 1.00 21.96 156 LEU B CA 1
ATOM 3100 C C . LEU B 1 121 ? 49.165 -56.013 8.852 1.00 22.80 156 LEU B C 1
ATOM 3101 O O . LEU B 1 121 ? 49.310 -56.901 8.003 1.00 23.05 156 LEU B O 1
ATOM 3106 N N . MET B 1 122 ? 49.470 -56.206 10.133 1.00 19.64 157 MET B N 1
ATOM 3107 C CA . MET B 1 122 ? 50.053 -57.453 10.612 1.00 25.55 157 MET B CA 1
ATOM 3108 C C . MET B 1 122 ? 49.190 -58.054 11.714 1.00 27.37 157 MET B C 1
ATOM 3109 O O . MET B 1 122 ? 48.661 -57.334 12.566 1.00 25.56 157 MET B O 1
ATOM 3114 N N . VAL B 1 123 ? 49.051 -59.377 11.691 1.00 30.54 158 VAL B N 1
ATOM 3115 C CA . VAL B 1 123 ? 48.514 -60.140 12.814 1.00 28.22 158 VAL B CA 1
ATOM 3116 C C . VAL B 1 123 ? 49.669 -60.990 13.326 1.00 31.98 158 VAL B C 1
ATOM 3117 O O . VAL B 1 123 ? 49.968 -62.055 12.772 1.00 34.15 158 VAL B O 1
ATOM 3121 N N . GLY B 1 124 ? 50.341 -60.521 14.373 1.00 32.05 159 GLY B N 1
ATOM 3122 C CA . GLY B 1 124 ? 51.573 -61.177 14.777 1.00 32.21 159 GLY B CA 1
ATOM 3123 C C . GLY B 1 124 ? 52.595 -61.092 13.658 1.00 38.23 159 GLY B C 1
ATOM 3124 O O . GLY B 1 124 ? 52.825 -60.025 13.078 1.00 36.08 159 GLY B O 1
ATOM 3125 N N . GLU B 1 125 ? 53.203 -62.231 13.332 1.00 37.98 160 GLU B N 1
ATOM 3126 C CA . GLU B 1 125 ? 54.193 -62.319 12.267 1.00 30.09 160 GLU B CA 1
ATOM 3127 C C . GLU B 1 125 ? 53.575 -62.622 10.905 1.00 36.82 160 GLU B C 1
ATOM 3128 O O . GLU B 1 125 ? 54.312 -62.820 9.934 1.00 39.22 160 GLU B O 1
ATOM 3134 N N . GLN B 1 126 ? 52.249 -62.650 10.809 1.00 31.44 161 GLN B N 1
ATOM 3135 C CA . GLN B 1 126 ? 51.549 -62.990 9.578 1.00 30.20 161 GLN B CA 1
ATOM 3136 C C . GLN B 1 126 ? 50.957 -61.736 8.948 1.00 26.76 161 GLN B C 1
ATOM 3137 O O . GLN B 1 126 ? 50.471 -60.844 9.652 1.00 28.62 161 GLN B O 1
ATOM 3143 N N . LEU B 1 127 ? 51.003 -61.674 7.617 1.00 24.94 162 LEU B N 1
ATOM 3144 C CA . LEU B 1 127 ? 50.300 -60.621 6.900 1.00 24.04 162 LEU B CA 1
ATOM 3145 C C . LEU B 1 127 ? 48.812 -60.696 7.220 1.00 23.05 162 LEU B C 1
ATOM 3146 O O . LEU B 1 127 ? 48.176 -61.740 7.047 1.00 26.60 162 LEU B O 1
ATOM 3151 N N . ALA B 1 128 ? 48.250 -59.585 7.687 1.00 23.48 163 ALA B N 1
ATOM 3152 C CA . ALA B 1 128 ? 46.822 -59.571 7.956 1.00 21.68 163 ALA B CA 1
ATOM 3153 C C . ALA B 1 128 ? 45.997 -59.634 6.677 1.00 30.30 163 ALA B C 1
ATOM 3154 O O . ALA B 1 128 ? 44.850 -60.091 6.715 1.00 26.23 163 ALA B O 1
ATOM 3156 N N . PHE B 1 129 ? 46.549 -59.187 5.549 1.00 23.59 164 PHE B N 1
ATOM 3157 C CA . PHE B 1 129 ? 45.827 -59.136 4.277 1.00 28.21 164 PHE B CA 1
ATOM 3158 C C . PHE B 1 129 ? 46.669 -59.876 3.255 1.00 24.74 164 PHE B C 1
ATOM 3159 O O . PHE B 1 129 ? 47.484 -59.276 2.540 1.00 27.86 164 PHE B O 1
ATOM 3167 N N . PRO B 1 130 ? 46.521 -61.202 3.190 1.00 25.79 165 PRO B N 1
ATOM 3168 C CA . PRO B 1 130 ? 47.521 -62.032 2.500 1.00 27.69 165 PRO B CA 1
ATOM 3169 C C . PRO B 1 130 ? 47.563 -61.859 0.989 1.00 30.79 165 PRO B C 1
ATOM 3170 O O . PRO B 1 130 ? 48.534 -62.313 0.368 1.00 30.11 165 PRO B O 1
ATOM 3174 N N . ASN B 1 131 ? 46.557 -61.235 0.376 1.00 29.36 166 ASN B N 1
ATOM 3175 C CA . ASN B 1 131 ? 46.530 -61.065 -1.070 1.00 32.20 166 ASN B CA 1
ATOM 3176 C C . ASN B 1 131 ? 46.663 -59.616 -1.511 1.00 32.83 166 ASN B C 1
ATOM 3177 O O . ASN B 1 131 ? 46.684 -59.351 -2.717 1.00 33.73 166 ASN B O 1
ATOM 3182 N N . ALA B 1 132 ? 46.762 -58.680 -0.577 1.00 25.63 167 ALA B N 1
ATOM 3183 C CA . ALA B 1 132 ? 46.711 -57.264 -0.900 1.00 26.78 167 ALA B CA 1
ATOM 3184 C C . ALA B 1 132 ? 48.081 -56.739 -1.312 1.00 29.85 167 ALA B C 1
ATOM 3185 O O . ALA B 1 132 ? 49.114 -57.173 -0.793 1.00 29.34 167 ALA B O 1
ATOM 3187 N N . VAL B 1 133 ? 48.078 -55.809 -2.263 1.00 24.38 168 VAL B N 1
ATOM 3188 C CA . VAL B 1 133 ? 49.232 -54.966 -2.552 1.00 29.66 168 VAL B CA 1
ATOM 3189 C C . VAL B 1 133 ? 49.047 -53.667 -1.782 1.00 25.76 168 VAL B C 1
ATOM 3190 O O . VAL B 1 133 ? 47.986 -53.036 -1.862 1.00 24.27 168 VAL B O 1
ATOM 3194 N N . VAL B 1 134 ? 50.061 -53.271 -1.025 1.00 24.55 169 VAL B N 1
ATOM 3195 C CA . VAL B 1 134 ? 50.005 -52.052 -0.230 1.00 22.16 169 VAL B CA 1
ATOM 3196 C C . VAL B 1 134 ? 50.630 -50.925 -1.037 1.00 25.51 169 VAL B C 1
ATOM 3197 O O . VAL B 1 134 ? 51.660 -51.114 -1.695 1.00 24.95 169 VAL B O 1
ATOM 3201 N N . ARG B 1 135 ? 49.999 -49.757 -1.003 1.00 20.33 170 ARG B N 1
ATOM 3202 C CA . ARG B 1 135 ? 50.466 -48.603 -1.751 1.00 20.36 170 ARG B CA 1
ATOM 3203 C C . ARG B 1 135 ? 50.485 -47.402 -0.815 1.00 23.36 170 ARG B C 1
ATOM 3204 O O . ARG B 1 135 ? 49.607 -47.253 0.044 1.00 21.16 170 ARG B O 1
ATOM 3212 N N . ALA B 1 136 ? 51.511 -46.571 -0.964 1.00 22.25 171 ALA B N 1
ATOM 3213 C CA . ALA B 1 136 ? 51.646 -45.319 -0.233 1.00 17.82 171 ALA B CA 1
ATOM 3214 C C . ALA B 1 136 ? 52.614 -44.455 -1.023 1.00 24.00 171 ALA B C 1
ATOM 3215 O O . ALA B 1 136 ? 53.275 -44.929 -1.950 1.00 23.01 171 ALA B O 1
ATOM 3217 N N . ASP B 1 137 ? 52.691 -43.178 -0.660 1.00 19.60 172 ASP B N 1
ATOM 3218 C CA . ASP B 1 137 ? 53.594 -42.294 -1.385 1.00 21.30 172 ASP B CA 1
ATOM 3219 C C . ASP B 1 137 ? 55.040 -42.656 -1.071 1.00 23.05 172 ASP B C 1
ATOM 3220 O O . ASP B 1 137 ? 55.369 -43.061 0.053 1.00 20.70 172 ASP B O 1
ATOM 3225 N N . GLN B 1 138 ? 55.900 -42.517 -2.084 1.00 22.99 173 GLN B N 1
ATOM 3226 C CA . GLN B 1 138 ? 57.312 -42.855 -1.924 1.00 23.79 173 GLN B CA 1
ATOM 3227 C C . GLN B 1 138 ? 57.958 -42.036 -0.810 1.00 22.07 173 GLN B C 1
ATOM 3228 O O . GLN B 1 138 ? 58.836 -42.534 -0.097 1.00 27.07 173 GLN B O 1
ATOM 3234 N N . LYS B 1 139 ? 57.548 -40.775 -0.649 1.00 22.35 174 LYS B N 1
ATOM 3235 C CA . LYS B 1 139 ? 58.100 -39.948 0.425 1.00 25.70 174 LYS B CA 1
ATOM 3236 C C . LYS B 1 139 ? 57.771 -40.522 1.804 1.00 27.11 174 LYS B C 1
ATOM 3237 O O . LYS B 1 139 ? 58.616 -40.511 2.713 1.00 25.72 174 LYS B O 1
ATOM 3243 N N . GLU B 1 140 ? 56.551 -41.045 1.968 1.00 20.84 175 GLU B N 1
ATOM 3244 C CA . GLU B 1 140 ? 56.138 -41.639 3.237 1.00 19.30 175 GLU B CA 1
ATOM 3245 C C . GLU B 1 140 ? 56.995 -42.854 3.575 1.00 22.05 175 GLU B C 1
ATOM 3246 O O . GLU B 1 140 ? 57.566 -42.952 4.675 1.00 23.03 175 GLU B O 1
ATOM 3252 N N . ALA B 1 141 ? 57.112 -43.783 2.623 1.00 21.51 176 ALA B N 1
ATOM 3253 C CA . ALA B 1 141 ? 57.900 -44.985 2.847 1.00 20.18 176 ALA B CA 1
ATOM 3254 C C . ALA B 1 141 ? 59.367 -44.646 3.068 1.00 22.99 176 ALA B C 1
ATOM 3255 O O . ALA B 1 141 ? 60.015 -45.209 3.960 1.00 28.42 176 ALA B O 1
ATOM 3257 N N . ASP B 1 142 ? 59.910 -43.722 2.268 1.00 22.24 177 ASP B N 1
ATOM 3258 C CA . ASP B 1 142 ? 61.313 -43.364 2.413 1.00 29.20 177 ASP B CA 1
ATOM 3259 C C . ASP B 1 142 ? 61.595 -42.766 3.781 1.00 23.73 177 ASP B C 1
ATOM 3260 O O . ASP B 1 142 ? 62.674 -42.991 4.340 1.00 24.78 177 ASP B O 1
ATOM 3265 N N . PHE B 1 143 ? 60.651 -42.007 4.336 1.00 24.12 178 PHE B N 1
ATOM 3266 C CA . PHE B 1 143 ? 60.880 -41.429 5.653 1.00 26.02 178 PHE B CA 1
ATOM 3267 C C . PHE B 1 143 ? 60.759 -42.479 6.754 1.00 20.72 178 PHE B C 1
ATOM 3268 O O . PHE B 1 143 ? 61.691 -42.669 7.550 1.00 24.18 178 PHE B O 1
ATOM 3276 N N . TRP B 1 144 ? 59.618 -43.176 6.817 1.00 23.25 179 TRP B N 1
ATOM 3277 C CA . TRP B 1 144 ? 59.340 -44.022 7.978 1.00 22.64 179 TRP B CA 1
ATOM 3278 C C . TRP B 1 144 ? 60.102 -45.342 7.988 1.00 26.76 179 TRP B C 1
ATOM 3279 O O . TRP B 1 144 ? 60.298 -45.915 9.067 1.00 24.36 179 TRP B O 1
ATOM 3290 N N . LEU B 1 145 ? 60.526 -45.851 6.835 1.00 21.97 180 LEU B N 1
ATOM 3291 C CA . LEU B 1 145 ? 61.230 -47.125 6.799 1.00 25.26 180 LEU B CA 1
ATOM 3292 C C . LEU B 1 145 ? 62.745 -46.959 6.823 1.00 27.29 180 LEU B C 1
ATOM 3293 O O . LEU B 1 145 ? 63.471 -47.944 6.647 1.00 33.26 180 LEU B O 1
ATOM 3298 N N . SER B 1 146 ? 63.226 -45.736 7.047 1.00 30.09 181 SER B N 1
ATOM 3299 C CA . SER B 1 146 ? 64.651 -45.432 7.117 1.00 33.76 181 SER B CA 1
ATOM 3300 C C . SER B 1 146 ? 65.218 -45.826 8.476 1.00 29.66 181 SER B C 1
ATOM 3301 O O . SER B 1 146 ? 64.835 -45.262 9.507 1.00 28.76 181 SER B O 1
ATOM 3304 N N . GLN B 1 147 ? 66.159 -46.769 8.471 1.00 28.08 182 GLN B N 1
ATOM 3305 C CA . GLN B 1 147 ? 66.875 -47.102 9.697 1.00 30.59 182 GLN B CA 1
ATOM 3306 C C . GLN B 1 147 ? 67.611 -45.892 10.259 1.00 30.59 182 GLN B C 1
ATOM 3307 O O . GLN B 1 147 ? 67.650 -45.693 11.479 1.00 32.68 182 GLN B O 1
ATOM 3313 N N . THR B 1 148 ? 68.222 -45.082 9.392 1.00 32.39 183 THR B N 1
ATOM 3314 C CA . THR B 1 148 ? 68.952 -43.915 9.883 1.00 34.66 183 THR B CA 1
ATOM 3315 C C . THR B 1 148 ? 68.017 -42.918 10.565 1.00 37.24 183 THR B C 1
ATOM 3316 O O . THR B 1 148 ? 68.368 -42.336 11.601 1.00 34.21 183 THR B O 1
ATOM 3320 N N . ASN B 1 149 ? 66.818 -42.718 10.011 1.00 31.24 184 ASN B N 1
ATOM 3321 C CA . ASN B 1 149 ? 65.858 -41.822 10.650 1.00 31.97 184 ASN B CA 1
ATOM 3322 C C . ASN B 1 149 ? 65.449 -42.337 12.022 1.00 28.92 184 ASN B C 1
ATOM 3323 O O . ASN B 1 149 ? 65.327 -41.557 12.976 1.00 34.58 184 ASN B O 1
ATOM 3328 N N . LEU B 1 150 ? 65.217 -43.645 12.138 1.00 27.04 185 LEU B N 1
ATOM 3329 C CA . LEU B 1 150 ? 64.884 -44.216 13.437 1.00 29.15 185 LEU B CA 1
ATOM 3330 C C . LEU B 1 150 ? 66.040 -44.047 14.418 1.00 49.01 185 LEU B C 1
ATOM 3331 O O . LEU B 1 150 ? 65.831 -43.670 15.578 1.00 32.09 185 LEU B O 1
ATOM 3336 N N . ASP B 1 151 ? 67.271 -44.290 13.963 1.00 32.20 186 ASP B N 1
ATOM 3337 C CA . ASP B 1 151 ? 68.426 -44.177 14.841 1.00 39.04 186 ASP B CA 1
ATOM 3338 C C . ASP B 1 151 ? 68.651 -42.746 15.309 1.00 42.59 186 ASP B C 1
ATOM 3339 O O . ASP B 1 151 ? 69.259 -42.538 16.366 1.00 49.91 186 ASP B O 1
ATOM 3344 N N . LYS B 1 152 ? 68.172 -41.763 14.548 1.00 42.20 187 LYS B N 1
ATOM 3345 C CA . LYS B 1 152 ? 68.301 -40.356 14.897 1.00 37.29 187 LYS B CA 1
ATOM 3346 C C . LYS B 1 152 ? 66.997 -39.764 15.423 1.00 40.87 187 LYS B C 1
ATOM 3347 O O . LYS B 1 152 ? 66.893 -38.539 15.558 1.00 47.08 187 LYS B O 1
ATOM 3353 N N . ALA B 1 153 ? 66.008 -40.603 15.717 1.00 35.73 188 ALA B N 1
ATOM 3354 C CA . ALA B 1 153 ? 64.729 -40.113 16.207 1.00 38.59 188 ALA B CA 1
ATOM 3355 C C . ALA B 1 153 ? 64.901 -39.455 17.575 1.00 53.36 188 ALA B C 1
ATOM 3356 O O . ALA B 1 153 ? 65.599 -39.992 18.442 1.00 36.05 188 ALA B O 1
ATOM 3358 N N . PRO B 1 154 ? 64.268 -38.300 17.800 1.00 36.55 189 PRO B N 1
ATOM 3359 C CA . PRO B 1 154 ? 64.521 -37.528 19.024 1.00 41.20 189 PRO B CA 1
ATOM 3360 C C . PRO B 1 154 ? 64.047 -38.190 20.313 1.00 53.81 189 PRO B C 1
ATOM 3361 O O . PRO B 1 154 ? 64.799 -38.213 21.293 1.00 62.20 189 PRO B O 1
ATOM 3365 N N . ASP B 1 155 ? 62.818 -38.709 20.353 1.00 37.77 190 ASP B N 1
ATOM 3366 C CA . ASP B 1 155 ? 62.264 -39.228 21.598 1.00 35.94 190 ASP B CA 1
ATOM 3367 C C . ASP B 1 155 ? 61.692 -40.629 21.390 1.00 44.01 190 ASP B C 1
ATOM 3368 O O . ASP B 1 155 ? 61.693 -41.178 20.282 1.00 36.50 190 ASP B O 1
ATOM 3373 N N . ASP B 1 156 ? 61.173 -41.197 22.481 1.00 36.03 191 ASP B N 1
ATOM 3374 C CA . ASP B 1 156 ? 60.652 -42.557 22.435 1.00 31.11 191 ASP B CA 1
ATOM 3375 C C . ASP B 1 156 ? 59.377 -42.641 21.608 1.00 30.93 191 ASP B C 1
ATOM 3376 O O . ASP B 1 156 ? 59.136 -43.658 20.952 1.00 32.90 191 ASP B O 1
ATOM 3381 N N . GLU B 1 157 ? 58.545 -41.597 21.632 1.00 37.63 192 GLU B N 1
ATOM 3382 C CA . GLU B 1 157 ? 57.326 -41.613 20.827 1.00 33.15 192 GLU B CA 1
ATOM 3383 C C . GLU B 1 157 ? 57.657 -41.742 19.345 1.00 31.25 192 GLU B C 1
ATOM 3384 O O . GLU B 1 157 ? 57.095 -42.586 18.632 1.00 26.46 192 GLU B O 1
ATOM 3390 N N . SER B 1 158 ? 58.590 -40.916 18.866 1.00 28.13 193 SER B N 1
ATOM 3391 C CA . SER B 1 158 ? 58.974 -40.978 17.459 1.00 30.45 193 SER B CA 1
ATOM 3392 C C . SER B 1 158 ? 59.642 -42.306 17.121 1.00 25.75 193 SER B C 1
ATOM 3393 O O . SER B 1 158 ? 59.339 -42.912 16.084 1.00 24.78 193 SER B O 1
ATOM 3396 N N . LYS B 1 159 ? 60.559 -42.773 17.980 1.00 25.72 194 LYS B N 1
ATOM 3397 C CA . LYS B 1 159 ? 61.168 -44.083 17.757 1.00 31.71 194 LYS B CA 1
ATOM 3398 C C . LYS B 1 159 ? 60.108 -45.168 17.627 1.00 23.56 194 LYS B C 1
ATOM 3399 O O . LYS B 1 159 ? 60.213 -46.050 16.767 1.00 27.81 194 LYS B O 1
ATOM 3405 N N . GLY B 1 160 ? 59.091 -45.132 18.489 1.00 22.98 195 GLY B N 1
ATOM 3406 C CA . GLY B 1 160 ? 58.023 -46.114 18.397 1.00 23.26 195 GLY B CA 1
ATOM 3407 C C . GLY B 1 160 ? 57.258 -46.011 17.094 1.00 26.76 195 GLY B C 1
ATOM 3408 O O . GLY B 1 160 ? 56.818 -47.021 16.539 1.00 24.52 195 GLY B O 1
ATOM 3409 N N . PHE B 1 161 ? 57.082 -44.786 16.590 1.00 22.00 196 PHE B N 1
ATOM 3410 C CA . PHE B 1 161 ? 56.444 -44.608 15.287 1.00 17.89 196 PHE B CA 1
ATOM 3411 C C . PHE B 1 161 ? 57.255 -45.300 14.196 1.00 23.13 196 PHE B C 1
ATOM 3412 O O . PHE B 1 161 ? 56.714 -46.055 13.377 1.00 21.97 196 PHE B O 1
ATOM 3420 N N . PHE B 1 162 ? 58.565 -45.044 14.170 1.00 21.28 197 PHE B N 1
ATOM 3421 C CA . PHE B 1 162 ? 59.416 -45.694 13.175 1.00 21.74 197 PHE B CA 1
ATOM 3422 C C . PHE B 1 162 ? 59.346 -47.211 13.299 1.00 21.35 197 PHE B C 1
ATOM 3423 O O . PHE B 1 162 ? 59.196 -47.924 12.296 1.00 22.73 197 PHE B O 1
ATOM 3431 N N . LYS B 1 163 ? 59.465 -47.723 14.526 1.00 22.57 198 LYS B N 1
ATOM 3432 C CA . LYS B 1 163 ? 59.474 -49.169 14.729 1.00 22.12 198 LYS B CA 1
ATOM 3433 C C . LYS B 1 163 ? 58.157 -49.798 14.299 1.00 24.51 198 LYS B C 1
ATOM 3434 O O . LYS B 1 163 ? 58.149 -50.871 13.687 1.00 24.63 198 LYS B O 1
ATOM 3440 N N . GLY B 1 164 ? 57.033 -49.148 14.615 1.00 23.33 199 GLY B N 1
ATOM 3441 C CA . GLY B 1 164 ? 55.743 -49.651 14.172 1.00 22.28 199 GLY B CA 1
ATOM 3442 C C . GLY B 1 164 ? 55.589 -49.639 12.663 1.00 20.23 199 GLY B C 1
ATOM 3443 O O . GLY B 1 164 ? 55.064 -50.593 12.077 1.00 22.76 199 GLY B O 1
ATOM 3444 N N . ALA B 1 165 ? 56.043 -48.562 12.008 1.00 21.77 200 ALA B N 1
ATOM 3445 C CA . ALA B 1 165 ? 55.971 -48.519 10.547 1.00 19.76 200 ALA B CA 1
ATOM 3446 C C . ALA B 1 165 ? 56.785 -49.645 9.928 1.00 22.76 200 ALA B C 1
ATOM 3447 O O . ALA B 1 165 ? 56.332 -50.305 8.985 1.00 22.02 200 ALA B O 1
ATOM 3449 N N . MET B 1 166 ? 57.998 -49.875 10.443 1.00 21.76 201 MET B N 1
ATOM 3450 C CA . MET B 1 166 ? 58.840 -50.939 9.901 1.00 20.78 201 MET B CA 1
ATOM 3451 C C . MET B 1 166 ? 58.229 -52.311 10.149 1.00 20.43 201 MET B C 1
ATOM 3452 O O . MET B 1 166 ? 58.149 -53.136 9.229 1.00 26.49 201 MET B O 1
ATOM 3457 N N . ALA B 1 167 ? 57.752 -52.559 11.375 1.00 20.04 202 ALA B N 1
ATOM 3458 C CA . ALA B 1 167 ? 57.165 -53.855 11.689 1.00 25.11 202 ALA B CA 1
ATOM 3459 C C . ALA B 1 167 ? 55.931 -54.126 10.841 1.00 22.87 202 ALA B C 1
ATOM 3460 O O . ALA B 1 167 ? 55.664 -55.283 10.486 1.00 25.28 202 ALA B O 1
ATOM 3462 N N . SER B 1 168 ? 55.178 -53.078 10.490 1.00 20.68 203 SER B N 1
ATOM 3463 C CA . SER B 1 168 ? 53.932 -53.247 9.753 1.00 21.72 203 SER B CA 1
ATOM 3464 C C . SER B 1 168 ? 54.131 -53.326 8.243 1.00 25.36 203 SER B C 1
ATOM 3465 O O . SER B 1 168 ? 53.420 -54.085 7.571 1.00 24.70 203 SER B O 1
ATOM 3468 N N . LEU B 1 169 ? 55.054 -52.538 7.680 1.00 23.51 204 LEU B N 1
ATOM 3469 C CA . LEU B 1 169 ? 55.206 -52.533 6.231 1.00 22.22 204 LEU B CA 1
ATOM 3470 C C . LEU B 1 169 ? 56.290 -53.460 5.713 1.00 18.69 204 LEU B C 1
ATOM 3471 O O . LEU B 1 169 ? 56.136 -54.013 4.620 1.00 23.71 204 LEU B O 1
ATOM 3476 N N . ASN B 1 170 ? 57.404 -53.608 6.437 1.00 20.58 205 ASN B N 1
ATOM 3477 C CA . ASN B 1 170 ? 58.512 -54.398 5.913 1.00 24.38 205 ASN B CA 1
ATOM 3478 C C . ASN B 1 170 ? 58.125 -55.811 5.489 1.00 30.66 205 ASN B C 1
ATOM 3479 O O . ASN B 1 170 ? 58.668 -56.278 4.474 1.00 27.96 205 ASN B O 1
ATOM 3484 N N . PRO B 1 171 ? 57.246 -56.542 6.191 1.00 25.39 206 PRO B N 1
ATOM 3485 C CA . PRO B 1 171 ? 56.850 -57.868 5.680 1.00 25.43 206 PRO B CA 1
ATOM 3486 C C . PRO B 1 171 ? 56.191 -57.818 4.311 1.00 30.10 206 PRO B C 1
ATOM 3487 O O . PRO B 1 171 ? 56.328 -58.770 3.529 1.00 31.94 206 PRO B O 1
ATOM 3491 N N . TYR B 1 172 ? 55.465 -56.742 4.001 1.00 25.47 207 TYR B N 1
ATOM 3492 C CA . TYR B 1 172 ? 54.880 -56.599 2.672 1.00 25.75 207 TYR B CA 1
ATOM 3493 C C . TYR B 1 172 ? 55.938 -56.214 1.647 1.00 29.73 207 TYR B C 1
ATOM 3494 O O . TYR B 1 172 ? 55.901 -56.685 0.504 1.00 30.05 207 TYR B O 1
ATOM 3503 N N . VAL B 1 173 ? 56.886 -55.360 2.040 1.00 27.57 208 VAL B N 1
ATOM 3504 C CA . VAL B 1 173 ? 57.990 -55.018 1.146 1.00 31.59 208 VAL B CA 1
ATOM 3505 C C . VAL B 1 173 ? 58.756 -56.276 0.773 1.00 29.48 208 VAL B C 1
ATOM 3506 O O . VAL B 1 173 ? 59.056 -56.522 -0.400 1.00 32.33 208 VAL B O 1
ATOM 3510 N N . LYS B 1 174 ? 59.052 -57.107 1.774 1.00 29.56 209 LYS B N 1
ATOM 3511 C CA . LYS B 1 174 ? 59.828 -58.322 1.556 1.00 34.11 209 LYS B CA 1
ATOM 3512 C C . LYS B 1 174 ? 59.081 -59.295 0.659 1.00 34.60 209 LYS B C 1
ATOM 3513 O O . LYS B 1 174 ? 59.700 -60.003 -0.144 1.00 38.12 209 LYS B O 1
ATOM 3519 N N . ALA B 1 175 ? 57.753 -59.337 0.774 1.00 30.20 210 ALA B N 1
ATOM 3520 C CA . ALA B 1 175 ? 56.927 -60.213 -0.046 1.00 36.83 210 ALA B CA 1
ATOM 3521 C C . ALA B 1 175 ? 56.670 -59.655 -1.440 1.00 35.74 210 ALA B C 1
ATOM 3522 O O . ALA B 1 175 ? 55.945 -60.288 -2.215 1.00 33.86 210 ALA B O 1
ATOM 3524 N N . GLY B 1 176 ? 57.240 -58.499 -1.777 1.00 33.00 211 GLY B N 1
ATOM 3525 C CA . GLY B 1 176 ? 57.001 -57.913 -3.079 1.00 32.45 211 GLY B CA 1
ATOM 3526 C C . GLY B 1 176 ? 55.640 -57.284 -3.227 1.00 40.00 211 GLY B C 1
ATOM 3527 O O . GLY B 1 176 ? 55.171 -57.091 -4.355 1.00 34.93 211 GLY B O 1
ATOM 3528 N N . LYS B 1 177 ? 54.982 -56.959 -2.115 1.00 33.63 212 LYS B N 1
ATOM 3529 C CA . LYS B 1 177 ? 53.625 -56.438 -2.138 1.00 27.26 212 LYS B CA 1
ATOM 3530 C C . LYS B 1 177 ? 53.534 -54.971 -1.734 1.00 28.61 212 LYS B C 1
ATOM 3531 O O . LYS B 1 177 ? 52.448 -54.503 -1.390 1.00 32.79 212 LYS B O 1
ATOM 3537 N N . PHE B 1 178 ? 54.636 -54.228 -1.764 1.00 26.44 213 PHE B N 1
ATOM 3538 C CA . PHE B 1 178 ? 54.576 -52.786 -1.553 1.00 28.16 213 PHE B CA 1
ATOM 3539 C C . PHE B 1 178 ? 54.876 -52.083 -2.869 1.00 25.76 213 PHE B C 1
ATOM 3540 O O . PHE B 1 178 ? 55.923 -52.320 -3.479 1.00 29.46 213 PHE B O 1
ATOM 3548 N N . LYS B 1 179 ? 53.957 -51.228 -3.303 1.00 26.78 214 LYS B N 1
ATOM 3549 C CA . LYS B 1 179 ? 54.043 -50.553 -4.595 1.00 26.04 214 LYS B CA 1
ATOM 3550 C C . LYS B 1 179 ? 53.808 -49.068 -4.364 1.00 24.22 214 LYS B C 1
ATOM 3551 O O . LYS B 1 179 ? 52.657 -48.606 -4.327 1.00 26.19 214 LYS B O 1
ATOM 3557 N N . PRO B 1 180 ? 54.872 -48.287 -4.194 1.00 25.75 215 PRO B N 1
ATOM 3558 C CA . PRO B 1 180 ? 54.691 -46.856 -3.940 1.00 24.35 215 PRO B CA 1
ATOM 3559 C C . PRO B 1 180 ? 54.200 -46.127 -5.183 1.00 27.47 215 PRO B C 1
ATOM 3560 O O . PRO B 1 180 ? 54.240 -46.640 -6.302 1.00 28.17 215 PRO B O 1
ATOM 3564 N N . PHE B 1 181 ? 53.682 -44.925 -4.958 1.00 23.24 216 PHE B N 1
ATOM 3565 C CA . PHE B 1 181 ? 53.428 -43.964 -6.023 1.00 29.00 216 PHE B CA 1
ATOM 3566 C C . PHE B 1 181 ? 54.093 -42.654 -5.618 1.00 31.08 216 PHE B C 1
ATOM 3567 O O . PHE B 1 181 ? 54.631 -42.529 -4.514 1.00 27.55 216 PHE B O 1
ATOM 3575 N N . SER B 1 182 ? 54.056 -41.661 -6.502 1.00 25.83 217 SER B N 1
ATOM 3576 C CA . SER B 1 182 ? 54.658 -40.362 -6.213 1.00 30.67 217 SER B CA 1
ATOM 3577 C C . SER B 1 182 ? 53.685 -39.263 -6.612 1.00 29.04 217 SER B C 1
ATOM 3578 O O . SER B 1 182 ? 53.398 -39.084 -7.799 1.00 36.78 217 SER B O 1
ATOM 3581 N N . GLY B 1 183 ? 53.188 -38.527 -5.618 1.00 30.20 218 GLY B N 1
ATOM 3582 C CA . GLY B 1 183 ? 52.268 -37.437 -5.869 1.00 35.54 218 GLY B CA 1
ATOM 3583 C C . GLY B 1 183 ? 50.940 -37.921 -6.432 1.00 28.40 218 GLY B C 1
ATOM 3584 O O . GLY B 1 183 ? 50.552 -39.085 -6.299 1.00 32.54 218 GLY B O 1
ATOM 3585 N N . ASN B 1 184 ? 50.242 -36.991 -7.081 1.00 28.94 219 ASN B N 1
ATOM 3586 C CA . ASN B 1 184 ? 48.935 -37.287 -7.658 1.00 26.59 219 ASN B CA 1
ATOM 3587 C C . ASN B 1 184 ? 49.036 -38.429 -8.660 1.00 34.05 219 ASN B C 1
ATOM 3588 O O . ASN B 1 184 ? 49.809 -38.357 -9.622 1.00 31.19 219 ASN B O 1
ATOM 3593 N N . THR B 1 185 ? 48.250 -39.483 -8.429 1.00 27.08 220 THR B N 1
ATOM 3594 C CA . THR B 1 185 ? 48.340 -40.706 -9.219 1.00 29.64 220 THR B CA 1
ATOM 3595 C C . THR B 1 185 ? 46.972 -41.368 -9.267 1.00 26.41 220 THR B C 1
ATOM 3596 O O . THR B 1 185 ? 46.347 -41.568 -8.221 1.00 27.25 220 THR B O 1
ATOM 3600 N N . ASP B 1 186 ? 46.519 -41.718 -10.468 1.00 26.94 221 ASP B N 1
ATOM 3601 C CA . ASP B 1 186 ? 45.381 -42.617 -10.604 1.00 28.60 221 ASP B CA 1
ATOM 3602 C C . ASP B 1 186 ? 45.786 -43.993 -10.096 1.00 27.14 221 ASP B C 1
ATOM 3603 O O . ASP B 1 186 ? 46.771 -44.575 -10.561 1.00 29.07 221 ASP B O 1
ATOM 3608 N N . LEU B 1 187 ? 45.061 -44.483 -9.111 1.00 29.71 222 LEU B N 1
ATOM 3609 C CA . LEU B 1 187 ? 45.120 -45.851 -8.630 1.00 24.30 222 LEU B CA 1
ATOM 3610 C C . LEU B 1 187 ? 44.023 -46.625 -9.360 1.00 42.89 222 LEU B C 1
ATOM 3611 O O . LEU B 1 187 ? 43.645 -46.256 -10.477 1.00 62.90 222 LEU B O 1
ATOM 3616 N N . VAL B 1 188 ? 43.564 -47.736 -8.786 1.00 30.01 223 VAL B N 1
ATOM 3617 C CA . VAL B 1 188 ? 42.504 -48.536 -9.412 1.00 39.29 223 VAL B CA 1
ATOM 3618 C C . VAL B 1 188 ? 41.376 -47.641 -9.921 1.00 32.60 223 VAL B C 1
ATOM 3619 O O . VAL B 1 188 ? 41.124 -46.571 -9.341 1.00 35.22 223 VAL B O 1
ATOM 3623 N N . PRO B 1 189 ? 40.695 -48.016 -11.014 1.00 35.79 224 PRO B N 1
ATOM 3624 C CA . PRO B 1 189 ? 39.614 -47.169 -11.543 1.00 28.33 224 PRO B CA 1
ATOM 3625 C C . PRO B 1 189 ? 38.622 -46.713 -10.486 1.00 28.54 224 PRO B C 1
ATOM 3626 O O . PRO B 1 189 ? 38.033 -47.530 -9.768 1.00 33.63 224 PRO B O 1
ATOM 3630 N N . GLY B 1 190 ? 38.466 -45.395 -10.371 1.00 25.85 225 GLY B N 1
ATOM 3631 C CA . GLY B 1 190 ? 37.584 -44.796 -9.395 1.00 30.34 225 GLY B CA 1
ATOM 3632 C C . GLY B 1 190 ? 38.261 -44.282 -8.142 1.00 28.35 225 GLY B C 1
ATOM 3633 O O . GLY B 1 190 ? 37.581 -43.681 -7.300 1.00 23.32 225 GLY B O 1
ATOM 3634 N N . ILE B 1 191 ? 39.562 -44.518 -7.968 1.00 23.68 226 ILE B N 1
ATOM 3635 C CA . ILE B 1 191 ? 40.286 -44.038 -6.795 1.00 23.75 226 ILE B CA 1
ATOM 3636 C C . ILE B 1 191 ? 41.591 -43.396 -7.242 1.00 27.66 226 ILE B C 1
ATOM 3637 O O . ILE B 1 191 ? 42.339 -43.981 -8.033 1.00 26.17 226 ILE B O 1
ATOM 3642 N N . LYS B 1 192 ? 41.868 -42.208 -6.719 1.00 23.76 227 LYS B N 1
ATOM 3643 C CA . LYS B 1 192 ? 43.055 -41.444 -7.071 1.00 24.71 227 LYS B CA 1
ATOM 3644 C C . LYS B 1 192 ? 43.783 -41.049 -5.793 1.00 23.62 227 LYS B C 1
ATOM 3645 O O . LYS B 1 192 ? 43.155 -40.817 -4.752 1.00 21.16 227 LYS B O 1
ATOM 3651 N N . ALA B 1 193 ? 45.108 -41.006 -5.863 1.00 25.77 228 ALA B N 1
ATOM 3652 C CA . ALA B 1 193 ? 45.920 -40.442 -4.796 1.00 23.21 228 ALA B CA 1
ATOM 3653 C C . ALA B 1 193 ? 46.117 -38.954 -5.058 1.00 23.18 228 ALA B C 1
ATOM 3654 O O . ALA B 1 193 ? 46.457 -38.555 -6.173 1.00 28.76 228 ALA B O 1
ATOM 3656 N N . LEU B 1 194 ? 45.868 -38.139 -4.037 1.00 20.64 229 LEU B N 1
ATOM 3657 C CA . LEU B 1 194 ? 46.057 -36.694 -4.067 1.00 24.32 229 LEU B CA 1
ATOM 3658 C C . LEU B 1 194 ? 47.072 -36.366 -2.984 1.00 26.17 229 LEU B C 1
ATOM 3659 O O . LEU B 1 194 ? 46.806 -36.571 -1.798 1.00 22.24 229 LEU B O 1
ATOM 3664 N N . ALA B 1 195 ? 48.233 -35.862 -3.383 1.00 26.18 230 ALA B N 1
ATOM 3665 C CA . ALA B 1 195 ? 49.234 -35.475 -2.402 1.00 27.61 230 ALA B CA 1
ATOM 3666 C C . ALA B 1 195 ? 48.648 -34.434 -1.455 1.00 20.80 230 ALA B C 1
ATOM 3667 O O . ALA B 1 195 ? 48.037 -33.454 -1.892 1.00 24.17 230 ALA B O 1
ATOM 3669 N N . SER B 1 196 ? 48.798 -34.677 -0.159 1.00 22.91 231 SER B N 1
ATOM 3670 C CA . SER B 1 196 ? 48.392 -33.739 0.889 1.00 20.60 231 SER B CA 1
ATOM 3671 C C . SER B 1 196 ? 49.461 -33.702 1.981 1.00 24.32 231 SER B C 1
ATOM 3672 O O . SER B 1 196 ? 49.177 -33.891 3.165 1.00 21.12 231 SER B O 1
ATOM 3675 N N . HIS B 1 197 ? 50.717 -33.529 1.573 1.00 23.98 232 HIS B N 1
ATOM 3676 C CA . HIS B 1 197 ? 51.851 -33.699 2.477 1.00 25.61 232 HIS B CA 1
ATOM 3677 C C . HIS B 1 197 ? 51.841 -32.663 3.599 1.00 26.03 232 HIS B C 1
ATOM 3678 O O . HIS B 1 197 ? 51.446 -31.507 3.412 1.00 26.48 232 HIS B O 1
ATOM 3685 N N . GLY B 1 198 ? 52.335 -33.082 4.764 1.00 22.95 233 GLY B N 1
ATOM 3686 C CA . GLY B 1 198 ? 52.624 -32.175 5.860 1.00 27.18 233 GLY B CA 1
ATOM 3687 C C . GLY B 1 198 ? 52.312 -32.703 7.245 1.00 25.30 233 GLY B C 1
ATOM 3688 O O . GLY B 1 198 ? 53.108 -32.493 8.166 1.00 27.30 233 GLY B O 1
ATOM 3689 N N . HIS B 1 199 ? 51.220 -33.443 7.414 1.00 20.98 234 HIS B N 1
ATOM 3690 C CA . HIS B 1 199 ? 51.064 -34.198 8.650 1.00 18.89 234 HIS B CA 1
ATOM 3691 C C . HIS B 1 199 ? 52.208 -35.191 8.794 1.00 23.42 234 HIS B C 1
ATOM 3692 O O . HIS B 1 199 ? 52.761 -35.369 9.887 1.00 24.68 234 HIS B O 1
ATOM 3699 N N . THR B 1 200 ? 52.571 -35.835 7.694 1.00 20.62 235 THR B N 1
ATOM 3700 C CA . THR B 1 200 ? 53.790 -36.605 7.507 1.00 22.43 235 THR B CA 1
ATOM 3701 C C . THR B 1 200 ? 54.345 -36.233 6.144 1.00 24.72 235 THR B C 1
ATOM 3702 O O . THR B 1 200 ? 53.633 -35.646 5.316 1.00 23.33 235 THR B O 1
ATOM 3706 N N . PRO B 1 201 ? 55.616 -36.550 5.874 1.00 24.38 236 PRO B N 1
ATOM 3707 C CA . PRO B 1 201 ? 56.230 -36.127 4.601 1.00 27.39 236 PRO B CA 1
ATOM 3708 C C . PRO B 1 201 ? 55.511 -36.627 3.355 1.00 22.94 236 PRO B C 1
ATOM 3709 O O . PRO B 1 201 ? 55.604 -35.986 2.299 1.00 26.90 236 PRO B O 1
ATOM 3713 N N . GLY B 1 202 ? 54.813 -37.756 3.431 1.00 20.59 237 GLY B N 1
ATOM 3714 C CA . GLY B 1 202 ? 54.118 -38.269 2.268 1.00 17.93 237 GLY B CA 1
ATOM 3715 C C . GLY B 1 202 ? 52.634 -38.481 2.487 1.00 20.14 237 GLY B C 1
ATOM 3716 O O . GLY B 1 202 ? 52.040 -39.357 1.851 1.00 20.99 237 GLY B O 1
ATOM 3717 N N . HIS B 1 203 ? 52.022 -37.701 3.385 1.00 17.92 238 HIS B N 1
ATOM 3718 C CA . HIS B 1 203 ? 50.604 -37.883 3.681 1.00 15.70 238 HIS B CA 1
ATOM 3719 C C . HIS B 1 203 ? 49.790 -37.717 2.405 1.00 17.60 238 HIS B C 1
ATOM 3720 O O . HIS B 1 203 ? 49.984 -36.757 1.656 1.00 20.78 238 HIS B O 1
ATOM 3727 N N . THR B 1 204 ? 48.884 -38.659 2.156 1.00 17.50 239 THR B N 1
ATOM 3728 C CA . THR B 1 204 ? 48.123 -38.701 0.917 1.00 15.14 239 THR B CA 1
ATOM 3729 C C . THR B 1 204 ? 46.633 -38.810 1.217 1.00 18.09 239 THR B C 1
ATOM 3730 O O . THR B 1 204 ? 46.224 -39.573 2.100 1.00 18.77 239 THR B O 1
ATOM 3734 N N . THR B 1 205 ? 45.836 -38.019 0.492 1.00 17.38 240 THR B N 1
ATOM 3735 C CA . THR B 1 205 ? 44.381 -38.106 0.471 1.00 17.42 240 THR B CA 1
ATOM 3736 C C . THR B 1 205 ? 43.980 -39.042 -0.660 1.00 19.38 240 THR B C 1
ATOM 3737 O O . THR B 1 205 ? 44.628 -39.070 -1.706 1.00 21.11 240 THR B O 1
ATOM 3741 N N . TYR B 1 206 ? 42.914 -39.812 -0.462 1.00 18.31 241 TYR B N 1
ATOM 3742 C CA . TYR B 1 206 ? 42.423 -40.695 -1.521 1.00 19.12 241 TYR B CA 1
ATOM 3743 C C . TYR B 1 206 ? 41.030 -40.263 -1.951 1.00 20.46 241 TYR B C 1
ATOM 3744 O O . TYR B 1 206 ? 40.114 -40.205 -1.130 1.00 19.88 241 TYR B O 1
ATOM 3753 N N . VAL B 1 207 ? 40.874 -39.967 -3.236 1.00 19.00 242 VAL B N 1
ATOM 3754 C CA . VAL B 1 207 ? 39.633 -39.441 -3.787 1.00 18.69 242 VAL B CA 1
ATOM 3755 C C . VAL B 1 207 ? 38.923 -40.560 -4.531 1.00 23.88 242 VAL B C 1
ATOM 3756 O O . VAL B 1 207 ? 39.471 -41.127 -5.486 1.00 21.59 242 VAL B O 1
ATOM 3760 N N . VAL B 1 208 ? 37.693 -40.852 -4.110 1.00 20.36 243 VAL B N 1
ATOM 3761 C CA . VAL B 1 208 ? 36.858 -41.907 -4.671 1.00 18.23 243 VAL B CA 1
ATOM 3762 C C . VAL B 1 208 ? 35.719 -41.247 -5.438 1.00 22.94 243 VAL B C 1
ATOM 3763 O O . VAL B 1 208 ? 35.051 -40.348 -4.917 1.00 23.05 243 VAL B O 1
ATOM 3767 N N . GLU B 1 209 ? 35.514 -41.662 -6.685 1.00 23.45 244 GLU B N 1
ATOM 3768 C CA . GLU B 1 209 ? 34.471 -41.070 -7.513 1.00 25.47 244 GLU B CA 1
ATOM 3769 C C . GLU B 1 209 ? 33.772 -42.152 -8.313 1.00 22.49 244 GLU B C 1
ATOM 3770 O O . GLU B 1 209 ? 34.426 -42.996 -8.937 1.00 24.18 244 GLU B O 1
ATOM 3776 N N . SER B 1 210 ? 32.440 -42.109 -8.308 1.00 24.40 245 SER B N 1
ATOM 3777 C CA . SER B 1 210 ? 31.642 -43.015 -9.121 1.00 24.32 245 SER B CA 1
ATOM 3778 C C . SER B 1 210 ? 30.329 -42.329 -9.458 1.00 25.05 245 SER B C 1
ATOM 3779 O O . SER B 1 210 ? 29.669 -41.797 -8.561 1.00 23.87 245 SER B O 1
ATOM 3782 N N . GLN B 1 211 ? 29.961 -42.347 -10.741 1.00 27.12 246 GLN B N 1
ATOM 3783 C CA . GLN B 1 211 ? 28.671 -41.830 -11.202 1.00 29.24 246 GLN B CA 1
ATOM 3784 C C . GLN B 1 211 ? 28.441 -40.397 -10.722 1.00 28.40 246 GLN B C 1
ATOM 3785 O O . GLN B 1 211 ? 27.345 -40.032 -10.291 1.00 29.05 246 GLN B O 1
ATOM 3791 N N . GLY B 1 212 ? 29.497 -39.586 -10.765 1.00 26.94 247 GLY B N 1
ATOM 3792 C CA . GLY B 1 212 ? 29.405 -38.192 -10.383 1.00 30.51 247 GLY B CA 1
ATOM 3793 C C . GLY B 1 212 ? 29.445 -37.927 -8.895 1.00 32.09 247 GLY B C 1
ATOM 3794 O O . GLY B 1 212 ? 29.410 -36.758 -8.490 1.00 33.55 247 GLY B O 1
ATOM 3795 N N . GLN B 1 213 ? 29.533 -38.965 -8.069 1.00 23.06 248 GLN B N 1
ATOM 3796 C CA . GLN B 1 213 ? 29.542 -38.823 -6.622 1.00 22.49 248 GLN B CA 1
ATOM 3797 C C . GLN B 1 213 ? 30.977 -38.969 -6.140 1.00 30.09 248 GLN B C 1
ATOM 3798 O O . GLN B 1 213 ? 31.644 -39.958 -6.463 1.00 29.59 248 GLN B O 1
ATOM 3804 N N . LYS B 1 214 ? 31.444 -37.993 -5.361 1.00 22.40 249 LYS B N 1
ATOM 3805 C CA . LYS B 1 214 ? 32.835 -37.920 -4.931 1.00 21.76 249 LYS B CA 1
ATOM 3806 C C . LYS B 1 214 ? 32.950 -37.947 -3.411 1.00 20.55 249 LYS B C 1
ATOM 3807 O O . LYS B 1 214 ? 32.124 -37.368 -2.698 1.00 22.41 249 LYS B O 1
ATOM 3813 N N . LEU B 1 215 ? 33.991 -38.624 -2.929 1.00 18.39 250 LEU B N 1
ATOM 3814 C CA . LEU B 1 215 ? 34.303 -38.747 -1.509 1.00 16.17 250 LEU B CA 1
ATOM 3815 C C . LEU B 1 215 ? 35.812 -38.615 -1.351 1.00 20.53 250 LEU B C 1
ATOM 3816 O O . LEU B 1 215 ? 36.567 -39.415 -1.910 1.00 20.76 250 LEU B O 1
ATOM 3821 N N . ALA B 1 216 ? 36.263 -37.639 -0.572 1.00 18.00 251 ALA B N 1
ATOM 3822 C CA . ALA B 1 216 ? 37.689 -37.460 -0.332 1.00 16.39 251 ALA B CA 1
ATOM 3823 C C . ALA B 1 216 ? 38.032 -38.012 1.044 1.00 18.73 251 ALA B C 1
ATOM 3824 O O . ALA B 1 216 ? 37.517 -37.525 2.057 1.00 18.00 251 ALA B O 1
ATOM 3826 N N . LEU B 1 217 ? 38.869 -39.043 1.074 1.00 16.28 252 LEU B N 1
ATOM 3827 C CA . LEU B 1 217 ? 39.353 -39.642 2.311 1.00 13.65 252 LEU B CA 1
ATOM 3828 C C . LEU B 1 217 ? 40.605 -38.886 2.708 1.00 17.15 252 LEU B C 1
ATOM 3829 O O . LEU B 1 217 ? 41.676 -39.095 2.132 1.00 17.02 252 LEU B O 1
ATOM 3834 N N . LEU B 1 218 ? 40.465 -38.016 3.704 1.00 17.76 253 LEU B N 1
ATOM 3835 C CA . LEU B 1 218 ? 41.483 -37.033 4.048 1.00 17.03 253 LEU B CA 1
ATOM 3836 C C . LEU B 1 218 ? 42.512 -37.546 5.042 1.00 17.25 253 LEU B C 1
ATOM 3837 O O . LEU B 1 218 ? 43.438 -36.803 5.377 1.00 20.34 253 LEU B O 1
ATOM 3842 N N . GLY B 1 219 ? 42.371 -38.773 5.536 1.00 18.62 254 GLY B N 1
ATOM 3843 C CA . GLY B 1 219 ? 43.365 -39.287 6.470 1.00 17.44 254 GLY B CA 1
ATOM 3844 C C . GLY B 1 219 ? 43.388 -38.468 7.748 1.00 19.17 254 GLY B C 1
ATOM 3845 O O . GLY B 1 219 ? 42.361 -38.284 8.418 1.00 20.23 254 GLY B O 1
ATOM 3846 N N . ASP B 1 220 ? 44.578 -37.961 8.091 1.00 16.07 255 ASP B N 1
ATOM 3847 C CA . ASP B 1 220 ? 44.788 -37.164 9.290 1.00 17.76 255 ASP B CA 1
ATOM 3848 C C . ASP B 1 220 ? 44.945 -35.682 8.976 1.00 24.54 255 ASP B C 1
ATOM 3849 O O . ASP B 1 220 ? 45.580 -34.937 9.733 1.00 19.79 255 ASP B O 1
ATOM 3854 N N . LEU B 1 221 ? 44.361 -35.235 7.867 1.00 17.15 256 LEU B N 1
ATOM 3855 C CA . LEU B 1 221 ? 44.431 -33.822 7.529 1.00 20.40 256 LEU B CA 1
ATOM 3856 C C . LEU B 1 221 ? 43.662 -32.969 8.538 1.00 27.08 256 LEU B C 1
ATOM 3857 O O . LEU B 1 221 ? 43.963 -31.781 8.701 1.00 28.54 256 LEU B O 1
ATOM 3862 N N . ILE B 1 222 ? 42.676 -33.548 9.224 1.00 18.18 257 ILE B N 1
ATOM 3863 C CA . ILE B 1 222 ? 42.057 -32.934 10.393 1.00 22.89 257 ILE B CA 1
ATOM 3864 C C . ILE B 1 222 ? 42.028 -33.956 11.524 1.00 23.24 257 ILE B C 1
ATOM 3865 O O . ILE B 1 222 ? 41.779 -35.146 11.292 1.00 27.10 257 ILE B O 1
ATOM 3870 N N . LEU B 1 223 ? 42.322 -33.495 12.741 1.00 20.27 258 LEU B N 1
ATOM 3871 C CA . LEU B 1 223 ? 42.462 -34.356 13.908 1.00 21.91 258 LEU B CA 1
ATOM 3872 C C . LEU B 1 223 ? 41.445 -34.096 15.005 1.00 25.31 258 LEU B C 1
ATOM 3873 O O . LEU B 1 223 ? 41.048 -35.039 15.694 1.00 25.83 258 LEU B O 1
ATOM 3878 N N . VAL B 1 224 ? 41.028 -32.852 15.206 1.00 21.87 259 VAL B N 1
ATOM 3879 C CA . VAL B 1 224 ? 40.143 -32.487 16.308 1.00 20.47 259 VAL B CA 1
ATOM 3880 C C . VAL B 1 224 ? 39.015 -31.665 15.701 1.00 21.52 259 VAL B C 1
ATOM 3881 O O . VAL B 1 224 ? 39.167 -30.457 15.496 1.00 20.89 259 VAL B O 1
ATOM 3885 N N . ALA B 1 225 ? 37.869 -32.307 15.450 1.00 20.57 260 ALA B N 1
ATOM 3886 C CA . ALA B 1 225 ? 36.755 -31.642 14.773 1.00 23.79 260 ALA B CA 1
ATOM 3887 C C . ALA B 1 225 ? 36.342 -30.348 15.469 1.00 20.08 260 ALA B C 1
ATOM 3888 O O . ALA B 1 225 ? 36.108 -29.325 14.813 1.00 25.20 260 ALA B O 1
ATOM 3890 N N . ALA B 1 226 ? 36.231 -30.373 16.800 1.00 21.39 261 ALA B N 1
ATOM 3891 C CA . ALA B 1 226 ? 35.697 -29.219 17.524 1.00 23.96 261 ALA B CA 1
ATOM 3892 C C . ALA B 1 226 ? 36.632 -28.017 17.516 1.00 20.18 261 ALA B C 1
ATOM 3893 O O . ALA B 1 226 ? 36.221 -26.934 17.948 1.00 27.37 261 ALA B O 1
ATOM 3895 N N . VAL B 1 227 ? 37.865 -28.175 17.042 1.00 20.91 262 VAL B N 1
ATOM 3896 C CA . VAL B 1 227 ? 38.831 -27.088 16.963 1.00 29.06 262 VAL B CA 1
ATOM 3897 C C . VAL B 1 227 ? 39.133 -26.703 15.516 1.00 21.68 262 VAL B C 1
ATOM 3898 O O . VAL B 1 227 ? 39.085 -25.522 15.159 1.00 24.09 262 VAL B O 1
ATOM 3902 N N . GLN B 1 228 ? 39.445 -27.690 14.671 1.00 19.64 263 GLN B N 1
ATOM 3903 C CA . GLN B 1 228 ? 40.104 -27.441 13.392 1.00 19.96 263 GLN B CA 1
ATOM 3904 C C . GLN B 1 228 ? 39.149 -27.174 12.232 1.00 27.82 263 GLN B C 1
ATOM 3905 O O . GLN B 1 228 ? 39.611 -26.802 11.146 1.00 27.27 263 GLN B O 1
ATOM 3911 N N . PHE B 1 229 ? 37.839 -27.342 12.418 1.00 21.36 264 PHE B N 1
ATOM 3912 C CA . PHE B 1 229 ? 36.916 -26.836 11.408 1.00 22.51 264 PHE B CA 1
ATOM 3913 C C . PHE B 1 229 ? 36.706 -25.339 11.571 1.00 28.42 264 PHE B C 1
ATOM 3914 O O . PHE B 1 229 ? 36.714 -24.587 10.588 1.00 28.28 264 PHE B O 1
ATOM 3922 N N . ASP B 1 230 ? 36.507 -24.891 12.812 1.00 26.50 265 ASP B N 1
ATOM 3923 C CA . ASP B 1 230 ? 36.358 -23.466 13.073 1.00 26.13 265 ASP B CA 1
ATOM 3924 C C . ASP B 1 230 ? 37.651 -22.716 12.778 1.00 28.74 265 ASP B C 1
ATOM 3925 O O . ASP B 1 230 ? 37.620 -21.606 12.234 1.00 35.22 265 ASP B O 1
ATOM 3930 N N . ASP B 1 231 ? 38.795 -23.296 13.142 1.00 27.75 266 ASP B N 1
ATOM 3931 C CA . ASP B 1 231 ? 40.098 -22.661 12.947 1.00 30.69 266 ASP B CA 1
ATOM 3932 C C . ASP B 1 231 ? 41.032 -23.665 12.285 1.00 27.03 266 ASP B C 1
ATOM 3933 O O . ASP B 1 231 ? 41.786 -24.376 12.965 1.00 25.46 266 ASP B O 1
ATOM 3938 N N . PRO B 1 232 ? 41.014 -23.747 10.951 1.00 26.08 267 PRO B N 1
ATOM 3939 C CA . PRO B 1 232 ? 41.875 -24.719 10.255 1.00 28.50 267 PRO B CA 1
ATOM 3940 C C . PRO B 1 232 ? 43.370 -24.468 10.419 1.00 26.51 267 PRO B C 1
ATOM 3941 O O . PRO B 1 232 ? 44.163 -25.355 10.072 1.00 24.63 267 PRO B O 1
ATOM 3945 N N . SER B 1 233 ? 43.784 -23.301 10.916 1.00 28.21 268 SER B N 1
ATOM 3946 C CA . SER B 1 233 ? 45.208 -23.021 11.068 1.00 31.88 268 SER B CA 1
ATOM 3947 C C . SER B 1 233 ? 45.825 -23.677 12.299 1.00 29.38 268 SER B C 1
ATOM 3948 O O . SER B 1 233 ? 47.052 -23.662 12.431 1.00 30.05 268 SER B O 1
ATOM 3951 N N . VAL B 1 234 ? 45.025 -24.244 13.199 1.00 27.20 269 VAL B N 1
ATOM 3952 C CA . VAL B 1 234 ? 45.577 -24.849 14.407 1.00 29.76 269 VAL B CA 1
ATOM 3953 C C . VAL B 1 234 ? 46.140 -26.219 14.058 1.00 25.13 269 VAL B C 1
ATOM 3954 O O . VAL B 1 234 ? 45.436 -27.069 13.498 1.00 23.19 269 VAL B O 1
ATOM 3958 N N . THR B 1 235 ? 47.410 -26.435 14.383 1.00 27.54 270 THR B N 1
ATOM 3959 C CA . THR B 1 235 ? 48.096 -27.685 14.092 1.00 27.10 270 THR B CA 1
ATOM 3960 C C . THR B 1 235 ? 48.452 -28.392 15.397 1.00 22.83 270 THR B C 1
ATOM 3961 O O . THR B 1 235 ? 48.106 -27.945 16.493 1.00 27.77 270 THR B O 1
ATOM 3965 N N . THR B 1 236 ? 49.148 -29.520 15.273 1.00 25.21 271 THR B N 1
ATOM 3966 C CA . THR B 1 236 ? 49.581 -30.287 16.430 1.00 28.06 271 THR B CA 1
ATOM 3967 C C . THR B 1 236 ? 51.081 -30.522 16.349 1.00 26.02 271 THR B C 1
ATOM 3968 O O . THR B 1 236 ? 51.698 -30.388 15.288 1.00 32.65 271 THR B O 1
ATOM 3972 N N . ASP B 1 237 ? 51.661 -30.881 17.494 1.00 28.02 272 ASP B N 1
ATOM 3973 C CA . ASP B 1 237 ? 53.072 -31.247 17.554 1.00 27.36 272 ASP B CA 1
ATOM 3974 C C . ASP B 1 237 ? 53.363 -32.591 16.897 1.00 31.55 272 ASP B C 1
ATOM 3975 O O . ASP B 1 237 ? 54.529 -32.994 16.839 1.00 42.84 272 ASP B O 1
ATOM 3980 N N . LEU B 1 238 ? 52.340 -33.291 16.418 1.00 27.49 273 LEU B N 1
ATOM 3981 C CA . LEU B 1 238 ? 52.518 -34.535 15.686 1.00 35.13 273 LEU B CA 1
ATOM 3982 C C . LEU B 1 238 ? 52.563 -34.318 14.177 1.00 36.89 273 LEU B C 1
ATOM 3983 O O . LEU B 1 238 ? 52.801 -35.278 13.434 1.00 36.25 273 LEU B O 1
ATOM 3988 N N . ASP B 1 239 ? 52.342 -33.088 13.711 1.00 28.97 274 ASP B N 1
ATOM 3989 C CA . ASP B 1 239 ? 52.453 -32.768 12.294 1.00 26.92 274 ASP B CA 1
ATOM 3990 C C . ASP B 1 239 ? 53.919 -32.525 11.963 1.00 26.72 274 ASP B C 1
ATOM 3991 O O . ASP B 1 239 ? 54.603 -31.767 12.658 1.00 37.34 274 ASP B O 1
ATOM 3996 N N . SER B 1 240 ? 54.402 -33.173 10.899 1.00 24.37 275 SER B N 1
ATOM 3997 C CA . SER B 1 240 ? 55.800 -33.023 10.512 1.00 26.03 275 SER B CA 1
ATOM 3998 C C . SER B 1 240 ? 56.092 -31.615 10.003 1.00 36.44 275 SER B C 1
ATOM 3999 O O . SER B 1 240 ? 57.187 -31.084 10.226 1.00 39.94 275 SER B O 1
ATOM 4002 N N . ASP B 1 241 ? 55.134 -31.001 9.307 1.00 30.48 276 ASP B N 1
ATOM 4003 C CA . ASP B 1 241 ? 55.309 -29.664 8.735 1.00 31.59 276 ASP B CA 1
ATOM 4004 C C . ASP B 1 241 ? 54.009 -28.904 8.992 1.00 27.92 276 ASP B C 1
ATOM 4005 O O . ASP B 1 241 ? 53.038 -29.053 8.244 1.00 29.09 276 ASP B O 1
ATOM 4010 N N . SER B 1 242 ? 54.004 -28.082 10.046 1.00 32.09 277 SER B N 1
ATOM 4011 C CA . SER B 1 242 ? 52.771 -27.422 10.473 1.00 33.99 277 SER B CA 1
ATOM 4012 C C . SER B 1 242 ? 52.230 -26.478 9.399 1.00 32.49 277 SER B C 1
ATOM 4013 O O . SER B 1 242 ? 51.020 -26.447 9.140 1.00 32.27 277 SER B O 1
ATOM 4016 N N . LYS B 1 243 ? 53.109 -25.696 8.765 1.00 35.85 278 LYS B N 1
ATOM 4017 C CA . LYS B 1 243 ? 52.649 -24.761 7.742 1.00 40.30 278 LYS B CA 1
ATOM 4018 C C . LYS B 1 243 ? 52.019 -25.503 6.568 1.00 36.83 278 LYS B C 1
ATOM 4019 O O . LYS B 1 243 ? 50.953 -25.113 6.067 1.00 32.66 278 LYS B O 1
ATOM 4025 N N . ALA B 1 244 ? 52.659 -26.590 6.129 1.00 31.59 279 ALA B N 1
ATOM 4026 C CA . ALA B 1 244 ? 52.122 -27.368 5.021 1.00 26.79 279 ALA B CA 1
ATOM 4027 C C . ALA B 1 244 ? 50.791 -28.009 5.387 1.00 35.93 279 ALA B C 1
ATOM 4028 O O . ALA B 1 244 ? 49.880 -28.068 4.551 1.00 27.64 279 ALA B O 1
ATOM 4030 N N . VAL B 1 245 ? 50.652 -28.510 6.620 1.00 28.57 280 VAL B N 1
ATOM 4031 C CA . VAL B 1 245 ? 49.374 -29.114 6.994 1.00 27.42 280 VAL B CA 1
ATOM 4032 C C . VAL B 1 245 ? 48.263 -28.068 7.038 1.00 25.58 280 VAL B C 1
ATOM 4033 O O . VAL B 1 245 ? 47.138 -28.334 6.603 1.00 27.59 280 VAL B O 1
ATOM 4037 N N . ALA B 1 246 ? 48.557 -26.859 7.530 1.00 25.35 281 ALA B N 1
ATOM 4038 C CA . ALA B 1 246 ? 47.549 -25.801 7.485 1.00 31.77 281 ALA B CA 1
ATOM 4039 C C . ALA B 1 246 ? 47.146 -25.486 6.044 1.00 28.45 281 ALA B C 1
ATOM 4040 O O . ALA B 1 246 ? 45.953 -25.397 5.726 1.00 36.07 281 ALA B O 1
ATOM 4042 N N . VAL B 1 247 ? 48.134 -25.355 5.151 1.00 27.74 282 VAL B N 1
ATOM 4043 C CA . VAL B 1 247 ? 47.845 -25.051 3.748 1.00 34.32 282 VAL B CA 1
ATOM 4044 C C . VAL B 1 247 ? 46.984 -26.145 3.126 1.00 26.77 282 VAL B C 1
ATOM 4045 O O . VAL B 1 247 ? 45.970 -25.869 2.468 1.00 30.67 282 VAL B O 1
ATOM 4049 N N . GLU B 1 248 ? 47.376 -27.405 3.332 1.00 30.23 283 GLU B N 1
ATOM 4050 C CA . GLU B 1 248 ? 46.681 -28.527 2.711 1.00 26.33 283 GLU B CA 1
ATOM 4051 C C . GLU B 1 248 ? 45.279 -28.699 3.281 1.00 24.96 283 GLU B C 1
ATOM 4052 O O . GLU B 1 248 ? 44.339 -29.015 2.542 1.00 25.08 283 GLU B O 1
ATOM 4058 N N . ARG B 1 249 ? 45.114 -28.509 4.592 1.00 21.52 284 ARG B N 1
ATOM 4059 C CA . ARG B 1 249 ? 43.786 -28.605 5.182 1.00 22.04 284 ARG B CA 1
ATOM 4060 C C . ARG B 1 249 ? 42.872 -27.524 4.633 1.00 25.97 284 ARG B C 1
ATOM 4061 O O . ARG B 1 249 ? 41.719 -27.793 4.270 1.00 24.63 284 ARG B O 1
ATOM 4069 N N . LYS B 1 250 ? 43.362 -26.285 4.582 1.00 24.91 285 LYS B N 1
ATOM 4070 C CA . LYS B 1 250 ? 42.532 -25.215 4.048 1.00 29.55 285 LYS B CA 1
ATOM 4071 C C . LYS B 1 250 ? 42.166 -25.478 2.594 1.00 25.55 285 LYS B C 1
ATOM 4072 O O . LYS B 1 250 ? 41.019 -25.253 2.190 1.00 25.20 285 LYS B O 1
ATOM 4078 N N . LYS B 1 251 ? 43.115 -25.988 1.804 1.00 26.78 286 LYS B N 1
ATOM 4079 C CA . LYS B 1 251 ? 42.826 -26.329 0.413 1.00 27.31 286 LYS B CA 1
ATOM 4080 C C . LYS B 1 251 ? 41.747 -27.407 0.319 1.00 26.06 286 LYS B C 1
ATOM 4081 O O . LYS B 1 251 ? 40.805 -27.292 -0.477 1.00 23.92 286 LYS B O 1
ATOM 4087 N N . ALA B 1 252 ? 41.861 -28.460 1.134 1.00 24.28 287 ALA B N 1
ATOM 4088 C CA . ALA B 1 252 ? 40.880 -29.544 1.087 1.00 22.91 287 ALA B CA 1
ATOM 4089 C C . ALA B 1 252 ? 39.497 -29.052 1.500 1.00 23.88 287 ALA B C 1
ATOM 4090 O O . ALA B 1 252 ? 38.488 -29.382 0.864 1.00 25.46 287 ALA B O 1
ATOM 4092 N N . PHE B 1 253 ? 39.432 -28.266 2.575 1.00 20.68 288 PHE B N 1
ATOM 4093 C CA . PHE B 1 253 ? 38.142 -27.762 3.033 1.00 21.22 288 PHE B CA 1
ATOM 4094 C C . PHE B 1 253 ? 37.524 -26.827 2.002 1.00 25.33 288 PHE B C 1
ATOM 4095 O O . PHE B 1 253 ? 36.322 -26.907 1.721 1.00 25.75 288 PHE B O 1
ATOM 4103 N N . ALA B 1 254 ? 38.329 -25.936 1.420 1.00 22.59 289 ALA B N 1
ATOM 4104 C CA . ALA B 1 254 ? 37.804 -25.029 0.410 1.00 27.50 289 ALA B CA 1
ATOM 4105 C C . ALA B 1 254 ? 37.267 -25.801 -0.785 1.00 25.87 289 ALA B C 1
ATOM 4106 O O . ALA B 1 254 ? 36.194 -25.481 -1.310 1.00 26.91 289 ALA B O 1
ATOM 4108 N N . ASP B 1 255 ? 37.997 -26.831 -1.225 1.00 24.78 290 ASP B N 1
ATOM 4109 C CA . ASP B 1 255 ? 37.555 -27.584 -2.394 1.00 31.16 290 ASP B CA 1
ATOM 4110 C C . ASP B 1 255 ? 36.282 -28.367 -2.097 1.00 24.32 290 ASP B C 1
ATOM 4111 O O . ASP B 1 255 ? 35.360 -28.393 -2.920 1.00 25.64 290 ASP B O 1
ATOM 4116 N N . ALA B 1 256 ? 36.210 -29.000 -0.925 1.00 23.36 291 ALA B N 1
ATOM 4117 C CA . ALA B 1 256 ? 35.004 -29.735 -0.561 1.00 25.63 291 ALA B CA 1
ATOM 4118 C C . ALA B 1 256 ? 33.805 -28.800 -0.419 1.00 26.71 291 ALA B C 1
ATOM 4119 O O . ALA B 1 256 ? 32.683 -29.146 -0.816 1.00 22.37 291 ALA B O 1
ATOM 4121 N N . ALA B 1 257 ? 34.016 -27.610 0.153 1.00 22.02 292 ALA B N 1
ATOM 4122 C CA . ALA B 1 257 ? 32.925 -26.654 0.288 1.00 22.32 292 ALA B CA 1
ATOM 4123 C C . ALA B 1 257 ? 32.439 -26.185 -1.080 1.00 30.72 292 ALA B C 1
ATOM 4124 O O . ALA B 1 257 ? 31.231 -26.157 -1.344 1.00 27.37 292 ALA B O 1
ATOM 4126 N N . LYS B 1 258 ? 33.371 -25.826 -1.969 1.00 25.82 293 LYS B N 1
ATOM 4127 C CA . LYS B 1 258 ? 32.982 -25.357 -3.296 1.00 28.29 293 LYS B CA 1
ATOM 4128 C C . LYS B 1 258 ? 32.297 -26.458 -4.098 1.00 26.12 293 LYS B C 1
ATOM 4129 O O . LYS B 1 258 ? 31.311 -26.204 -4.799 1.00 29.14 293 LYS B O 1
ATOM 4135 N N . GLY B 1 259 ? 32.809 -27.690 -4.014 1.00 24.43 294 GLY B N 1
ATOM 4136 C CA . GLY B 1 259 ? 32.274 -28.789 -4.798 1.00 27.16 294 GLY B CA 1
ATOM 4137 C C . GLY B 1 259 ? 31.047 -29.449 -4.211 1.00 31.46 294 GLY B C 1
ATOM 4138 O O . GLY B 1 259 ? 30.320 -30.132 -4.939 1.00 30.35 294 GLY B O 1
ATOM 4139 N N . GLY B 1 260 ? 30.804 -29.266 -2.915 1.00 25.24 295 GLY B N 1
ATOM 4140 C CA . GLY B 1 260 ? 29.656 -29.875 -2.275 1.00 24.45 295 GLY B CA 1
ATOM 4141 C C . GLY B 1 260 ? 29.710 -31.381 -2.140 1.00 28.41 295 GLY B C 1
ATOM 4142 O O . GLY B 1 260 ? 28.656 -32.018 -2.052 1.00 27.10 295 GLY B O 1
ATOM 4143 N N . TYR B 1 261 ? 30.901 -31.973 -2.118 1.00 23.27 296 TYR B N 1
ATOM 4144 C CA . TYR B 1 261 ? 31.049 -33.422 -2.042 1.00 19.43 296 TYR B CA 1
ATOM 4145 C C . TYR B 1 261 ? 31.437 -33.876 -0.634 1.00 21.58 296 TYR B C 1
ATOM 4146 O O . TYR B 1 261 ? 31.680 -33.076 0.272 1.00 19.69 296 TYR B O 1
ATOM 4155 N N . LEU B 1 262 ? 31.483 -35.192 -0.455 1.00 19.85 297 LEU B N 1
ATOM 4156 C CA . LEU B 1 262 ? 31.715 -35.754 0.862 1.00 18.29 297 LEU B CA 1
ATOM 4157 C C . LEU B 1 262 ? 33.200 -35.821 1.171 1.00 18.72 297 LEU B C 1
ATOM 4158 O O . LEU B 1 262 ? 34.032 -36.052 0.290 1.00 17.48 297 LEU B O 1
ATOM 4163 N N . ILE B 1 263 ? 33.526 -35.657 2.450 1.00 16.22 298 ILE B N 1
ATOM 4164 C CA . ILE B 1 263 ? 34.864 -35.947 2.928 1.00 16.78 298 ILE B CA 1
ATOM 4165 C C . ILE B 1 263 ? 34.740 -36.945 4.064 1.00 17.38 298 ILE B C 1
ATOM 4166 O O . ILE B 1 263 ? 33.682 -37.107 4.675 1.00 16.06 298 ILE B O 1
ATOM 4171 N N . ALA B 1 264 ? 35.855 -37.595 4.366 1.00 16.02 299 ALA B N 1
ATOM 4172 C CA . ALA B 1 264 ? 35.932 -38.443 5.544 1.00 17.21 299 ALA B CA 1
ATOM 4173 C C . ALA B 1 264 ? 37.332 -38.330 6.107 1.00 18.09 299 ALA B C 1
ATOM 4174 O O . ALA B 1 264 ? 38.283 -38.016 5.385 1.00 19.10 299 ALA B O 1
ATOM 4176 N N . ALA B 1 265 ? 37.452 -38.554 7.410 1.00 15.95 300 ALA B N 1
ATOM 4177 C CA . ALA B 1 265 ? 38.772 -38.494 8.016 1.00 14.35 300 ALA B CA 1
ATOM 4178 C C . ALA B 1 265 ? 38.831 -39.497 9.150 1.00 14.45 300 ALA B C 1
ATOM 4179 O O . ALA B 1 265 ? 37.831 -39.754 9.831 1.00 16.64 300 ALA B O 1
ATOM 4181 N N . SER B 1 266 ? 40.035 -40.033 9.370 1.00 15.70 301 SER B N 1
ATOM 4182 C CA . SER B 1 266 ? 40.219 -41.162 10.278 1.00 15.23 301 SER B CA 1
ATOM 4183 C C . SER B 1 266 ? 39.741 -40.862 11.689 1.00 15.72 301 SER B C 1
ATOM 4184 O O . SER B 1 266 ? 39.319 -41.782 12.403 1.00 16.33 301 SER B O 1
ATOM 4187 N N . HIS B 1 267 ? 39.844 -39.604 12.132 1.00 14.10 302 HIS B N 1
ATOM 4188 C CA . HIS B 1 267 ? 39.609 -39.259 13.528 1.00 13.93 302 HIS B CA 1
ATOM 4189 C C . HIS B 1 267 ? 38.437 -38.316 13.721 1.00 14.40 302 HIS B C 1
ATOM 4190 O O . HIS B 1 267 ? 38.273 -37.761 14.819 1.00 16.81 302 HIS B O 1
ATOM 4197 N N . LEU B 1 268 ? 37.643 -38.101 12.682 1.00 15.09 303 LEU B N 1
ATOM 4198 C CA . LEU B 1 268 ? 36.325 -37.529 12.893 1.00 16.93 303 LEU B CA 1
ATOM 4199 C C . LEU B 1 268 ? 35.443 -38.577 13.564 1.00 14.45 303 LEU B C 1
ATOM 4200 O O . LEU B 1 268 ? 35.664 -39.784 13.394 1.00 17.06 303 LEU B O 1
ATOM 4205 N N . PRO B 1 269 ? 34.468 -38.149 14.363 1.00 16.13 304 PRO B N 1
ATOM 4206 C CA . PRO B 1 269 ? 33.653 -39.118 15.106 1.00 16.89 304 PRO B CA 1
ATOM 4207 C C . PRO B 1 269 ? 33.022 -40.121 14.151 1.00 15.12 304 PRO B C 1
ATOM 4208 O O . PRO B 1 269 ? 32.412 -39.744 13.148 1.00 15.73 304 PRO B O 1
ATOM 4212 N N . PHE B 1 270 ? 33.193 -41.404 14.476 1.00 16.35 305 PHE B N 1
ATOM 4213 C CA . PHE B 1 270 ? 32.800 -42.485 13.587 1.00 15.06 305 PHE B CA 1
ATOM 4214 C C . PHE B 1 270 ? 31.332 -42.319 13.191 1.00 16.16 305 PHE B C 1
ATOM 4215 O O . PHE B 1 270 ? 30.489 -42.026 14.050 1.00 16.33 305 PHE B O 1
ATOM 4223 N N . PRO B 1 271 ? 30.986 -42.493 11.904 1.00 16.36 306 PRO B N 1
ATOM 4224 C CA . PRO B 1 271 ? 31.826 -42.984 10.790 1.00 14.33 306 PRO B CA 1
ATOM 4225 C C . PRO B 1 271 ? 32.701 -41.923 10.126 1.00 15.67 306 PRO B C 1
ATOM 4226 O O . PRO B 1 271 ? 33.440 -42.236 9.193 1.00 17.63 306 PRO B O 1
ATOM 4230 N N . GLY B 1 272 ? 32.620 -40.664 10.553 1.00 14.86 307 GLY B N 1
ATOM 4231 C CA . GLY B 1 272 ? 33.556 -39.651 10.099 1.00 18.20 307 GLY B CA 1
ATOM 4232 C C . GLY B 1 272 ? 33.334 -39.140 8.696 1.00 18.80 307 GLY B C 1
ATOM 4233 O O . GLY B 1 272 ? 34.277 -38.632 8.079 1.00 16.44 307 GLY B O 1
ATOM 4234 N N . ILE B 1 273 ? 32.113 -39.249 8.174 1.00 15.12 308 ILE B N 1
ATOM 4235 C CA . ILE B 1 273 ? 31.778 -38.894 6.796 1.00 16.44 308 ILE B CA 1
ATOM 4236 C C . ILE B 1 273 ? 30.781 -37.743 6.828 1.00 18.13 308 ILE B C 1
ATOM 4237 O O . ILE B 1 273 ? 29.810 -37.777 7.600 1.00 16.80 308 ILE B O 1
ATOM 4242 N N . GLY B 1 274 ? 31.015 -36.728 6.000 1.00 17.64 309 GLY B N 1
ATOM 4243 C CA . GLY B 1 274 ? 30.052 -35.648 5.898 1.00 15.00 309 GLY B CA 1
ATOM 4244 C C . GLY B 1 274 ? 30.437 -34.654 4.826 1.00 20.22 309 GLY B C 1
ATOM 4245 O O . GLY B 1 274 ? 31.453 -34.800 4.138 1.00 16.65 309 GLY B O 1
ATOM 4246 N N . HIS B 1 275 ? 29.585 -33.646 4.680 1.00 15.85 310 HIS B N 1
ATOM 4247 C CA . HIS B 1 275 ? 29.858 -32.509 3.811 1.00 14.69 310 HIS B CA 1
ATOM 4248 C C . HIS B 1 275 ? 30.494 -31.371 4.607 1.00 20.56 310 HIS B C 1
ATOM 4249 O O . HIS B 1 275 ? 30.578 -31.401 5.835 1.00 18.63 310 HIS B O 1
ATOM 4256 N N . ILE B 1 276 ? 30.947 -30.348 3.889 1.00 18.38 311 ILE B N 1
ATOM 4257 C CA . ILE B 1 276 ? 31.559 -29.170 4.490 1.00 25.59 311 ILE B CA 1
ATOM 4258 C C . ILE B 1 276 ? 30.947 -27.924 3.885 1.00 21.08 311 ILE B C 1
ATOM 4259 O O . ILE B 1 276 ? 30.778 -27.833 2.663 1.00 20.19 311 ILE B O 1
ATOM 4264 N N . ARG B 1 277 ? 30.620 -26.956 4.732 1.00 20.88 312 ARG B N 1
ATOM 4265 C CA . ARG B 1 277 ? 30.259 -25.646 4.221 1.00 22.78 312 ARG B CA 1
ATOM 4266 C C . ARG B 1 277 ? 31.146 -24.566 4.820 1.00 23.46 312 ARG B C 1
ATOM 4267 O O . ARG B 1 277 ? 31.498 -24.617 6.000 1.00 26.59 312 ARG B O 1
ATOM 4275 N N . ALA B 1 278 ? 31.552 -23.624 3.985 1.00 24.50 313 ALA B N 1
ATOM 4276 C CA . ALA B 1 278 ? 32.365 -22.521 4.460 1.00 24.12 313 ALA B CA 1
ATOM 4277 C C . ALA B 1 278 ? 31.469 -21.591 5.263 1.00 29.29 313 ALA B C 1
ATOM 4278 O O . ALA B 1 278 ? 30.386 -21.215 4.802 1.00 30.71 313 ALA B O 1
ATOM 4280 N N . GLU B 1 279 ? 31.898 -21.253 6.480 1.00 26.47 314 GLU B N 1
ATOM 4281 C CA . GLU B 1 279 ? 31.153 -20.347 7.344 1.00 29.45 314 GLU B CA 1
ATOM 4282 C C . GLU B 1 279 ? 32.130 -19.487 8.125 1.00 30.86 314 GLU B C 1
ATOM 4283 O O . GLU B 1 279 ? 33.070 -20.014 8.733 1.00 30.33 314 GLU B O 1
ATOM 4289 N N . GLY B 1 280 ? 31.894 -18.175 8.117 1.00 34.27 315 GLY B N 1
ATOM 4290 C CA . GLY B 1 280 ? 32.735 -17.264 8.878 1.00 36.18 315 GLY B CA 1
ATOM 4291 C C . GLY B 1 280 ? 34.191 -17.393 8.481 1.00 35.91 315 GLY B C 1
ATOM 4292 O O . GLY B 1 280 ? 34.544 -17.386 7.296 1.00 33.13 315 GLY B O 1
ATOM 4293 N N . LYS B 1 281 ? 35.053 -17.533 9.489 1.00 42.56 316 LYS B N 1
ATOM 4294 C CA . LYS B 1 281 ? 36.488 -17.652 9.276 1.00 40.95 316 LYS B CA 1
ATOM 4295 C C . LYS B 1 281 ? 36.902 -19.073 8.926 1.00 32.69 316 LYS B C 1
ATOM 4296 O O . LYS B 1 281 ? 38.062 -19.295 8.556 1.00 33.76 316 LYS B O 1
ATOM 4302 N N . GLY B 1 282 ? 35.995 -20.036 9.045 1.00 27.08 317 GLY B N 1
ATOM 4303 C CA . GLY B 1 282 ? 36.356 -21.418 8.820 1.00 30.63 317 GLY B CA 1
ATOM 4304 C C . GLY B 1 282 ? 35.265 -22.221 8.152 1.00 33.40 317 GLY B C 1
ATOM 4305 O O . GLY B 1 282 ? 34.677 -21.794 7.151 1.00 28.55 317 GLY B O 1
ATOM 4306 N N . TYR B 1 283 ? 34.983 -23.392 8.712 1.00 26.45 318 TYR B N 1
ATOM 4307 C CA . TYR B 1 283 ? 34.129 -24.371 8.064 1.00 25.83 318 TYR B CA 1
ATOM 4308 C C . TYR B 1 283 ? 33.244 -25.047 9.099 1.00 28.52 318 TYR B C 1
ATOM 4309 O O . TYR B 1 283 ? 33.544 -25.065 10.295 1.00 26.05 318 TYR B O 1
ATOM 4318 N N . ARG B 1 284 ? 32.125 -25.574 8.610 1.00 23.68 319 ARG B N 1
ATOM 4319 C CA . ARG B 1 284 ? 31.171 -26.351 9.383 1.00 23.57 319 ARG B CA 1
ATOM 4320 C C . ARG B 1 284 ? 31.099 -27.734 8.747 1.00 24.38 319 ARG B C 1
ATOM 4321 O O . ARG B 1 284 ? 30.850 -27.856 7.539 1.00 26.34 319 ARG B O 1
ATOM 4329 N N . PHE B 1 285 ? 31.327 -28.769 9.552 1.00 23.77 320 PHE B N 1
ATOM 4330 C CA . PHE B 1 285 ? 31.201 -30.152 9.109 1.00 20.51 320 PHE B CA 1
ATOM 4331 C C . PHE B 1 285 ? 29.754 -30.583 9.312 1.00 21.22 320 PHE B C 1
ATOM 4332 O O . PHE B 1 285 ? 29.165 -30.322 10.366 1.00 23.88 320 PHE B O 1
ATOM 4340 N N . VAL B 1 286 ? 29.181 -31.221 8.303 1.00 18.55 321 VAL B N 1
ATOM 4341 C CA . VAL B 1 286 ? 27.802 -31.681 8.328 1.00 19.86 321 VAL B CA 1
ATOM 4342 C C . VAL B 1 286 ? 27.813 -33.195 8.162 1.00 18.02 321 VAL B C 1
ATOM 4343 O O . VAL B 1 286 ? 27.925 -33.708 7.047 1.00 17.68 321 VAL B O 1
ATOM 4347 N N . PRO B 1 287 ? 27.745 -33.946 9.263 1.00 18.51 322 PRO B N 1
ATOM 4348 C CA . PRO B 1 287 ? 27.798 -35.408 9.162 1.00 19.61 322 PRO B CA 1
ATOM 4349 C C . PRO B 1 287 ? 26.659 -35.923 8.298 1.00 18.58 322 PRO B C 1
ATOM 4350 O O . PRO B 1 287 ? 25.558 -35.365 8.285 1.00 20.17 322 PRO B O 1
ATOM 4354 N N . VAL B 1 288 ? 26.939 -36.998 7.559 1.00 16.64 323 VAL B N 1
ATOM 4355 C CA . VAL B 1 288 ? 25.911 -37.577 6.709 1.00 19.22 323 VAL B CA 1
ATOM 4356 C C . VAL B 1 288 ? 24.726 -38.022 7.546 1.00 23.07 323 VAL B C 1
ATOM 4357 O O . VAL B 1 288 ? 24.872 -38.501 8.678 1.00 18.87 323 VAL B O 1
ATOM 4361 N N . ASN B 1 289 ? 23.538 -37.839 6.978 1.00 22.87 324 ASN B N 1
ATOM 4362 C CA . ASN B 1 289 ? 22.304 -38.354 7.550 1.00 22.14 324 ASN B CA 1
ATOM 4363 C C . ASN B 1 289 ? 22.335 -39.880 7.520 1.00 16.93 324 ASN B C 1
ATOM 4364 O O . ASN B 1 289 ? 22.700 -40.476 6.502 1.00 19.35 324 ASN B O 1
ATOM 4369 N N . TYR B 1 290 ? 21.942 -40.512 8.628 1.00 18.71 325 TYR B N 1
ATOM 4370 C CA . TYR B 1 290 ? 21.839 -41.966 8.667 1.00 15.11 325 TYR B CA 1
ATOM 4371 C C . TYR B 1 290 ? 20.986 -42.477 7.512 1.00 20.94 325 TYR B C 1
ATOM 4372 O O . TYR B 1 290 ? 19.857 -42.023 7.295 1.00 19.43 325 TYR B O 1
ATOM 4381 N N . SER B 1 291 ? 21.529 -43.430 6.768 1.00 16.98 326 SER B N 1
ATOM 4382 C CA . SER B 1 291 ? 20.829 -43.970 5.617 1.00 19.82 326 SER B CA 1
ATOM 4383 C C . SER B 1 291 ? 21.016 -45.475 5.600 1.00 25.15 326 SER B C 1
ATOM 4384 O O . SER B 1 291 ? 22.120 -45.975 5.836 1.00 23.46 326 SER B O 1
ATOM 4387 N N . VAL B 1 292 ? 19.938 -46.186 5.324 1.00 17.54 327 VAL B N 1
ATOM 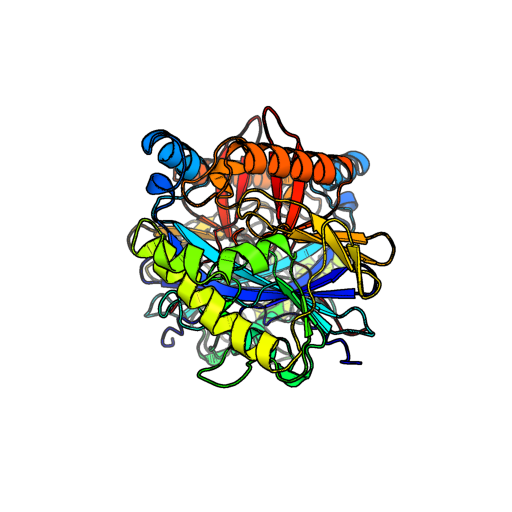4388 C CA . VAL B 1 292 ? 19.966 -47.637 5.224 1.00 20.31 327 VAL B CA 1
ATOM 4389 C C . VAL B 1 292 ? 20.376 -48.034 3.809 1.00 22.96 327 VAL B C 1
ATOM 4390 O O . VAL B 1 292 ? 19.914 -47.450 2.819 1.00 22.96 327 VAL B O 1
ATOM 4394 N N . VAL B 1 293 ? 21.252 -49.032 3.713 1.00 20.79 328 VAL B N 1
ATOM 4395 C CA . VAL B 1 293 ? 21.656 -49.628 2.444 1.00 22.25 328 VAL B CA 1
ATOM 4396 C C . VAL B 1 293 ? 21.018 -51.006 2.333 1.00 31.66 328 VAL B C 1
ATOM 4397 O O . VAL B 1 293 ? 21.005 -51.777 3.300 1.00 29.16 328 VAL B O 1
ATOM 4401 N N . ASN B 1 294 ? 20.480 -51.310 1.154 1.00 28.56 329 ASN B N 1
ATOM 4402 C CA . ASN B 1 294 ? 19.874 -52.601 0.868 1.00 33.51 329 ASN B CA 1
ATOM 4403 C C . ASN B 1 294 ? 20.500 -53.195 -0.386 1.00 24.02 329 ASN B C 1
ATOM 4404 O O . ASN B 1 294 ? 21.088 -52.489 -1.209 1.00 32.55 329 ASN B O 1
ATOM 4409 N N . ALA B 1 295 ? 20.383 -54.516 -0.512 1.00 31.44 330 ALA B N 1
ATOM 4410 C CA . ALA B 1 295 ? 20.942 -55.200 -1.671 1.00 37.21 330 ALA B CA 1
ATOM 4411 C C . ALA B 1 295 ? 20.270 -54.717 -2.954 1.00 41.28 330 ALA B C 1
ATOM 4412 O O . ALA B 1 295 ? 19.078 -54.394 -2.968 1.00 41.62 330 ALA B O 1
ATOM 4414 N N . ALA B 1 296 ? 21.049 -54.650 -4.031 1.00 44.40 331 ALA B N 1
ATOM 4415 C CA . ALA B 1 296 ? 20.548 -54.184 -5.325 1.00 46.87 331 ALA B CA 1
ATOM 4416 C C . ALA B 1 296 ? 19.814 -55.292 -6.082 1.00 48.18 331 ALA B C 1
ATOM 4417 O O . ALA B 1 296 ? 18.860 -55.888 -5.571 1.00 49.07 331 ALA B O 1
#